Protein AF-A0A800DXR6-F1 (afdb_monomer_lite)

pLDDT: mean 82.46, std 12.41, range [30.34, 96.12]

Secondary structure (DSSP, 8-state):
---TT-HHHHHHHHHHS-EEEEEGGG--TT-THHHHHHHHHH----GGGS-HHHHHHHHHHHH-TTSSHHHHHHHHHHHH-PPPPPPHHHHHHHHHHHTSS-SSPPBTTB-GGGS-HHHHHHHHHHHHHHHHHHHHTTSS---EEEEE-TTTT--HHHHHHHHHHHHHHHHHHS--SSS-BTTB-SPPPPEEEEE---HHHHHHHHHHHGGG---EEEEE-TTS-EEEEE-----S-HHHHHH--HHHHGGGG-S-EEEESSHHHHHHHT-HHHHHH-GGGGGSEEEE--SHHHHHHHSHHHHT----EEEEE-GGGTEEEEEPSS-TTEEEEEE--TTTTT------STTSHHHHHHHHHHHHT--SHHHHHHHHHHHHHHHHTTEEEEB-TTT--BS-HHHHHHHHHHHHHHHHTTTEEE-SS-HHHHHSSSSSHHHHHHHHHHHH---GGGG-----TT-----HHHHHHHHHHHTT---TT---HHHHHSTT-S-HHHHHHHHHHHTTSPPPPTTSSHHHHHHHHHHHHHHHHHHHS--SSHHHHTT-

Foldseek 3Di:
DPPPPDPVVVVVCCLQAPEAEAELVPPPLVPCVSLLLLLLSQDDDPCVVDDPVNVQVVCCCVVPVPDNVSVVVVVVVVVVDPDDDDDPSRVSSVVVQVVDPHDDDDDVNDDSVPDDSLVSSLVSLLVSLLSQQQSNQPDSRAYEYEYEANCPPHDLVSLLVSLVSSLVSVVVQDDDDPDDDVNNHPHDGHHYHYDHPRLSNLLNCLLRCAVNDWDWQWDADPVRDIDIWTWPSHDPDVVLNVVRDSLLSNLSVAQEEEEEADLLVVLQLVQPLVCVLPVVSVSYHYHHCPDLVNCLCSPCVNGVHPRHYAYEAFCVCFWAWPADPVDRQKTWIAGHCRNVSLDDADHPPPVCPVVLVVLLVVLVPDPDPVSVVLNVLNVVSHVSHRDMFGADLQQRDTPPVVVVVVNVVSSQVNCVVSNYDYDLGDVLCVLQAPVCLVLVQVLCCVPQVDHPVLLVDDPDPPDPDDDSRSVSSLVSLLAQTAGSNNHHPCQLCDPPNPRPPNNVSNVSVCVRDHRHYSPNCVSSSSVVSSSVVVVVVVVVVPDPVVSVVSND

Radius of gyration: 35.67 Å; chains: 1; bounding box: 96×53×99 Å

Sequence (552 aa):
EWSTKNKDVIIIINYLYPFFDIETRHIDLYDWNKLWIIVSRLKSFNVNKLKQNDIVDFFNKELSSDGDGYKEYIEKIQNATKTNKYSYREKVLNYVKAGLKGQTFLIDEQSLEMQSDGTNSHRFIEIALELLISLTRRDYINPTIYIDEPEVGLHPKRNEELIYKLYEVYNSFKKTKETKEKGKYKTPYPNIIFATHSPNIVKEVITLFEENQQILHFSKNKNENTIVQKMNSTYKDKRFLNIFSDNESRLFFSNFILFVEGETELEIFGNKKLLDKFPILQKIDIYKSSSNVLGSYINPSYSNTTIPYLFLFDADKIYSFNRKSTNPRIRILSFENKNKNLYRLPDEKQENEEEIEKLVNKYKKGFSRKYKDKLVTIEKLQTVHNKEFNFNKLSFKIDEVEEYNESIKLMKNYLNDYNVKFLHTTIEEVLINISCKKLFFNWLKNEYGIKKTNFSKRKGKKRKFITNNLLVEYFRLLFDGKMETLVSYKHISSENNKNHLSRKILKCLHSKLNKQDKTSGWATSFLNFAIADIENSLTSTGENEQKKEFRE

Structure (mmCIF, N/CA/C/O backbone):
data_AF-A0A800DXR6-F1
#
_entry.id   AF-A0A800DXR6-F1
#
loop_
_atom_site.group_PDB
_atom_site.id
_atom_site.type_symbol
_atom_site.label_atom_id
_atom_site.label_alt_id
_atom_site.label_comp_id
_atom_site.label_asym_id
_atom_site.label_entity_id
_atom_site.label_seq_id
_atom_site.pdbx_PDB_ins_code
_atom_site.Cartn_x
_atom_site.Cartn_y
_atom_site.Cartn_z
_atom_site.occupancy
_atom_site.B_iso_or_equiv
_atom_site.auth_seq_id
_atom_site.auth_comp_id
_atom_site.auth_asym_id
_atom_site.auth_atom_id
_atom_site.pdbx_PDB_model_num
ATOM 1 N N . GLU A 1 1 ? -0.253 -15.241 39.257 1.00 47.69 1 GLU A N 1
ATOM 2 C CA . GLU A 1 1 ? -1.128 -16.305 38.720 1.00 47.69 1 GLU A CA 1
ATOM 3 C C . GLU A 1 1 ? -2.579 -15.895 38.909 1.00 47.69 1 GLU A C 1
ATOM 5 O O . GLU A 1 1 ? -2.919 -15.406 39.981 1.00 47.69 1 GLU A O 1
ATOM 10 N N . TRP A 1 2 ? -3.423 -16.033 37.886 1.00 52.56 2 TRP A N 1
ATOM 11 C CA . TRP A 1 2 ? -4.864 -15.830 38.047 1.00 52.56 2 TRP A CA 1
ATOM 12 C C . TRP A 1 2 ? -5.435 -17.077 38.732 1.00 52.56 2 TRP A C 1
ATOM 14 O O . TRP A 1 2 ? -5.295 -18.180 38.210 1.00 52.56 2 TRP A O 1
ATOM 24 N N . SER A 1 3 ? -6.039 -16.929 39.913 1.00 55.62 3 SER A N 1
ATOM 25 C CA . SER A 1 3 ? -6.672 -18.053 40.611 1.00 55.62 3 SER A CA 1
ATOM 26 C C . SER A 1 3 ? -7.953 -18.455 39.879 1.00 55.62 3 SER A C 1
ATOM 28 O O . SER A 1 3 ? -9.009 -17.861 40.072 1.00 55.62 3 SER A O 1
ATOM 30 N N . THR A 1 4 ? -7.870 -19.483 39.037 1.00 67.56 4 THR A N 1
ATOM 31 C CA . THR A 1 4 ? -9.020 -20.077 38.332 1.00 67.56 4 THR A CA 1
ATOM 32 C C . THR A 1 4 ? -9.916 -20.921 39.246 1.00 67.56 4 THR A C 1
ATOM 34 O O . THR A 1 4 ? -10.941 -21.435 38.805 1.00 67.56 4 THR A O 1
ATOM 37 N N . LYS A 1 5 ? -9.551 -21.077 40.527 1.00 76.88 5 LYS A N 1
ATOM 38 C CA . LYS A 1 5 ? -10.252 -21.947 41.484 1.00 76.88 5 LYS A CA 1
ATOM 39 C C . LYS A 1 5 ? -11.328 -21.226 42.302 1.00 76.88 5 LYS A C 1
ATOM 41 O O . LYS A 1 5 ? -12.245 -21.883 42.787 1.00 76.88 5 LYS A O 1
ATOM 46 N N . ASN A 1 6 ? -11.244 -19.902 42.465 1.00 84.62 6 ASN A N 1
ATOM 47 C CA . ASN A 1 6 ? -12.205 -19.148 43.274 1.00 84.62 6 ASN A CA 1
ATOM 48 C C . ASN A 1 6 ? -13.370 -18.626 42.412 1.00 84.62 6 ASN A C 1
ATOM 50 O O . ASN A 1 6 ? -13.238 -17.628 41.701 1.00 84.62 6 ASN A O 1
ATOM 54 N N . LYS A 1 7 ? -14.521 -19.306 42.496 1.00 83.31 7 LYS A N 1
ATOM 55 C CA . LYS A 1 7 ? -15.728 -18.980 41.719 1.00 83.31 7 LYS A CA 1
ATOM 56 C C . LYS A 1 7 ? -16.278 -17.581 42.019 1.00 83.31 7 LYS A C 1
ATOM 58 O O . LYS A 1 7 ? -16.705 -16.908 41.085 1.00 83.31 7 LYS A O 1
ATOM 63 N N . ASP A 1 8 ? -16.217 -17.119 43.265 1.00 84.25 8 ASP A N 1
ATOM 64 C CA . ASP A 1 8 ? -16.749 -15.804 43.649 1.00 84.25 8 ASP A CA 1
ATOM 65 C C . ASP A 1 8 ? -15.934 -14.669 43.022 1.00 84.25 8 ASP A C 1
ATOM 67 O O . ASP A 1 8 ? -16.490 -13.706 42.490 1.00 84.25 8 ASP A O 1
ATOM 71 N N . VAL A 1 9 ? -14.607 -14.822 42.988 1.00 83.44 9 VAL A N 1
ATOM 72 C CA . VAL A 1 9 ? -13.704 -13.870 42.323 1.00 83.44 9 VAL A CA 1
ATOM 73 C C . VAL A 1 9 ? -13.981 -13.816 40.819 1.00 83.44 9 VAL A C 1
ATOM 75 O O . VAL A 1 9 ? -14.051 -12.728 40.251 1.00 83.44 9 VAL A O 1
ATOM 78 N N . ILE A 1 10 ? -14.205 -14.963 40.171 1.00 82.25 10 ILE A N 1
ATOM 79 C CA . ILE A 1 10 ? -14.550 -15.027 38.741 1.00 82.25 10 ILE A CA 1
ATOM 80 C C . ILE A 1 10 ? -15.882 -14.315 38.460 1.00 82.25 10 ILE A C 1
ATOM 82 O O . ILE A 1 10 ? -15.986 -13.572 37.483 1.00 82.25 10 ILE A O 1
ATOM 86 N N . ILE A 1 11 ? -16.890 -14.495 39.321 1.00 83.44 11 ILE A N 1
ATOM 87 C CA . ILE A 1 11 ? -18.193 -13.824 39.192 1.00 83.44 11 ILE A CA 1
ATOM 88 C C . ILE A 1 11 ? -18.032 -12.303 39.291 1.00 83.44 11 ILE A C 1
ATOM 90 O O . ILE A 1 11 ? -18.595 -11.579 38.468 1.00 83.44 11 ILE A O 1
ATOM 94 N N . ILE A 1 12 ? -17.240 -11.821 40.253 1.00 83.69 12 ILE A N 1
ATOM 95 C CA . ILE A 1 12 ? -16.961 -10.388 40.419 1.00 83.69 12 ILE A CA 1
ATOM 96 C C . ILE A 1 12 ? -16.213 -9.838 39.200 1.00 83.69 12 ILE A C 1
ATOM 98 O O . ILE A 1 12 ? -16.598 -8.794 38.675 1.00 83.69 12 ILE A O 1
ATOM 102 N N . ILE A 1 13 ? -15.196 -10.545 38.697 1.00 84.81 13 ILE A N 1
ATOM 103 C CA . ILE A 1 13 ? -14.465 -10.137 37.487 1.00 84.81 13 ILE A CA 1
ATOM 104 C C . ILE A 1 13 ? -15.416 -10.047 36.288 1.00 84.81 13 ILE A C 1
ATOM 106 O O . ILE A 1 13 ? -15.423 -9.030 35.608 1.00 84.81 13 ILE A O 1
ATOM 110 N N . ASN A 1 14 ? -16.272 -11.046 36.061 1.00 84.62 14 ASN A N 1
ATOM 111 C CA . ASN A 1 14 ? -17.236 -11.054 34.951 1.00 84.62 14 ASN A CA 1
ATOM 112 C C . ASN A 1 14 ? -18.354 -9.997 35.093 1.00 84.62 14 ASN A C 1
ATOM 114 O O . ASN A 1 14 ? -19.042 -9.659 34.126 1.00 84.62 14 ASN A O 1
ATOM 118 N N . TYR A 1 15 ? -18.584 -9.503 36.309 1.00 83.06 15 TYR A N 1
ATOM 119 C CA . TYR A 1 15 ? -19.494 -8.393 36.572 1.00 83.06 15 TYR A CA 1
ATOM 120 C C . TYR A 1 15 ? -18.832 -7.035 36.302 1.00 83.06 15 TYR A C 1
ATOM 122 O O . TYR A 1 15 ? -19.449 -6.174 35.683 1.00 83.06 15 TYR A O 1
ATOM 130 N N . LEU A 1 16 ? -17.578 -6.855 36.728 1.00 85.62 16 LEU A N 1
ATOM 131 C CA . LEU A 1 16 ? -16.812 -5.620 36.523 1.00 85.62 16 LEU A CA 1
ATOM 132 C C . LEU A 1 16 ? -16.312 -5.462 35.081 1.00 85.62 16 LEU A C 1
ATOM 134 O O . LEU A 1 16 ? -16.270 -4.347 34.569 1.00 85.62 16 LEU A O 1
ATOM 138 N N . TYR A 1 17 ? -15.963 -6.571 34.431 1.00 88.31 17 TYR A N 1
ATOM 139 C CA . TYR A 1 17 ? -15.397 -6.638 33.084 1.00 88.31 17 TYR A CA 1
ATOM 140 C C . TYR A 1 17 ? -16.199 -7.614 32.215 1.00 88.31 17 TYR A C 1
ATOM 142 O O . TYR A 1 17 ? -15.690 -8.668 31.825 1.00 88.31 17 TYR A O 1
ATOM 150 N N . PRO A 1 18 ? -17.486 -7.333 31.952 1.00 88.88 18 PRO A N 1
ATOM 151 C CA . PRO A 1 18 ? -18.301 -8.231 31.155 1.00 88.88 18 PRO A CA 1
ATOM 152 C C . PRO A 1 18 ? -17.767 -8.289 29.721 1.00 88.88 18 PRO A C 1
ATOM 154 O O . PRO A 1 18 ? -17.425 -7.267 29.124 1.00 88.88 18 PRO A O 1
ATOM 157 N N . PHE A 1 19 ? -17.716 -9.503 29.184 1.00 89.75 19 PHE A N 1
ATOM 158 C CA . PHE A 1 19 ? -17.367 -9.775 27.796 1.00 89.75 19 PHE A CA 1
ATOM 159 C C . PHE A 1 19 ? -18.636 -10.028 26.976 1.00 89.75 19 PHE A C 1
ATOM 161 O O . PHE A 1 19 ? -19.547 -10.721 27.447 1.00 89.75 19 PHE A O 1
ATOM 168 N N . PHE A 1 20 ? -18.675 -9.450 25.779 1.00 89.62 20 PHE A N 1
ATOM 169 C CA . PHE A 1 20 ? -19.728 -9.619 24.785 1.00 89.62 20 PHE A CA 1
ATOM 170 C C . PHE A 1 20 ? -19.101 -10.002 23.448 1.00 89.62 20 PHE A C 1
ATOM 172 O O . PHE A 1 20 ? -18.116 -9.395 23.038 1.00 89.62 20 PHE A O 1
ATOM 179 N N . ASP A 1 21 ? -19.697 -10.963 22.763 1.00 89.50 21 ASP A N 1
ATOM 180 C CA . ASP A 1 21 ? -19.314 -11.409 21.432 1.00 89.50 21 ASP A CA 1
ATOM 181 C C . ASP A 1 21 ? -20.483 -11.250 20.454 1.00 89.50 21 ASP A C 1
ATOM 183 O O . ASP A 1 21 ? -21.640 -11.544 20.769 1.00 89.50 21 ASP A O 1
ATOM 187 N N . ILE A 1 22 ? -20.176 -10.735 19.266 1.00 86.25 22 ILE A N 1
ATOM 188 C CA . ILE A 1 22 ? -21.107 -10.608 18.149 1.00 86.25 22 ILE A CA 1
ATOM 189 C C . ILE A 1 22 ? -20.459 -11.272 16.940 1.00 86.25 22 ILE A C 1
ATOM 191 O O . ILE A 1 22 ? -19.491 -10.758 16.387 1.00 86.25 22 ILE A O 1
ATOM 195 N N . GLU A 1 23 ? -21.024 -12.396 16.519 1.00 83.38 23 GLU A N 1
ATOM 196 C CA . GLU A 1 23 ? -20.676 -13.050 15.262 1.00 83.38 23 GLU A CA 1
ATOM 197 C C . GLU A 1 23 ? -21.705 -12.644 14.206 1.00 83.38 23 GLU A C 1
ATOM 199 O O . GLU A 1 23 ? -22.854 -13.088 14.258 1.00 83.38 23 GLU A O 1
ATOM 204 N N . THR A 1 24 ? -21.320 -11.772 13.269 1.00 77.81 24 THR A N 1
ATOM 205 C CA . THR A 1 24 ? -22.256 -11.146 12.314 1.00 77.81 24 THR A CA 1
ATOM 206 C C . THR A 1 24 ? -23.008 -12.142 11.441 1.00 77.81 24 THR A C 1
ATOM 208 O O . THR A 1 24 ? -24.178 -11.920 11.135 1.00 77.81 24 THR A O 1
ATOM 211 N N . ARG A 1 25 ? -22.374 -13.271 11.105 1.00 71.69 25 ARG A N 1
ATOM 212 C CA . ARG A 1 25 ? -22.956 -14.362 10.306 1.00 71.69 25 ARG A CA 1
ATOM 213 C C . ARG A 1 25 ? -24.105 -15.099 11.001 1.00 71.69 25 ARG A C 1
ATOM 215 O O . ARG A 1 25 ? -24.943 -15.676 10.316 1.00 71.69 25 ARG A O 1
ATOM 222 N N . HIS A 1 26 ? -24.144 -15.081 12.333 1.00 69.62 26 HIS A N 1
ATOM 223 C CA . HIS A 1 26 ? -25.138 -15.786 13.149 1.00 69.62 26 HIS A CA 1
ATOM 224 C C . HIS A 1 26 ? -25.891 -14.834 14.088 1.00 69.62 26 HIS A C 1
ATOM 226 O O . HIS A 1 26 ? -26.407 -15.254 15.132 1.00 69.62 26 HIS A O 1
ATOM 232 N N . ILE A 1 27 ? -25.952 -13.536 13.761 1.00 66.50 27 ILE A N 1
ATOM 233 C CA . ILE A 1 27 ? -26.872 -12.640 14.461 1.00 66.50 27 ILE A CA 1
ATOM 234 C C . ILE A 1 27 ? -28.277 -13.117 14.118 1.00 66.50 27 ILE A C 1
ATOM 236 O O . ILE A 1 27 ? -28.707 -13.034 12.972 1.00 66.50 27 ILE A O 1
ATOM 240 N N . ASP A 1 28 ? -28.995 -13.605 15.122 1.00 62.88 28 ASP A N 1
ATOM 241 C CA . ASP A 1 28 ? -30.438 -13.725 15.017 1.00 62.88 28 ASP A CA 1
ATOM 242 C C . ASP A 1 28 ? -31.007 -12.302 14.977 1.00 62.88 28 ASP A C 1
ATOM 244 O O . ASP A 1 28 ? -31.092 -11.609 15.992 1.00 62.88 28 ASP A O 1
ATOM 248 N N . LEU A 1 29 ? -31.309 -11.841 13.764 1.00 57.16 29 LEU A N 1
ATOM 249 C CA . LEU A 1 29 ? -31.775 -10.485 13.465 1.00 57.16 29 LEU A CA 1
ATOM 250 C C . LEU A 1 29 ? -33.141 -10.177 14.088 1.00 57.16 29 LEU A C 1
ATOM 252 O O . LEU A 1 29 ? -33.544 -9.012 14.166 1.00 57.16 29 LEU A O 1
ATOM 256 N N . TYR A 1 30 ? -33.829 -11.219 14.555 1.00 54.34 30 TYR A N 1
ATOM 257 C CA . TYR A 1 30 ? -35.125 -11.144 15.203 1.00 54.34 30 TYR A CA 1
ATOM 258 C C . TYR A 1 30 ? -35.006 -11.276 16.733 1.00 54.34 30 TYR A C 1
ATOM 260 O O . TYR A 1 30 ? -35.899 -10.813 17.446 1.00 54.34 30 TYR A O 1
ATOM 268 N N . ASP A 1 31 ? -33.884 -11.783 17.265 1.00 62.75 31 ASP A N 1
ATOM 269 C CA . ASP A 1 31 ? -33.641 -11.908 18.708 1.00 62.75 31 ASP A CA 1
ATOM 270 C C . ASP A 1 31 ? -32.827 -10.743 19.306 1.00 62.75 31 ASP A C 1
ATOM 272 O O . ASP A 1 31 ? -31.656 -10.836 19.698 1.00 62.75 31 ASP A O 1
ATOM 276 N N . TRP A 1 32 ? -33.514 -9.615 19.486 1.00 68.31 32 TRP A N 1
ATOM 277 C CA . TRP A 1 32 ? -32.986 -8.431 20.170 1.00 68.31 32 TRP A CA 1
ATOM 278 C C . TRP A 1 32 ? -32.778 -8.635 21.686 1.00 68.31 32 TRP A C 1
ATOM 280 O O . TRP A 1 32 ? -32.326 -7.711 22.375 1.00 68.31 32 TRP A O 1
ATOM 290 N N . ASN A 1 33 ? -33.038 -9.833 22.240 1.00 70.19 33 ASN A N 1
ATOM 291 C CA . ASN A 1 33 ? -32.728 -10.131 23.642 1.00 70.19 33 ASN A CA 1
ATOM 292 C C . ASN A 1 33 ? -31.234 -9.975 23.947 1.00 70.19 33 ASN A C 1
ATOM 294 O O . ASN A 1 33 ? -30.883 -9.602 25.068 1.00 70.19 33 ASN A O 1
ATOM 298 N N . LYS A 1 34 ? -30.345 -10.156 22.961 1.00 75.00 34 LYS A N 1
ATOM 299 C CA . LYS A 1 34 ? -28.907 -9.892 23.137 1.00 75.00 34 LYS A CA 1
ATOM 300 C C . LYS A 1 34 ? -28.613 -8.430 23.505 1.00 75.00 34 LYS A C 1
ATOM 302 O O . LYS A 1 34 ? -27.802 -8.194 24.402 1.00 75.00 34 LYS A O 1
ATOM 307 N N . LEU A 1 35 ? -29.310 -7.448 22.921 1.00 78.50 35 LEU A N 1
ATOM 308 C CA . LEU A 1 35 ? -29.155 -6.041 23.333 1.00 78.50 35 LEU A CA 1
ATOM 309 C C . LEU A 1 35 ? -29.676 -5.805 24.747 1.00 78.50 35 LEU A C 1
ATOM 311 O O . LEU A 1 35 ? -29.047 -5.109 25.543 1.00 78.50 35 LEU A O 1
ATOM 315 N N . TRP A 1 36 ? -30.799 -6.428 25.096 1.00 77.62 36 TRP A N 1
ATOM 316 C CA . TRP A 1 36 ? -31.340 -6.369 26.452 1.00 77.62 36 TRP A CA 1
ATOM 317 C C . TRP A 1 36 ? -30.375 -6.960 27.491 1.00 77.62 36 TRP A C 1
ATOM 319 O O . TRP A 1 36 ? -30.237 -6.414 28.590 1.00 77.62 36 TRP A O 1
ATOM 329 N N . ILE A 1 37 ? -29.636 -8.014 27.133 1.00 78.06 37 ILE A N 1
ATOM 330 C CA . ILE A 1 37 ? -28.557 -8.560 27.963 1.00 78.06 37 ILE A CA 1
ATOM 331 C C . ILE A 1 37 ? -27.451 -7.517 28.161 1.00 78.06 37 ILE A C 1
ATOM 333 O O . ILE A 1 37 ? -27.037 -7.320 29.306 1.00 78.06 37 ILE A O 1
ATOM 337 N N . ILE A 1 38 ? -27.019 -6.814 27.105 1.00 78.75 38 ILE A N 1
ATOM 338 C CA . ILE A 1 38 ? -26.049 -5.709 27.209 1.00 78.75 38 ILE A CA 1
ATOM 339 C C . ILE A 1 38 ? -26.564 -4.661 28.205 1.00 78.75 38 ILE A C 1
ATOM 341 O O . ILE A 1 38 ? -25.913 -4.411 29.219 1.00 78.75 38 ILE A O 1
ATOM 345 N N . VAL A 1 39 ? -27.776 -4.136 28.009 1.00 79.06 39 VAL A N 1
ATOM 346 C CA . VAL A 1 39 ? -28.374 -3.116 28.893 1.00 79.06 39 VAL A CA 1
ATOM 347 C C . VAL A 1 39 ? -28.410 -3.574 30.358 1.00 79.06 39 VAL A C 1
ATOM 349 O O . VAL A 1 39 ? -28.016 -2.825 31.252 1.00 79.06 39 VAL A O 1
ATOM 352 N N . SER A 1 40 ? -28.818 -4.821 30.617 1.00 77.88 40 SER A N 1
ATOM 353 C CA . SER A 1 40 ? -28.930 -5.363 31.981 1.00 77.88 40 SER A CA 1
ATOM 354 C C . SER A 1 40 ? -27.586 -5.563 32.694 1.00 77.88 40 SER A C 1
ATOM 356 O O . SER A 1 40 ? -27.541 -5.594 33.924 1.00 77.88 40 SER A O 1
ATOM 358 N N . ARG A 1 41 ? -26.487 -5.729 31.944 1.00 79.00 41 ARG A N 1
ATOM 359 C CA . ARG A 1 41 ? -25.148 -6.001 32.494 1.00 79.00 41 ARG A CA 1
ATOM 360 C C . ARG A 1 41 ? -24.306 -4.744 32.692 1.00 79.00 41 ARG A C 1
ATOM 362 O O . ARG A 1 41 ? -23.348 -4.801 33.454 1.00 79.00 41 ARG A O 1
ATOM 369 N N . LEU A 1 42 ? -24.643 -3.635 32.034 1.00 77.75 42 LEU A N 1
ATOM 370 C CA . LEU A 1 42 ? -23.855 -2.396 32.075 1.00 77.75 42 LEU A CA 1
ATOM 371 C C . LEU A 1 42 ? -24.248 -1.432 33.199 1.00 77.75 42 LEU A C 1
ATOM 373 O O . LEU A 1 42 ? -23.527 -0.469 33.452 1.00 77.75 42 LEU A O 1
ATOM 377 N N . LYS A 1 43 ? -25.377 -1.676 33.871 1.00 72.44 43 LYS A N 1
ATOM 378 C CA . LYS A 1 43 ? -25.912 -0.804 34.919 1.00 72.44 43 LYS A CA 1
ATOM 379 C C . LYS A 1 43 ? -26.229 -1.591 36.180 1.00 72.44 43 LYS A C 1
ATOM 381 O O . LYS A 1 43 ? -26.953 -2.582 36.149 1.00 72.44 43 LYS A O 1
ATOM 386 N N . SER A 1 44 ? -25.727 -1.091 37.304 1.00 67.25 44 SER A N 1
ATOM 387 C CA . SER A 1 44 ? -26.013 -1.651 38.619 1.00 67.25 44 SER A CA 1
ATOM 388 C C . SER A 1 44 ? -27.142 -0.884 39.306 1.00 67.25 44 SER A C 1
ATOM 390 O O . SER A 1 44 ? -27.054 0.321 39.539 1.00 67.25 44 SER A O 1
ATOM 392 N N . PHE A 1 45 ? -28.231 -1.582 39.626 1.00 71.44 45 PHE A N 1
ATOM 393 C CA . PHE A 1 45 ? -29.336 -1.046 40.421 1.00 71.44 45 PHE A CA 1
ATOM 394 C C . PHE A 1 45 ? -29.433 -1.775 41.757 1.00 71.44 45 PHE A C 1
ATOM 396 O O . PHE A 1 45 ? -29.306 -2.998 41.826 1.00 71.44 45 PHE A O 1
ATOM 403 N N . ASN A 1 46 ? -29.706 -1.048 42.838 1.00 67.00 46 ASN A N 1
ATOM 404 C CA . ASN A 1 46 ? -29.987 -1.673 44.127 1.00 67.00 46 ASN A CA 1
ATOM 405 C C . ASN A 1 46 ? -31.457 -2.120 44.195 1.00 67.00 46 ASN A C 1
ATOM 407 O O . ASN A 1 46 ? -32.279 -1.502 44.867 1.00 67.00 46 ASN A O 1
ATOM 411 N N . VAL A 1 47 ? -31.785 -3.201 43.485 1.00 69.50 47 VAL A N 1
ATOM 412 C CA . VAL A 1 47 ? -33.142 -3.781 43.458 1.00 69.50 47 VAL A CA 1
ATOM 413 C C . VAL A 1 47 ? -33.555 -4.429 44.782 1.00 69.50 47 VAL A C 1
ATOM 415 O O . VAL A 1 47 ? -34.737 -4.676 44.984 1.00 69.50 47 VAL A O 1
ATOM 418 N N . ASN A 1 48 ? -32.628 -4.650 45.722 1.00 67.94 48 ASN A N 1
ATOM 419 C CA . ASN A 1 48 ? -32.957 -5.201 47.042 1.00 67.94 48 ASN A CA 1
ATOM 420 C C . ASN A 1 48 ? -33.707 -4.201 47.937 1.00 67.94 48 ASN A C 1
ATOM 422 O O . ASN A 1 48 ? -34.325 -4.612 48.915 1.00 67.94 48 ASN A O 1
ATOM 426 N N . LYS A 1 49 ? -33.665 -2.900 47.613 1.00 73.00 49 LYS A N 1
ATOM 427 C CA . LYS A 1 49 ? -34.437 -1.868 48.322 1.00 73.00 49 LYS A CA 1
ATOM 428 C C . LYS A 1 49 ? -35.922 -1.848 47.952 1.00 73.00 49 LYS A C 1
ATOM 430 O O . LYS A 1 49 ? -36.697 -1.277 48.705 1.00 73.00 49 LYS A O 1
ATOM 435 N N . LEU A 1 50 ? -36.304 -2.439 46.820 1.00 71.94 50 LEU A N 1
ATOM 436 C CA . LEU A 1 50 ? -37.688 -2.481 46.349 1.00 71.94 50 LEU A CA 1
ATOM 437 C C . LEU A 1 50 ? -38.299 -3.829 46.733 1.00 71.94 50 LEU A C 1
ATOM 439 O O . LEU A 1 50 ? -37.979 -4.854 46.121 1.00 71.94 50 LEU A O 1
ATOM 443 N N . LYS A 1 51 ? -39.159 -3.853 47.758 1.00 78.94 51 LYS A N 1
ATOM 444 C CA . LYS A 1 51 ? -39.911 -5.071 48.080 1.00 78.94 51 LYS A CA 1
ATOM 445 C C . LYS A 1 51 ? -41.069 -5.220 47.099 1.00 78.94 51 LYS A C 1
ATOM 447 O O . LYS A 1 51 ? -41.573 -4.251 46.543 1.00 78.94 51 LYS A O 1
ATOM 452 N N . GLN A 1 52 ? -41.495 -6.461 46.886 1.00 77.62 52 GLN A N 1
ATOM 453 C CA . GLN A 1 52 ? -42.577 -6.763 45.951 1.00 77.62 52 GLN A CA 1
ATOM 454 C C . GLN A 1 52 ? -43.891 -6.076 46.345 1.00 77.62 52 GLN A C 1
ATOM 456 O O . GLN A 1 52 ? -44.572 -5.552 45.472 1.00 77.62 52 GLN A O 1
ATOM 461 N N . ASN A 1 53 ? -44.192 -6.014 47.644 1.00 80.12 53 ASN A N 1
ATOM 462 C CA . ASN A 1 53 ? -45.383 -5.332 48.151 1.00 80.12 53 ASN A CA 1
ATOM 463 C C . ASN A 1 53 ? -45.333 -3.829 47.858 1.00 80.12 53 ASN A C 1
ATOM 465 O O . ASN A 1 53 ? -46.305 -3.299 47.342 1.00 80.12 53 ASN A O 1
ATOM 469 N N . ASP A 1 54 ? -44.176 -3.183 48.044 1.00 82.75 54 ASP A N 1
ATOM 470 C CA . ASP A 1 54 ? -44.004 -1.755 47.745 1.00 82.75 54 ASP A CA 1
ATOM 471 C C . ASP A 1 54 ? -44.291 -1.443 46.263 1.00 82.75 54 ASP A C 1
ATOM 473 O O . ASP A 1 54 ? -44.835 -0.393 45.932 1.00 82.75 54 ASP A O 1
ATOM 477 N N . ILE A 1 55 ? -43.945 -2.367 45.359 1.00 82.38 55 ILE A N 1
ATOM 478 C CA . ILE A 1 55 ? -44.215 -2.237 43.919 1.00 82.38 55 ILE A CA 1
ATOM 479 C C . ILE A 1 55 ? -45.706 -2.405 43.629 1.00 82.38 55 ILE A C 1
ATOM 481 O O . ILE A 1 55 ? -46.265 -1.640 42.846 1.00 82.38 55 ILE A O 1
ATOM 485 N N . VAL A 1 56 ? -46.345 -3.408 44.237 1.00 83.06 56 VAL A N 1
ATOM 486 C CA . VAL A 1 56 ? -47.783 -3.654 44.060 1.00 83.06 56 VAL A CA 1
ATOM 487 C C . VAL A 1 56 ? -48.592 -2.478 44.592 1.00 83.06 56 VAL A C 1
ATOM 489 O O . VAL A 1 56 ? -49.474 -1.995 43.890 1.00 83.06 56 VAL A O 1
ATOM 492 N N . ASP A 1 57 ? -48.246 -1.972 45.774 1.00 84.50 57 ASP A N 1
ATOM 493 C CA . ASP A 1 57 ? -48.923 -0.837 46.394 1.00 84.50 57 ASP A CA 1
ATOM 494 C C . ASP A 1 57 ? -48.706 0.458 45.584 1.00 84.50 57 ASP A C 1
ATOM 496 O O . ASP A 1 57 ? -49.647 1.232 45.411 1.00 84.50 57 ASP A O 1
ATOM 500 N N . PHE A 1 58 ? -47.510 0.676 45.015 1.00 85.94 58 PHE A N 1
ATOM 501 C CA . PHE A 1 58 ? -47.248 1.807 44.115 1.00 85.94 58 PHE A CA 1
ATOM 502 C C . PHE A 1 58 ? -48.137 1.768 42.866 1.00 85.94 58 PHE A C 1
ATOM 504 O O . PHE A 1 58 ? -48.831 2.740 42.574 1.00 85.94 58 PHE A O 1
ATOM 511 N N . PHE A 1 59 ? -48.156 0.645 42.141 1.00 83.94 59 PHE A N 1
ATOM 512 C CA . PHE A 1 59 ? -48.978 0.529 40.935 1.00 83.94 59 PHE A CA 1
ATOM 513 C C . PHE A 1 59 ? -50.473 0.542 41.248 1.00 83.94 59 PHE A C 1
ATOM 515 O O . PHE A 1 59 ? -51.228 1.132 40.485 1.00 83.94 59 PHE A O 1
ATOM 522 N N . ASN A 1 60 ? -50.903 -0.041 42.370 1.00 85.62 60 ASN A N 1
ATOM 523 C CA . ASN A 1 60 ? -52.298 0.035 42.792 1.00 85.62 60 ASN A CA 1
ATOM 524 C C . ASN A 1 60 ? -52.716 1.485 43.053 1.00 85.62 60 ASN A C 1
ATOM 526 O O . ASN A 1 60 ? -53.757 1.910 42.571 1.00 85.62 60 ASN A O 1
ATOM 530 N N . LYS A 1 61 ? -51.867 2.275 43.719 1.00 86.88 61 LYS A N 1
ATOM 531 C CA . LYS A 1 61 ? -52.136 3.697 43.957 1.00 86.88 61 LYS A CA 1
ATOM 532 C C . LYS A 1 61 ? -52.248 4.512 42.663 1.00 86.88 61 LYS A C 1
ATOM 534 O O . LYS A 1 61 ? -53.121 5.366 42.567 1.00 86.88 61 LYS A O 1
ATOM 539 N N . GLU A 1 62 ? -51.375 4.264 41.687 1.00 86.38 62 GLU A N 1
ATOM 540 C CA . GLU A 1 62 ? -51.347 5.031 40.431 1.00 86.38 62 GLU A CA 1
ATOM 541 C C . GLU A 1 62 ? -52.395 4.565 39.402 1.00 86.38 62 GLU A C 1
ATOM 543 O O . GLU A 1 62 ? -52.873 5.368 38.606 1.00 86.38 62 GLU A O 1
ATOM 548 N N . LEU A 1 63 ? -52.762 3.277 39.394 1.00 83.25 63 LEU A N 1
ATOM 549 C CA . LEU A 1 63 ? -53.689 2.688 38.412 1.00 83.25 63 LEU A CA 1
ATOM 550 C C . LEU A 1 63 ? -55.108 2.473 38.958 1.00 83.25 63 LEU A C 1
ATOM 552 O O . LEU A 1 63 ? -56.038 2.232 38.191 1.00 83.25 63 LEU A O 1
ATOM 556 N N . SER A 1 64 ? -55.284 2.484 40.275 1.00 79.62 64 SER A N 1
ATOM 557 C CA . SER A 1 64 ? -56.545 2.201 40.967 1.00 79.62 64 SER A CA 1
ATOM 558 C C . SER A 1 64 ? -56.664 3.103 42.198 1.00 79.62 64 SER A C 1
ATOM 560 O O . SER A 1 64 ? -56.769 2.637 43.325 1.00 79.62 64 SER A O 1
ATOM 562 N N . SER A 1 65 ? -56.637 4.420 41.979 1.00 69.06 65 SER A N 1
ATOM 563 C CA . SER A 1 65 ? -56.609 5.443 43.038 1.00 69.06 65 SER A CA 1
ATOM 564 C C . SER A 1 65 ? -57.734 5.329 44.075 1.00 69.06 65 SER A C 1
ATOM 566 O O . SER A 1 65 ? -57.539 5.736 45.218 1.00 69.06 65 SER A O 1
ATOM 568 N N . ASP A 1 66 ? -58.870 4.736 43.696 1.00 72.44 66 ASP A N 1
ATOM 569 C CA . ASP A 1 66 ? -60.070 4.612 44.530 1.00 72.44 66 ASP A CA 1
ATOM 570 C C . ASP A 1 66 ? -60.363 3.162 44.994 1.00 72.44 66 ASP A C 1
ATOM 572 O O . ASP A 1 66 ? -61.456 2.891 45.492 1.00 72.44 66 ASP A O 1
ATOM 576 N N . GLY A 1 67 ? -59.424 2.205 44.851 1.00 75.81 67 GLY A N 1
ATOM 577 C CA . GLY A 1 67 ? -59.630 0.819 45.314 1.00 75.81 67 GLY A CA 1
ATOM 578 C C . GLY A 1 67 ? -58.438 -0.144 45.161 1.00 75.81 67 GLY A C 1
ATOM 579 O O . GLY A 1 67 ? -57.379 0.212 44.661 1.00 75.81 67 GLY A O 1
ATOM 580 N N . ASP A 1 68 ? -58.612 -1.407 45.564 1.00 84.38 68 ASP A N 1
ATOM 581 C CA . ASP A 1 68 ? -57.555 -2.444 45.553 1.00 84.38 68 ASP A CA 1
ATOM 582 C C . ASP A 1 68 ? -57.522 -3.298 44.267 1.00 84.38 68 ASP A C 1
ATOM 584 O O . ASP A 1 68 ? -56.996 -4.411 44.244 1.00 84.38 68 ASP A O 1
ATOM 588 N N . GLY A 1 69 ? -58.071 -2.784 43.162 1.00 83.94 69 GLY A N 1
ATOM 589 C CA . GLY A 1 69 ? -58.301 -3.557 41.935 1.00 83.94 69 GLY A CA 1
ATOM 590 C C . GLY A 1 69 ? -57.044 -4.203 41.336 1.00 83.94 69 GLY A C 1
ATOM 591 O O . GLY A 1 69 ? -57.071 -5.378 40.961 1.00 83.94 69 GLY A O 1
ATOM 592 N N . TYR A 1 70 ? -55.922 -3.477 41.272 1.00 85.69 70 TYR A N 1
ATOM 593 C CA . TYR A 1 70 ? -54.654 -4.037 40.787 1.00 85.69 70 TYR A CA 1
ATOM 594 C C . TYR A 1 70 ? -54.073 -5.057 41.775 1.00 85.69 70 TYR A C 1
ATOM 596 O O . TYR A 1 70 ? -53.578 -6.113 41.373 1.00 85.69 70 TYR A O 1
ATOM 604 N N . LYS A 1 71 ? -54.162 -4.770 43.076 1.00 86.25 71 LYS A N 1
ATOM 605 C CA . LYS A 1 71 ? -53.661 -5.641 44.144 1.00 86.25 71 LYS A CA 1
ATOM 606 C C . LYS A 1 71 ? -54.389 -6.987 44.177 1.00 86.25 71 LYS A C 1
ATOM 608 O O . LYS A 1 71 ? -53.735 -8.029 44.128 1.00 86.25 71 LYS A O 1
ATOM 613 N N . GLU A 1 72 ? -55.720 -6.974 44.135 1.00 87.00 72 GLU A N 1
ATOM 614 C CA . GLU A 1 72 ? -56.548 -8.184 44.076 1.00 87.00 72 GLU A CA 1
ATOM 615 C C . GLU A 1 72 ? -56.279 -9.020 42.817 1.00 87.00 72 GLU A C 1
ATOM 617 O O . GLU A 1 72 ? -56.288 -10.253 42.858 1.00 87.00 72 GLU A O 1
ATOM 622 N N . TYR A 1 73 ? -56.032 -8.365 41.678 1.00 85.81 73 TYR A N 1
ATOM 623 C CA . TYR A 1 73 ? -55.702 -9.049 40.428 1.00 85.81 73 TYR A CA 1
ATOM 624 C C . TYR A 1 73 ? -54.376 -9.818 40.529 1.00 85.81 73 TYR A C 1
ATOM 626 O O . TYR A 1 73 ? -54.301 -10.987 40.139 1.00 85.81 73 TYR A O 1
ATOM 634 N N . ILE A 1 74 ? -53.341 -9.202 41.111 1.00 85.75 74 ILE A N 1
ATOM 635 C CA . ILE A 1 74 ? -52.050 -9.860 41.347 1.00 85.75 74 ILE A CA 1
ATOM 636 C C . ILE A 1 74 ? -52.189 -11.018 42.344 1.00 85.75 74 ILE A C 1
ATOM 638 O O . ILE A 1 74 ? -51.631 -12.091 42.100 1.00 85.75 74 ILE A O 1
ATOM 642 N N . GLU A 1 75 ? -52.951 -10.844 43.427 1.00 85.50 75 GLU A N 1
ATOM 643 C CA . GLU A 1 75 ? -53.207 -11.910 44.406 1.00 85.50 75 GLU A CA 1
ATOM 644 C C . GLU A 1 75 ? -53.919 -13.114 43.775 1.00 85.50 75 GLU A C 1
ATOM 646 O O . GLU A 1 75 ? -53.508 -14.255 43.993 1.00 85.50 75 GLU A O 1
ATOM 651 N N . LYS A 1 76 ? -54.925 -12.889 42.917 1.00 87.69 76 LYS A N 1
ATOM 652 C CA . LYS A 1 76 ? -55.602 -13.966 42.171 1.00 87.69 76 LYS A CA 1
ATOM 653 C C . LYS A 1 76 ? -54.624 -14.772 41.310 1.00 87.69 76 LYS A C 1
ATOM 655 O O . LYS A 1 76 ? -54.682 -16.001 41.320 1.00 87.69 76 LYS A O 1
ATOM 660 N N . ILE A 1 77 ? -53.695 -14.113 40.613 1.00 83.88 77 ILE A N 1
ATOM 661 C CA . ILE A 1 77 ? -52.681 -14.791 39.785 1.00 83.88 77 ILE A CA 1
ATOM 662 C C . ILE A 1 77 ? -51.690 -15.583 40.650 1.00 83.88 77 ILE A C 1
ATOM 664 O O . ILE A 1 77 ? -51.360 -16.722 40.313 1.00 83.88 77 ILE A O 1
ATOM 668 N N . GLN A 1 78 ? -51.230 -15.015 41.768 1.00 83.50 78 GLN A N 1
ATOM 669 C CA . GLN A 1 78 ? -50.300 -15.688 42.685 1.00 83.50 78 GLN A CA 1
ATOM 670 C C . GLN A 1 78 ? -50.934 -16.890 43.391 1.00 83.50 78 GLN A C 1
ATOM 672 O O . 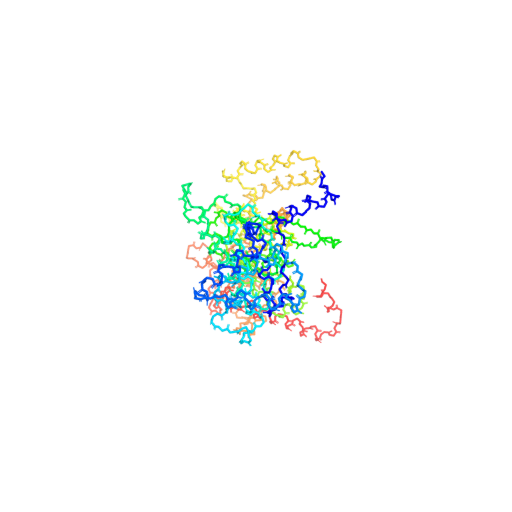GLN A 1 78 ? -50.260 -17.888 43.632 1.00 83.50 78 GLN A O 1
ATOM 677 N N . ASN A 1 79 ? -52.232 -16.823 43.686 1.00 85.06 79 ASN A N 1
ATOM 678 C CA . ASN A 1 79 ? -52.970 -17.946 44.254 1.00 85.06 79 ASN A CA 1
ATOM 679 C C . ASN A 1 79 ? -53.220 -19.052 43.213 1.00 85.06 79 ASN A C 1
ATOM 681 O O . ASN A 1 79 ? -53.222 -20.231 43.562 1.00 85.06 79 ASN A O 1
ATOM 685 N N . ALA A 1 80 ? -53.390 -18.692 41.936 1.00 84.12 80 ALA A N 1
ATOM 686 C CA . ALA A 1 80 ? -53.603 -19.643 40.844 1.00 84.12 80 ALA A CA 1
ATOM 687 C C . ALA A 1 80 ? -52.309 -20.294 40.317 1.00 84.12 80 ALA A C 1
ATOM 689 O O . ALA A 1 80 ? -52.362 -21.370 39.722 1.00 84.12 80 ALA A O 1
ATOM 690 N N . THR A 1 81 ? -51.144 -19.662 40.499 1.00 79.75 81 THR A N 1
ATOM 691 C CA . THR A 1 81 ? -49.878 -20.109 39.894 1.00 79.75 81 THR A CA 1
ATOM 692 C C . THR A 1 81 ? -48.691 -19.980 40.846 1.00 79.75 81 THR A C 1
ATOM 694 O O . THR A 1 81 ? -48.555 -19.004 41.575 1.00 79.75 81 THR A O 1
ATOM 697 N N . LYS A 1 82 ? -47.760 -20.942 40.803 1.00 75.69 82 LYS A N 1
ATOM 698 C CA . LYS A 1 82 ? -46.458 -20.808 41.473 1.00 75.69 82 LYS A CA 1
ATOM 699 C C . LYS A 1 82 ? -45.448 -20.209 40.503 1.00 75.69 82 LYS A C 1
ATOM 701 O O . LYS A 1 82 ? -45.135 -20.820 39.485 1.00 75.69 82 LYS A O 1
ATOM 706 N N . THR A 1 83 ? -44.919 -19.036 40.834 1.00 74.31 83 THR A N 1
ATOM 707 C CA . THR A 1 83 ? -43.885 -18.365 40.040 1.00 74.31 83 THR A CA 1
ATOM 708 C C . THR A 1 83 ? -42.508 -18.524 40.680 1.00 74.31 83 THR A C 1
ATOM 710 O O . THR A 1 83 ? -42.356 -18.528 41.904 1.00 74.31 83 THR A O 1
ATOM 713 N N . ASN A 1 84 ? -41.478 -18.665 39.844 1.00 76.19 84 ASN A N 1
ATOM 714 C CA . ASN A 1 84 ? -40.094 -18.641 40.305 1.00 76.19 84 ASN A CA 1
ATOM 715 C C . ASN A 1 84 ? -39.666 -17.205 40.625 1.00 76.19 84 ASN A C 1
ATOM 717 O O . ASN A 1 84 ? -40.128 -16.244 40.009 1.00 76.19 84 ASN A O 1
ATOM 721 N N . LYS A 1 85 ? -38.746 -17.050 41.582 1.00 77.88 85 LYS A N 1
ATOM 722 C CA . LYS A 1 85 ? -38.169 -15.737 41.887 1.00 77.88 85 LYS A CA 1
ATOM 723 C C . LYS A 1 85 ? -37.344 -15.258 40.696 1.00 77.88 85 LYS A C 1
ATOM 725 O O . LYS A 1 85 ? -36.413 -15.947 40.291 1.00 77.88 85 LYS A O 1
ATOM 730 N N . TYR A 1 86 ? -37.629 -14.046 40.224 1.00 75.69 86 TYR A N 1
ATOM 731 C CA . TYR A 1 86 ? -36.759 -13.369 39.268 1.00 75.69 86 TYR A CA 1
ATOM 732 C C . TYR A 1 86 ? -35.334 -13.265 39.814 1.00 75.69 86 TYR A C 1
ATOM 734 O O . TYR A 1 86 ? -35.116 -12.822 40.951 1.00 75.69 86 TYR A O 1
ATOM 742 N N . SER A 1 87 ? -34.368 -13.606 38.970 1.00 78.12 87 SER A N 1
ATOM 743 C CA . SER A 1 87 ? -32.968 -13.266 39.179 1.00 78.12 87 SER A CA 1
ATOM 744 C C . SER A 1 87 ? -32.785 -11.746 39.226 1.00 78.12 87 SER A C 1
ATOM 746 O O . SER A 1 87 ? -33.611 -10.968 38.740 1.00 78.12 87 SER A O 1
ATOM 748 N N . TYR A 1 88 ? -31.663 -11.297 39.791 1.00 77.00 88 TYR A N 1
ATOM 749 C CA . TYR A 1 88 ? -31.306 -9.877 39.817 1.00 77.00 88 TYR A CA 1
ATOM 750 C C . TYR A 1 88 ? -31.389 -9.227 38.422 1.00 77.00 88 TYR A C 1
ATOM 752 O O . TYR A 1 88 ? -31.952 -8.143 38.280 1.00 77.00 88 TYR A O 1
ATOM 760 N N . ARG A 1 89 ? -30.872 -9.908 37.389 1.00 75.50 89 ARG A N 1
ATOM 761 C CA . ARG A 1 89 ? -30.820 -9.381 36.016 1.00 75.50 89 ARG A CA 1
ATOM 762 C C . ARG A 1 89 ? -32.201 -9.268 35.383 1.00 75.50 89 ARG A C 1
ATOM 764 O O . ARG A 1 89 ? -32.484 -8.254 34.757 1.00 75.50 89 ARG A O 1
ATOM 771 N N . GLU A 1 90 ? -33.066 -10.258 35.589 1.00 76.62 90 GLU A N 1
ATOM 772 C CA . GLU A 1 90 ? -34.444 -10.213 35.086 1.00 76.62 90 GLU A CA 1
ATOM 773 C C . GLU A 1 90 ? -35.242 -9.090 35.750 1.00 76.62 90 GLU A C 1
ATOM 775 O O . GLU A 1 90 ? -35.957 -8.365 35.064 1.00 76.62 90 GLU A O 1
ATOM 780 N N . LYS A 1 91 ? -35.065 -8.871 37.064 1.00 78.88 91 LYS A N 1
ATOM 781 C CA . LYS A 1 91 ? -35.694 -7.734 37.757 1.00 78.88 91 LYS A CA 1
ATOM 782 C C . LYS A 1 91 ? -35.265 -6.401 37.154 1.00 78.88 91 LYS A C 1
ATOM 784 O O . LYS A 1 91 ? -36.117 -5.586 36.820 1.00 78.88 91 LYS A O 1
ATOM 789 N N . VAL A 1 92 ? -33.955 -6.193 36.997 1.00 79.12 92 VAL A N 1
ATOM 790 C CA . VAL A 1 92 ? -33.409 -4.974 36.379 1.00 79.12 92 VAL A CA 1
ATOM 791 C C . VAL A 1 92 ? -33.981 -4.776 34.980 1.00 79.12 92 VAL A C 1
ATOM 793 O O . VAL A 1 92 ? -34.461 -3.689 34.668 1.00 79.12 92 VAL A O 1
ATOM 796 N N . LEU A 1 93 ? -33.974 -5.826 34.159 1.00 80.19 93 LEU A N 1
ATOM 797 C CA . LEU A 1 93 ? -34.466 -5.749 32.792 1.00 80.19 93 LEU A CA 1
ATOM 798 C C . LEU A 1 93 ? -35.953 -5.380 32.738 1.00 80.19 93 LEU A C 1
ATOM 800 O O . LEU A 1 93 ? -36.330 -4.506 31.963 1.00 80.19 93 LEU A O 1
ATOM 804 N N . ASN A 1 94 ? -36.782 -6.000 33.579 1.00 80.94 94 ASN A N 1
ATOM 805 C CA . ASN A 1 94 ? -38.216 -5.725 33.630 1.00 80.94 94 ASN A CA 1
ATOM 806 C C . ASN A 1 94 ? -38.509 -4.278 34.046 1.00 80.94 94 ASN A C 1
ATOM 808 O O . ASN A 1 94 ? -39.361 -3.637 33.437 1.00 80.94 94 ASN A O 1
ATOM 812 N N . TYR A 1 95 ? -37.773 -3.726 35.019 1.00 80.56 95 TYR A N 1
ATOM 813 C CA . TYR A 1 95 ? -37.932 -2.317 35.398 1.00 80.56 95 TYR A CA 1
ATOM 814 C C . TYR A 1 95 ? -37.491 -1.359 34.293 1.00 80.56 95 TYR A C 1
ATOM 816 O O . TYR A 1 95 ? -38.162 -0.360 34.049 1.00 80.56 95 TYR A O 1
ATOM 824 N N . VAL A 1 96 ? -36.388 -1.663 33.605 1.00 81.31 96 VAL A N 1
ATOM 825 C CA . VAL A 1 96 ? -35.935 -0.850 32.470 1.00 81.31 96 VAL A CA 1
ATOM 826 C C . VAL A 1 96 ? -36.971 -0.882 31.347 1.00 81.31 96 VAL A C 1
ATOM 828 O O . VAL A 1 96 ? -37.337 0.175 30.845 1.00 81.31 96 VAL A O 1
ATOM 831 N N . LYS A 1 97 ? -37.498 -2.063 31.000 1.00 81.31 97 LYS A N 1
ATOM 832 C CA . LYS A 1 97 ? -38.551 -2.213 29.984 1.00 81.31 97 LYS A CA 1
ATOM 833 C C . LYS A 1 97 ? -39.817 -1.435 30.351 1.00 81.31 97 LYS A C 1
ATOM 835 O O . LYS A 1 97 ? -40.358 -0.748 29.494 1.00 81.31 97 LYS A O 1
ATOM 840 N N . ALA A 1 98 ? -40.247 -1.482 31.613 1.00 80.56 98 ALA A N 1
ATOM 841 C CA . ALA A 1 98 ? -41.415 -0.741 32.095 1.00 80.56 98 ALA A CA 1
ATOM 842 C C . ALA A 1 98 ? -41.239 0.791 32.040 1.00 80.56 98 ALA A C 1
ATOM 844 O O . ALA A 1 98 ? -42.221 1.516 31.927 1.00 80.56 98 ALA A O 1
ATOM 845 N N . GLY A 1 99 ? -40.000 1.290 32.119 1.00 74.81 99 GLY A N 1
ATOM 846 C CA . GLY A 1 99 ? -39.686 2.719 32.017 1.00 74.81 99 GLY A CA 1
ATOM 847 C C . GLY A 1 99 ? -39.520 3.244 30.586 1.00 74.81 99 GLY A C 1
ATOM 848 O O . GLY A 1 99 ? -39.283 4.438 30.404 1.00 74.81 99 GLY A O 1
ATOM 849 N N . LEU A 1 100 ? -39.603 2.379 29.572 1.00 81.25 100 LEU A N 1
ATOM 850 C CA . LEU A 1 100 ? -39.441 2.733 28.162 1.00 81.25 100 LEU A CA 1
ATOM 851 C C . LEU A 1 100 ? -40.790 2.712 27.435 1.00 81.25 100 LEU A C 1
ATOM 853 O O . LEU A 1 100 ? -41.721 2.021 27.832 1.00 81.25 100 LEU A O 1
ATOM 857 N N . LYS A 1 101 ? -40.891 3.461 26.328 1.00 72.94 101 LYS A N 1
ATOM 858 C CA . LYS A 1 101 ? -42.125 3.558 25.521 1.00 72.94 101 LYS A CA 1
ATOM 859 C C . LYS A 1 101 ? -42.518 2.245 24.823 1.00 72.94 101 LYS A C 1
ATOM 861 O O . LYS A 1 101 ? -43.628 2.145 24.314 1.00 72.94 101 LYS A O 1
ATOM 866 N N . GLY A 1 102 ? -41.618 1.264 24.768 1.00 68.81 102 GLY A N 1
ATOM 867 C CA . GLY A 1 102 ? -41.831 -0.029 24.126 1.00 68.81 102 GLY A CA 1
ATOM 868 C C . GLY A 1 102 ? -40.649 -0.978 24.341 1.00 68.81 102 GLY A C 1
ATOM 869 O O . GLY A 1 102 ? -39.562 -0.553 24.732 1.00 68.81 102 GLY A O 1
ATOM 870 N N . GLN A 1 103 ? -40.874 -2.273 24.097 1.00 67.75 103 GLN A N 1
ATOM 871 C CA . GLN A 1 103 ? -39.874 -3.339 24.282 1.00 67.75 103 GLN A CA 1
ATOM 872 C C . GLN A 1 103 ? -39.091 -3.699 23.008 1.00 67.75 103 GLN A C 1
ATOM 874 O O . GLN A 1 103 ? -38.073 -4.389 23.084 1.00 67.75 103 GLN A O 1
ATOM 879 N N . THR A 1 104 ? -39.583 -3.274 21.846 1.00 65.44 104 THR A N 1
ATOM 880 C CA . THR A 1 104 ? -38.974 -3.516 20.536 1.00 65.44 104 THR A CA 1
ATOM 881 C C . THR A 1 104 ? -38.148 -2.306 20.129 1.00 65.44 104 THR A C 1
ATOM 883 O O . THR A 1 104 ? -38.648 -1.180 20.133 1.00 65.44 104 THR A O 1
ATOM 886 N N . PHE A 1 105 ? -36.891 -2.534 19.761 1.00 67.19 105 PHE A N 1
ATOM 887 C CA . PHE A 1 105 ? -36.079 -1.508 19.120 1.00 67.19 105 PHE A CA 1
ATOM 888 C C . PHE A 1 105 ? -36.616 -1.298 17.699 1.00 67.19 105 PHE A C 1
ATOM 890 O O . PHE A 1 105 ? -36.731 -2.254 16.937 1.00 67.19 105 PHE A O 1
ATOM 897 N N . LEU A 1 106 ? -37.009 -0.066 17.376 1.00 62.59 106 LEU A N 1
ATOM 898 C CA . LEU A 1 106 ? -37.518 0.298 16.052 1.00 62.59 106 LEU A CA 1
ATOM 899 C C . LEU A 1 106 ? -36.366 0.762 15.158 1.00 62.59 106 LEU A C 1
ATOM 901 O O . LEU A 1 106 ? -35.445 1.437 15.629 1.00 62.59 106 LEU A O 1
ATOM 905 N N . ILE A 1 107 ? -36.452 0.443 13.868 1.00 58.12 107 ILE A N 1
ATOM 906 C CA . ILE A 1 107 ? -35.539 0.947 12.839 1.00 58.12 107 ILE A CA 1
ATOM 907 C C . ILE A 1 107 ? -36.347 1.883 11.944 1.00 58.12 107 ILE A C 1
ATOM 909 O O . ILE A 1 107 ? -37.310 1.440 11.332 1.00 58.12 107 ILE A O 1
ATOM 913 N N . ASP A 1 108 ? -35.996 3.172 11.906 1.00 52.59 108 ASP A N 1
ATOM 914 C CA . ASP A 1 108 ? -36.682 4.192 11.092 1.00 52.59 108 ASP A CA 1
ATOM 915 C C . ASP A 1 108 ? -38.222 4.166 11.230 1.00 52.59 108 ASP A C 1
ATOM 917 O O . ASP A 1 108 ? -38.955 4.292 10.255 1.00 52.59 108 ASP A O 1
ATOM 921 N N . GLU A 1 109 ? -38.710 3.957 12.462 1.00 53.94 109 GLU A N 1
ATOM 922 C CA . GLU A 1 109 ? -40.138 3.821 12.818 1.00 53.94 109 GLU A CA 1
ATOM 923 C C . GLU A 1 109 ? -40.868 2.603 12.206 1.00 53.94 109 GLU A C 1
ATOM 925 O O . GLU A 1 109 ? -42.075 2.451 12.396 1.00 53.94 109 GLU A O 1
ATOM 930 N N . GLN A 1 110 ? -40.152 1.691 11.543 1.00 52.81 110 GLN A N 1
ATOM 931 C CA . GLN A 1 110 ? -40.690 0.467 10.944 1.00 52.81 110 GLN A CA 1
ATOM 932 C C . GLN A 1 110 ? -40.318 -0.796 11.740 1.00 52.81 110 GLN A C 1
ATOM 934 O O . GLN A 1 110 ? -39.332 -0.838 12.486 1.00 52.81 110 GLN A O 1
ATOM 939 N N . SER A 1 111 ? -41.141 -1.841 11.591 1.00 54.25 111 SER A N 1
ATOM 940 C CA . SER A 1 111 ? -40.873 -3.178 12.125 1.00 54.25 111 SER A CA 1
ATOM 941 C C . SER A 1 111 ? -39.793 -3.899 11.306 1.00 54.25 111 SER A C 1
ATOM 943 O O . SER A 1 111 ? -39.661 -3.711 10.097 1.00 54.25 111 SER A O 1
ATOM 945 N N . LEU A 1 112 ? -39.034 -4.762 11.984 1.00 52.38 112 LEU A N 1
ATOM 946 C CA . LEU A 1 112 ? -37.866 -5.499 11.470 1.00 52.38 112 LEU A CA 1
ATOM 947 C C . LEU A 1 112 ? -38.130 -6.339 10.207 1.00 52.38 112 LEU A C 1
ATOM 949 O O . LEU A 1 112 ? -37.205 -6.623 9.452 1.00 52.38 112 LEU A O 1
ATOM 953 N N . GLU A 1 113 ? -39.387 -6.713 9.975 1.00 53.44 113 GLU A N 1
ATOM 954 C CA . GLU A 1 113 ? -39.832 -7.593 8.888 1.00 53.44 113 GLU A CA 1
ATOM 955 C C . GLU A 1 113 ? -39.703 -6.965 7.486 1.00 53.44 113 GLU A C 1
ATOM 957 O O . GLU A 1 113 ? -39.784 -7.681 6.491 1.00 53.44 113 GLU A O 1
ATOM 962 N N . MET A 1 114 ? -39.495 -5.643 7.378 1.00 47.16 114 MET A N 1
ATOM 963 C CA . MET A 1 114 ? -39.425 -4.934 6.089 1.00 47.16 114 MET A CA 1
ATOM 964 C C . MET A 1 114 ? -38.000 -4.680 5.559 1.00 47.16 114 MET A C 1
ATOM 966 O O . MET A 1 114 ? -37.859 -4.120 4.470 1.00 47.16 114 MET A O 1
ATOM 970 N N . GLN A 1 115 ? -36.937 -5.070 6.277 1.00 57.34 115 GLN A N 1
ATOM 971 C CA . GLN A 1 115 ? -35.548 -4.740 5.910 1.00 57.34 115 GLN A CA 1
ATOM 972 C C . GLN A 1 115 ? -34.680 -5.971 5.600 1.00 57.34 115 GLN A C 1
ATOM 974 O O . GLN A 1 115 ? -34.920 -7.064 6.099 1.00 57.34 115 GLN A O 1
ATOM 979 N N . SER A 1 116 ? -33.652 -5.787 4.758 1.00 63.28 116 SER A N 1
ATOM 980 C CA . SER A 1 116 ? -32.702 -6.856 4.403 1.00 63.28 116 SER A CA 1
ATOM 981 C C . SER A 1 116 ? -31.823 -7.281 5.583 1.00 63.28 116 SER A C 1
ATOM 983 O O . SER A 1 116 ? -31.475 -6.454 6.432 1.00 63.28 116 SER A O 1
ATOM 985 N N . ASP A 1 117 ? -31.375 -8.540 5.572 1.00 64.38 117 ASP A N 1
ATOM 986 C CA . ASP A 1 117 ? -30.574 -9.130 6.651 1.00 64.38 117 ASP A CA 1
ATOM 987 C C . ASP A 1 117 ? -29.313 -8.316 6.999 1.00 64.38 117 ASP A C 1
ATOM 989 O O . ASP A 1 117 ? -29.007 -8.088 8.170 1.00 64.38 117 ASP A O 1
ATOM 993 N N . GLY A 1 118 ? -28.624 -7.785 5.982 1.00 63.00 118 GLY A N 1
ATOM 994 C CA . GLY A 1 118 ? -27.457 -6.918 6.171 1.00 63.00 118 GLY A CA 1
ATOM 995 C C . GLY A 1 118 ? -27.789 -5.559 6.804 1.00 63.00 118 GLY A C 1
ATOM 996 O O . GLY A 1 118 ? -27.006 -5.012 7.570 1.00 63.00 118 GLY A O 1
ATOM 997 N N . THR A 1 119 ? -28.968 -4.991 6.543 1.00 69.56 119 THR A N 1
ATOM 998 C CA . THR A 1 119 ? -29.343 -3.699 7.157 1.00 69.56 119 THR A CA 1
ATOM 999 C C . THR A 1 119 ? -29.659 -3.872 8.643 1.00 69.56 119 THR A C 1
ATOM 1001 O O . THR A 1 119 ? -29.234 -3.061 9.472 1.00 69.56 119 THR A O 1
ATOM 1004 N N . ASN A 1 120 ? -30.320 -4.978 8.990 1.00 73.19 120 ASN A N 1
ATOM 1005 C CA . ASN A 1 120 ? -30.641 -5.324 10.370 1.00 73.19 120 ASN A CA 1
ATOM 1006 C C . ASN A 1 120 ? -29.378 -5.628 11.200 1.00 73.19 120 ASN A C 1
ATOM 1008 O O . ASN A 1 120 ? -29.257 -5.123 12.319 1.00 73.19 120 ASN A O 1
ATOM 1012 N N . SER A 1 121 ? -28.407 -6.380 10.657 1.00 74.12 121 SER A N 1
ATOM 1013 C CA . SER A 1 121 ? -27.153 -6.704 11.363 1.00 74.12 121 SER A CA 1
ATOM 1014 C C . SER A 1 121 ? -26.330 -5.448 11.655 1.00 74.12 121 SER A C 1
ATOM 1016 O O . SER A 1 121 ? -25.866 -5.245 12.778 1.00 74.12 121 SER A O 1
ATOM 1018 N N . HIS A 1 122 ? -26.219 -4.551 10.674 1.00 79.69 122 HIS A N 1
ATOM 1019 C CA . HIS A 1 122 ? -25.541 -3.268 10.825 1.00 79.69 122 HIS A CA 1
ATOM 1020 C C . HIS A 1 122 ? -26.166 -2.417 11.929 1.00 79.69 122 HIS A C 1
ATOM 1022 O O . HIS A 1 122 ? -25.464 -1.920 12.812 1.00 79.69 122 HIS A O 1
ATOM 1028 N N . ARG A 1 123 ? -27.496 -2.273 11.906 1.00 78.81 123 ARG A N 1
ATOM 1029 C CA . ARG A 1 123 ? -28.210 -1.458 12.889 1.00 78.81 123 ARG A CA 1
ATOM 1030 C C . ARG A 1 123 ? -28.100 -2.039 14.295 1.00 78.81 123 ARG A C 1
ATOM 1032 O O . ARG A 1 123 ? -27.945 -1.285 15.254 1.00 78.81 123 ARG A O 1
ATOM 1039 N N . PHE A 1 124 ? -28.129 -3.364 14.416 1.00 82.31 124 PHE A N 1
ATOM 1040 C CA . PHE A 1 124 ? -27.890 -4.052 15.680 1.00 82.31 124 PHE A CA 1
ATOM 1041 C C . PHE A 1 124 ? -26.512 -3.706 16.259 1.00 82.31 124 PHE A C 1
ATOM 1043 O O . PHE A 1 124 ? -26.424 -3.316 17.424 1.00 82.31 124 PHE A O 1
ATOM 1050 N N . ILE A 1 125 ? -25.444 -3.800 15.455 1.00 86.12 125 ILE A N 1
ATOM 1051 C CA . ILE A 1 125 ? -24.075 -3.489 15.898 1.00 86.12 125 ILE A CA 1
ATOM 1052 C C . ILE A 1 125 ? -23.956 -2.013 16.296 1.00 86.12 125 ILE A C 1
ATOM 1054 O O . ILE A 1 125 ? -23.378 -1.702 17.337 1.00 86.12 125 ILE A O 1
ATOM 1058 N N . GLU A 1 126 ? -24.532 -1.108 15.503 1.00 87.31 126 GLU A N 1
ATOM 1059 C CA . GLU A 1 126 ? -24.540 0.330 15.783 1.00 87.31 126 GLU A CA 1
ATOM 1060 C C . GLU A 1 126 ? -25.177 0.631 17.150 1.00 87.31 126 GLU A C 1
ATOM 1062 O O . GLU A 1 126 ? -24.544 1.253 18.007 1.00 87.31 126 GLU A O 1
ATOM 1067 N N . ILE A 1 127 ? -26.390 0.120 17.389 1.00 85.94 127 ILE A N 1
ATOM 1068 C CA . ILE A 1 127 ? -27.109 0.319 18.653 1.00 85.94 127 ILE A CA 1
ATOM 1069 C C . ILE A 1 127 ? -26.353 -0.348 19.809 1.00 85.94 127 ILE A C 1
ATOM 1071 O O . ILE A 1 127 ? -26.244 0.236 20.889 1.00 85.94 127 ILE A O 1
ATOM 1075 N N . ALA A 1 128 ? -25.800 -1.548 19.608 1.00 87.19 128 ALA A N 1
ATOM 1076 C CA . ALA A 1 128 ? -25.014 -2.238 20.628 1.00 87.19 128 ALA A CA 1
ATOM 1077 C C . ALA A 1 128 ? -23.831 -1.380 21.098 1.00 87.19 128 ALA A C 1
ATOM 1079 O O . ALA A 1 128 ? -23.644 -1.200 22.303 1.00 87.19 128 ALA A O 1
ATOM 1080 N N . LEU A 1 129 ? -23.063 -0.821 20.160 1.00 89.88 129 LEU A N 1
ATOM 1081 C CA . LEU A 1 129 ? -21.912 0.035 20.447 1.00 89.88 129 LEU A CA 1
ATOM 1082 C C . LEU A 1 129 ? -22.325 1.359 21.105 1.00 89.88 129 LEU A C 1
ATOM 1084 O O . LEU A 1 129 ? -21.691 1.787 22.075 1.00 89.88 129 LEU A O 1
ATOM 1088 N N . GLU A 1 130 ? -23.407 1.981 20.633 1.00 89.12 130 GLU A N 1
ATOM 1089 C CA . GLU A 1 130 ? -23.935 3.220 21.208 1.00 89.12 130 GLU A CA 1
ATOM 1090 C C . GLU A 1 130 ? -24.378 3.026 22.666 1.00 89.12 130 GLU A C 1
ATOM 1092 O O . GLU A 1 130 ? -23.980 3.787 23.559 1.00 89.12 130 GLU A O 1
ATOM 1097 N N . LEU A 1 131 ? -25.149 1.969 22.940 1.00 87.12 131 LEU A N 1
ATOM 1098 C CA . LEU A 1 131 ? -25.576 1.607 24.292 1.00 87.12 131 LEU A CA 1
ATOM 1099 C C . LEU A 1 131 ? -24.374 1.280 25.186 1.00 87.12 131 LEU A C 1
ATOM 1101 O O . LEU A 1 131 ? -24.311 1.733 26.331 1.00 87.12 131 LEU A O 1
ATOM 1105 N N . LEU A 1 132 ? -23.392 0.539 24.664 1.00 88.94 132 LEU A N 1
ATOM 1106 C CA . LEU A 1 132 ? -22.182 0.163 25.393 1.00 88.94 132 LEU A CA 1
ATOM 1107 C C . LEU A 1 132 ? -21.393 1.393 25.859 1.00 88.94 132 LEU A C 1
ATOM 1109 O O . LEU A 1 132 ? -21.006 1.480 27.028 1.00 88.94 132 LEU A O 1
ATOM 1113 N N . ILE A 1 133 ? -21.174 2.368 24.973 1.00 88.19 133 ILE A N 1
ATOM 1114 C CA . ILE A 1 133 ? -20.442 3.592 25.313 1.00 88.19 133 ILE A CA 1
ATOM 1115 C C . ILE A 1 133 ? -21.270 4.468 26.253 1.00 88.19 133 ILE A C 1
ATOM 1117 O O . ILE A 1 133 ? -20.756 4.888 27.292 1.00 88.19 133 ILE A O 1
ATOM 1121 N N . SER A 1 134 ? -22.538 4.726 25.929 1.00 86.31 134 SER A N 1
ATOM 1122 C CA . SER A 1 134 ? -23.384 5.672 26.668 1.00 86.31 134 SER A CA 1
ATOM 1123 C C . SER A 1 134 ? -23.683 5.223 28.105 1.00 86.31 134 SER A C 1
ATOM 1125 O O . SER A 1 134 ? -23.559 6.021 29.041 1.00 86.31 134 SER A O 1
ATOM 1127 N N . LEU A 1 135 ? -24.011 3.944 28.317 1.00 84.06 135 LEU A N 1
ATOM 1128 C CA . LEU A 1 135 ? -24.431 3.429 29.626 1.00 84.06 135 LEU A CA 1
ATOM 1129 C C . LEU A 1 135 ? -23.268 3.273 30.614 1.00 84.06 135 LEU A C 1
ATOM 1131 O O . LEU A 1 135 ? -23.460 3.409 31.823 1.00 84.06 135 LEU A O 1
ATOM 1135 N N . THR A 1 136 ? -22.049 3.066 30.116 1.00 83.31 136 THR A N 1
ATOM 1136 C CA . THR A 1 136 ? -20.859 2.833 30.952 1.00 83.31 136 THR A CA 1
ATOM 1137 C C . THR A 1 136 ? -20.209 4.110 31.474 1.00 83.31 136 THR A C 1
ATOM 1139 O O . THR A 1 136 ? -19.393 4.050 32.390 1.00 83.31 136 THR A O 1
ATOM 1142 N N . ARG A 1 137 ? -20.569 5.298 30.960 1.00 82.38 137 ARG A N 1
ATOM 1143 C CA . ARG A 1 137 ? -19.867 6.551 31.317 1.00 82.38 137 ARG A CA 1
ATOM 1144 C C . ARG A 1 137 ? -19.940 6.909 32.803 1.00 82.38 137 ARG A C 1
ATOM 1146 O O . ARG A 1 137 ? -19.110 7.686 33.269 1.00 82.38 137 ARG A O 1
ATOM 1153 N N . ARG A 1 138 ? -20.923 6.399 33.547 1.00 71.88 138 ARG A N 1
ATOM 1154 C CA . ARG A 1 138 ? -21.134 6.717 34.973 1.00 71.88 138 ARG A CA 1
ATOM 1155 C C . ARG A 1 138 ? -20.926 5.538 35.919 1.00 71.88 138 ARG A C 1
ATOM 1157 O O . ARG A 1 138 ? -21.105 5.717 37.120 1.00 71.88 138 ARG A O 1
ATOM 1164 N N . ASP A 1 139 ? -20.579 4.372 35.395 1.00 73.50 139 ASP A N 1
ATOM 1165 C CA . ASP A 1 139 ? -20.367 3.166 36.186 1.00 73.50 139 ASP A CA 1
ATOM 1166 C C . ASP A 1 139 ? -18.881 2.784 36.192 1.00 73.50 139 ASP A C 1
ATOM 1168 O O . ASP A 1 139 ? -18.084 3.255 35.382 1.00 73.50 139 ASP A O 1
ATOM 1172 N N . TYR A 1 140 ? -18.500 1.949 37.155 1.00 76.06 140 TYR A N 1
ATOM 1173 C CA . TYR A 1 140 ? -17.151 1.383 37.276 1.00 76.06 140 TYR A CA 1
ATOM 1174 C C . TYR A 1 140 ? -16.974 0.104 36.437 1.00 76.06 140 TYR A C 1
ATOM 1176 O O . TYR A 1 140 ? -15.913 -0.515 36.469 1.00 76.06 140 TYR A O 1
ATOM 1184 N N . ILE A 1 141 ? -18.017 -0.297 35.704 1.00 83.19 141 ILE A N 1
ATOM 1185 C CA . ILE A 1 141 ? -18.025 -1.457 34.814 1.00 83.19 141 ILE A CA 1
ATOM 1186 C C . ILE A 1 141 ? -17.289 -1.088 33.522 1.00 83.19 141 ILE A C 1
ATOM 1188 O O . ILE A 1 141 ? -17.645 -0.112 32.860 1.00 83.19 141 ILE A O 1
ATOM 1192 N N . ASN A 1 142 ? -16.285 -1.881 33.155 1.00 86.25 142 ASN A N 1
ATOM 1193 C CA . ASN A 1 142 ? -15.487 -1.694 31.949 1.00 86.25 142 ASN A CA 1
ATOM 1194 C C . ASN A 1 142 ? -15.668 -2.894 31.003 1.00 86.25 142 ASN A C 1
ATOM 1196 O O . ASN A 1 142 ? -14.930 -3.878 31.112 1.00 86.25 142 ASN A O 1
ATOM 1200 N N . PRO A 1 143 ? -16.676 -2.864 30.115 1.00 90.31 143 PRO A N 1
ATOM 1201 C CA . PRO A 1 143 ? -16.986 -4.004 29.274 1.00 90.31 143 PRO A CA 1
ATOM 1202 C C . PRO A 1 143 ? -15.997 -4.133 28.114 1.00 90.31 143 PRO A C 1
ATOM 1204 O O . PRO A 1 143 ? -15.406 -3.156 27.649 1.00 90.31 143 PRO A O 1
ATOM 1207 N N . THR A 1 144 ? -15.877 -5.355 27.608 1.00 92.44 144 THR A N 1
ATOM 1208 C CA . THR A 1 144 ? -15.203 -5.646 26.343 1.00 92.44 144 THR A CA 1
ATOM 1209 C C . THR A 1 144 ? -16.213 -6.223 25.364 1.00 92.44 144 THR A C 1
ATOM 1211 O O . THR A 1 144 ? -16.969 -7.121 25.729 1.00 92.44 144 THR A O 1
ATOM 1214 N N . ILE A 1 145 ? -16.224 -5.710 24.137 1.00 92.62 145 ILE A N 1
ATOM 1215 C CA . ILE A 1 145 ? -17.014 -6.254 23.035 1.00 92.62 145 ILE A CA 1
ATOM 1216 C C . ILE A 1 145 ? -16.084 -6.734 21.920 1.00 92.62 145 ILE A C 1
ATOM 1218 O O . ILE A 1 145 ? -15.165 -6.018 21.520 1.00 92.62 145 ILE A O 1
ATOM 1222 N N . TYR A 1 146 ? -16.313 -7.954 21.450 1.00 94.44 146 TYR A N 1
ATOM 1223 C CA . TYR A 1 146 ? -15.661 -8.556 20.295 1.00 94.44 146 TYR A CA 1
ATOM 1224 C C . TYR A 1 146 ? -16.685 -8.685 19.172 1.00 94.44 146 TYR A C 1
ATOM 1226 O O . TYR A 1 146 ? -17.770 -9.224 19.385 1.00 94.44 146 TYR A O 1
ATOM 1234 N N . ILE A 1 147 ? -16.355 -8.164 17.997 1.00 92.81 147 ILE A N 1
ATOM 1235 C CA . ILE A 1 147 ? -17.218 -8.204 16.820 1.00 92.81 147 ILE A CA 1
ATOM 1236 C C . ILE A 1 147 ? -16.424 -8.863 15.700 1.00 92.81 147 ILE A C 1
ATOM 1238 O O . ILE A 1 147 ? -15.384 -8.343 15.284 1.00 92.81 147 ILE A O 1
ATOM 1242 N N . ASP A 1 148 ? -16.914 -10.012 15.249 1.00 92.38 148 ASP A N 1
ATOM 1243 C CA . ASP A 1 148 ? -16.296 -10.799 14.189 1.00 92.38 148 ASP A CA 1
ATOM 1244 C C . ASP A 1 148 ? -16.926 -10.467 12.842 1.00 92.38 148 ASP A C 1
ATOM 1246 O O . ASP A 1 148 ? -18.147 -10.522 12.702 1.00 92.38 148 ASP A O 1
ATOM 1250 N N . GLU A 1 149 ? -16.089 -10.097 11.879 1.00 90.62 149 GLU A N 1
ATOM 1251 C CA . GLU A 1 149 ? -16.445 -9.691 10.519 1.00 90.62 149 GLU A CA 1
ATOM 1252 C C . GLU A 1 149 ? -17.638 -8.710 10.449 1.00 90.62 149 GLU A C 1
ATOM 1254 O O . GLU A 1 149 ? -18.683 -9.021 9.862 1.00 90.62 149 GLU A O 1
ATOM 1259 N N . PRO A 1 150 ? -17.520 -7.501 11.036 1.00 89.69 150 PRO A N 1
ATOM 1260 C CA . PRO A 1 150 ? -18.571 -6.478 10.998 1.00 89.69 150 PRO A CA 1
ATOM 1261 C C . PRO A 1 150 ? -19.037 -6.103 9.579 1.00 89.69 150 PRO A C 1
ATOM 1263 O O . PRO A 1 150 ? -20.118 -5.545 9.434 1.00 89.69 150 PRO A O 1
ATOM 1266 N N . GLU A 1 151 ? -18.243 -6.391 8.545 1.00 89.50 151 GLU A N 1
ATOM 1267 C CA . GLU A 1 151 ? -18.532 -6.096 7.140 1.00 89.50 151 GLU A CA 1
ATOM 1268 C C . GLU A 1 151 ? -19.474 -7.079 6.418 1.00 89.50 151 GLU A C 1
ATOM 1270 O O . GLU A 1 151 ? -19.880 -6.807 5.284 1.00 89.50 151 GLU A O 1
ATOM 1275 N N . VAL A 1 152 ? -19.795 -8.235 7.009 1.00 85.50 152 VAL A N 1
ATOM 1276 C CA . VAL A 1 152 ? -20.558 -9.288 6.313 1.00 85.50 152 VAL A CA 1
ATOM 1277 C C . VAL A 1 152 ? -21.957 -8.802 5.940 1.00 85.50 152 VAL A C 1
ATOM 1279 O O . VAL A 1 152 ? -22.726 -8.344 6.781 1.00 85.50 152 VAL A O 1
ATOM 1282 N N . GLY A 1 153 ? -22.305 -8.946 4.658 1.00 73.31 153 GLY A N 1
ATOM 1283 C CA . GLY A 1 153 ? -23.610 -8.541 4.129 1.00 73.31 153 GLY A CA 1
ATOM 1284 C C . GLY A 1 153 ? -23.777 -7.028 3.953 1.00 73.31 153 GLY A C 1
ATOM 1285 O O . GLY A 1 153 ? -24.881 -6.582 3.637 1.00 73.31 153 GLY A O 1
ATOM 1286 N N . LEU A 1 154 ? -22.709 -6.237 4.129 1.00 77.19 154 LEU A N 1
ATOM 1287 C CA . LEU A 1 154 ? -22.749 -4.778 4.046 1.00 77.19 154 LEU A CA 1
ATOM 1288 C C . LEU A 1 154 ? -22.092 -4.236 2.779 1.00 77.19 154 LEU A C 1
ATOM 1290 O O . LEU A 1 154 ? -21.044 -4.691 2.326 1.00 77.19 154 LEU A O 1
ATOM 1294 N N . HIS A 1 155 ? -22.693 -3.179 2.233 1.00 84.38 155 HIS A N 1
ATOM 1295 C CA . HIS A 1 155 ? -22.033 -2.351 1.231 1.00 84.38 155 HIS A CA 1
ATOM 1296 C C . HIS A 1 155 ? -20.837 -1.617 1.877 1.00 84.38 155 HIS A C 1
ATOM 1298 O O . HIS A 1 155 ? -21.008 -1.091 2.979 1.00 84.38 155 HIS A O 1
ATOM 1304 N N . PRO A 1 156 ? -19.673 -1.465 1.208 1.00 86.12 156 PRO A N 1
ATOM 1305 C CA . PRO A 1 156 ? -18.482 -0.828 1.790 1.00 86.12 156 PRO A CA 1
ATOM 1306 C C . PRO A 1 156 ? -18.744 0.528 2.455 1.00 86.12 156 PRO A C 1
ATOM 1308 O O . PRO A 1 156 ? -18.215 0.817 3.524 1.00 86.12 156 PRO A O 1
ATOM 1311 N N . LYS A 1 157 ? -19.645 1.336 1.881 1.00 88.94 157 LYS A N 1
ATOM 1312 C CA . LYS A 1 157 ? -20.036 2.626 2.468 1.00 88.94 157 LYS A CA 1
ATOM 1313 C C . LYS A 1 157 ? -20.695 2.505 3.849 1.00 88.94 157 LYS A C 1
ATOM 1315 O O . LYS A 1 157 ? -20.447 3.341 4.710 1.00 88.94 157 LYS A O 1
ATOM 1320 N N . ARG A 1 158 ? -21.477 1.448 4.088 1.00 87.25 158 ARG A N 1
ATOM 1321 C CA . ARG A 1 158 ? -22.084 1.172 5.399 1.00 87.25 158 ARG A CA 1
ATOM 1322 C C . ARG A 1 158 ? -21.030 0.792 6.438 1.00 87.25 158 ARG A C 1
ATOM 1324 O O . ARG A 1 158 ? -21.181 1.153 7.599 1.00 87.25 158 ARG A O 1
ATOM 1331 N N . ASN A 1 159 ? -19.938 0.142 6.031 1.00 89.94 159 ASN A N 1
ATOM 1332 C CA . ASN A 1 159 ? -18.811 -0.126 6.930 1.00 89.94 159 ASN A CA 1
ATOM 1333 C C . ASN A 1 159 ? -18.158 1.177 7.395 1.00 89.94 159 ASN A C 1
ATOM 1335 O O . ASN A 1 159 ? -17.822 1.317 8.567 1.00 89.94 159 ASN A O 1
ATOM 1339 N N . GLU A 1 160 ? -18.019 2.149 6.491 1.00 92.69 160 GLU A N 1
ATOM 1340 C CA . GLU A 1 160 ? -17.488 3.464 6.851 1.00 92.69 160 GLU A CA 1
ATOM 1341 C C . GLU A 1 160 ? -18.427 4.211 7.798 1.00 92.69 160 GLU A C 1
ATOM 1343 O O . GLU A 1 160 ? -17.992 4.732 8.822 1.00 92.69 160 GLU A O 1
ATOM 1348 N N . GLU A 1 161 ? -19.728 4.212 7.492 1.00 92.50 161 GLU A N 1
ATOM 1349 C CA . GLU A 1 161 ? -20.755 4.817 8.343 1.00 92.50 161 GLU A CA 1
ATOM 1350 C C . GLU A 1 161 ? -20.767 4.211 9.751 1.00 92.50 161 GLU A C 1
ATOM 1352 O O . GLU A 1 161 ? -20.887 4.954 10.722 1.00 92.50 161 GLU A O 1
ATOM 1357 N N . LEU A 1 162 ? -20.588 2.890 9.887 1.00 91.94 162 LEU A N 1
ATOM 1358 C CA . LEU A 1 162 ? -20.520 2.221 11.191 1.00 91.94 162 LEU A CA 1
ATOM 1359 C C . LEU A 1 162 ? -19.413 2.819 12.067 1.00 91.94 162 LEU A C 1
ATOM 1361 O O . LEU A 1 162 ? -19.647 3.192 13.218 1.00 91.94 162 LEU A O 1
ATOM 1365 N N . ILE A 1 163 ? -18.201 2.911 11.513 1.00 95.25 163 ILE A N 1
ATOM 1366 C CA . ILE A 1 163 ? -17.028 3.407 12.237 1.00 95.25 163 ILE A CA 1
ATOM 1367 C C . ILE A 1 163 ? -17.138 4.912 12.489 1.00 95.25 163 ILE A C 1
ATOM 1369 O O . ILE A 1 163 ? -16.785 5.376 13.574 1.00 95.25 163 ILE A O 1
ATOM 1373 N N . TYR A 1 164 ? -17.686 5.666 11.535 1.00 95.19 164 TYR A N 1
ATOM 1374 C CA . TYR A 1 164 ? -17.929 7.094 11.698 1.00 95.19 164 TYR A CA 1
ATOM 1375 C C . TYR A 1 164 ? -18.909 7.385 12.839 1.00 95.19 164 TYR A C 1
ATOM 1377 O O . TYR A 1 164 ? -18.60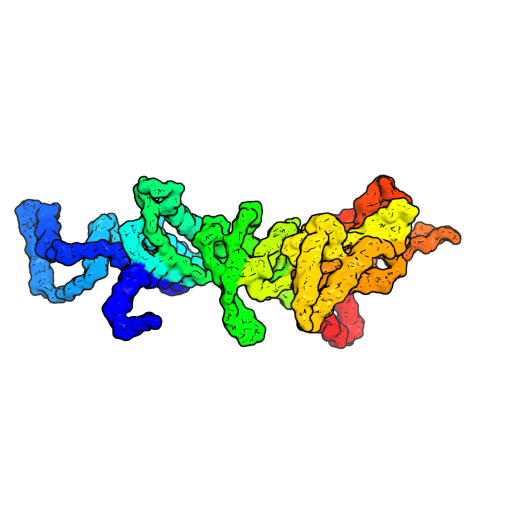4 8.179 13.727 1.00 95.19 164 TYR A O 1
ATOM 1385 N N . LYS A 1 165 ? -20.051 6.696 12.889 1.00 92.81 165 LYS A N 1
ATOM 1386 C CA . LYS A 1 165 ? -21.025 6.873 13.974 1.00 92.81 165 LYS A CA 1
ATOM 1387 C C . LYS A 1 165 ? -20.463 6.441 15.325 1.00 92.81 165 LYS A C 1
ATOM 1389 O O . LYS A 1 165 ? -20.651 7.132 16.325 1.00 92.81 165 LYS A O 1
ATOM 1394 N N . LEU A 1 166 ? -19.706 5.341 15.361 1.00 94.19 166 LEU A N 1
ATOM 1395 C CA . LEU A 1 166 ? -18.966 4.936 16.558 1.00 94.19 166 LEU A CA 1
ATOM 1396 C C . LEU A 1 166 ? -18.032 6.059 17.040 1.00 94.19 166 LEU A C 1
ATOM 1398 O O . LEU A 1 166 ? -17.973 6.355 18.236 1.00 94.19 166 LEU A O 1
ATOM 1402 N N . TYR A 1 167 ? -17.321 6.698 16.112 1.00 95.00 167 TYR A N 1
ATOM 1403 C CA . TYR A 1 167 ? -16.447 7.829 16.399 1.00 95.00 167 TYR A CA 1
ATOM 1404 C C . TYR A 1 167 ? -17.216 9.053 16.918 1.00 95.00 167 TYR A C 1
ATOM 1406 O O . TYR A 1 167 ? -16.786 9.665 17.899 1.00 95.00 167 TYR A O 1
ATOM 1414 N N . GLU A 1 168 ? -18.369 9.389 16.331 1.00 94.44 168 GLU A N 1
ATOM 1415 C CA . GLU A 1 168 ? -19.234 10.474 16.812 1.00 94.44 168 GLU A CA 1
ATOM 1416 C C . GLU A 1 168 ? -19.700 10.231 18.250 1.00 94.44 168 GLU A C 1
ATOM 1418 O O . GLU A 1 168 ? -19.553 11.106 19.112 1.00 94.44 168 GLU A O 1
ATOM 1423 N N . VAL A 1 169 ? -20.185 9.019 18.541 1.00 90.75 169 VAL A N 1
ATOM 1424 C CA . VAL A 1 169 ? -20.602 8.627 19.891 1.00 90.75 169 VAL A CA 1
ATOM 1425 C C . VAL A 1 169 ? -19.421 8.727 20.854 1.00 90.75 169 VAL A C 1
ATOM 1427 O O . VAL A 1 169 ? -19.536 9.373 21.898 1.00 90.75 169 VAL A O 1
ATOM 1430 N N . TYR A 1 170 ? -18.263 8.165 20.502 1.00 90.62 170 TYR A N 1
ATOM 1431 C CA . TYR A 1 170 ? -17.044 8.260 21.307 1.00 90.62 170 TYR A CA 1
ATOM 1432 C C . TYR A 1 170 ? -16.668 9.719 21.614 1.00 90.62 170 TYR A C 1
ATOM 1434 O O . TYR A 1 170 ? -16.449 10.077 22.776 1.00 90.62 170 TYR A O 1
ATOM 1442 N N . ASN A 1 171 ? -16.661 10.588 20.603 1.00 89.44 171 ASN A N 1
ATOM 1443 C CA . ASN A 1 171 ? -16.318 11.999 20.755 1.00 89.44 171 ASN A CA 1
ATOM 1444 C C . ASN A 1 171 ? -17.333 12.788 21.584 1.00 89.44 171 ASN A C 1
ATOM 1446 O O . ASN A 1 171 ? -16.933 13.675 22.343 1.00 89.44 171 ASN A O 1
ATOM 1450 N N . SER A 1 172 ? -18.624 12.461 21.490 1.00 88.69 172 SER A N 1
ATOM 1451 C CA . SER A 1 172 ? -19.672 13.126 22.274 1.00 88.69 172 SER A CA 1
ATOM 1452 C C . SER A 1 172 ? -19.431 12.996 23.787 1.00 88.69 172 SER A C 1
ATOM 1454 O O . SER A 1 172 ? -19.672 13.938 24.550 1.00 88.69 172 SER A O 1
ATOM 1456 N N . PHE A 1 173 ? -18.852 11.869 24.216 1.00 85.75 173 PHE A N 1
ATOM 1457 C CA . PHE A 1 173 ? -18.498 11.597 25.608 1.00 85.75 173 PHE A CA 1
ATOM 1458 C C . PHE A 1 173 ? -17.032 11.912 25.944 1.00 85.75 173 PHE A C 1
ATOM 1460 O O . PHE A 1 173 ? -16.674 11.961 27.129 1.00 85.75 173 PHE A O 1
ATOM 1467 N N . LYS A 1 174 ? -16.189 12.184 24.937 1.00 84.88 174 LYS A N 1
ATOM 1468 C CA . LYS A 1 174 ? -14.774 12.527 25.117 1.00 84.88 174 LYS A CA 1
ATOM 1469 C C . LYS A 1 174 ? -14.633 13.847 25.859 1.00 84.88 174 LYS A C 1
ATOM 1471 O O . LYS A 1 174 ? -15.142 14.895 25.456 1.00 84.88 174 LYS A O 1
ATOM 1476 N N . LYS A 1 175 ? -13.915 13.785 26.979 1.00 81.12 175 LYS A N 1
ATOM 1477 C CA . LYS A 1 175 ? -13.597 14.952 27.796 1.00 81.12 175 LYS A CA 1
ATOM 1478 C C . LYS A 1 175 ? -12.686 15.888 26.997 1.00 81.12 175 LYS A C 1
ATOM 1480 O O . LYS A 1 175 ? -11.674 15.448 26.461 1.00 81.12 175 LYS A O 1
ATOM 1485 N N . THR A 1 176 ? -13.060 17.162 26.915 1.00 80.38 176 THR A N 1
ATOM 1486 C CA . THR A 1 176 ? -12.340 18.182 26.128 1.00 80.38 176 THR A CA 1
ATOM 1487 C C . THR A 1 176 ? -11.605 19.191 26.998 1.00 80.38 176 THR A C 1
ATOM 1489 O O . THR A 1 176 ? -10.640 19.803 26.549 1.00 80.38 176 THR A O 1
ATOM 1492 N N . LYS A 1 177 ? -12.035 19.362 28.251 1.00 81.38 177 LYS A N 1
ATOM 1493 C CA . LYS A 1 177 ? -11.415 20.260 29.232 1.00 81.38 177 LYS A CA 1
ATOM 1494 C C . LYS A 1 177 ? -11.215 19.523 30.543 1.00 81.38 177 LYS A C 1
ATOM 1496 O O . LYS A 1 177 ? -11.955 18.596 30.841 1.00 81.38 177 LYS A O 1
ATOM 1501 N N . GLU A 1 178 ? -10.257 19.940 31.366 1.00 76.94 178 GLU A N 1
ATOM 1502 C CA . GLU A 1 178 ? -10.040 19.313 32.679 1.00 76.94 178 GLU A CA 1
ATOM 1503 C C . GLU A 1 178 ? -11.205 19.530 33.657 1.00 76.94 178 GLU A C 1
ATOM 1505 O O . GLU A 1 178 ? -11.447 18.692 34.534 1.00 76.94 178 GLU A O 1
ATOM 1510 N N . THR A 1 179 ? -11.971 20.605 33.464 1.00 79.81 179 THR A N 1
ATOM 1511 C CA . THR A 1 179 ? -13.140 20.955 34.273 1.00 79.81 179 THR A CA 1
ATOM 1512 C C . THR A 1 179 ? -14.298 19.964 34.102 1.00 79.81 179 THR A C 1
ATOM 1514 O O . THR A 1 179 ? -14.289 19.065 33.257 1.00 79.81 179 THR A O 1
ATOM 1517 N N . LYS A 1 180 ? -15.301 20.067 34.982 1.00 76.69 180 LYS A N 1
ATOM 1518 C CA . LYS A 1 180 ? -16.469 19.183 34.966 1.00 76.69 180 LYS A CA 1
ATOM 1519 C C . LYS A 1 180 ? -17.362 19.524 33.772 1.00 76.69 180 LYS A C 1
ATOM 1521 O O . LYS A 1 180 ? -17.973 20.586 33.737 1.00 76.69 180 LYS A O 1
ATOM 1526 N N . GLU A 1 181 ? -17.481 18.591 32.837 1.00 78.31 181 GLU A N 1
ATOM 1527 C CA . GLU A 1 181 ? -18.399 18.669 31.703 1.00 78.31 181 GLU A CA 1
ATOM 1528 C C . GLU A 1 181 ? -19.572 17.700 31.935 1.00 78.31 181 GLU A C 1
ATOM 1530 O O . GLU A 1 181 ? -19.387 16.545 32.332 1.00 78.31 181 GLU A O 1
ATOM 1535 N N . LYS A 1 182 ? -20.811 18.159 31.729 1.00 75.62 182 LYS A N 1
ATOM 1536 C CA . LYS A 1 182 ? -21.999 17.311 31.914 1.00 75.62 182 LYS A CA 1
ATOM 1537 C C . LYS A 1 182 ? -21.982 16.194 30.865 1.00 75.62 182 LYS A C 1
ATOM 1539 O O . LYS A 1 182 ? -21.929 16.475 29.678 1.00 75.62 182 LYS A O 1
ATOM 1544 N N . GLY A 1 183 ? -22.027 14.935 31.305 1.00 73.31 183 GLY A N 1
ATOM 1545 C CA . GLY A 1 183 ? -22.010 13.766 30.412 1.00 73.31 183 GLY A CA 1
ATOM 1546 C C . GLY A 1 183 ? -20.613 13.226 30.085 1.00 73.31 183 GLY A C 1
ATOM 1547 O O . GLY A 1 183 ? -20.492 12.042 29.794 1.00 73.31 183 GLY A O 1
ATOM 1548 N N . LYS A 1 184 ? -19.558 14.036 30.228 1.00 81.81 184 LYS A N 1
ATOM 1549 C CA . LYS A 1 184 ? -18.177 13.664 29.888 1.00 81.81 184 LYS A CA 1
ATOM 1550 C C . LYS A 1 184 ? -17.360 13.415 31.153 1.00 81.81 184 LYS A C 1
ATOM 1552 O O . LYS A 1 184 ? -16.892 14.338 31.824 1.00 81.81 184 LYS A O 1
ATOM 1557 N N . TYR A 1 185 ? -17.217 12.145 31.502 1.00 78.50 185 TYR A N 1
ATOM 1558 C CA . TYR A 1 185 ? -16.571 11.703 32.737 1.00 78.50 185 TYR A CA 1
ATOM 1559 C C . TYR A 1 185 ? -15.174 11.137 32.456 1.00 78.50 185 TYR A C 1
ATOM 1561 O O . TYR A 1 185 ? -14.864 10.750 31.335 1.00 78.50 185 TYR A O 1
ATOM 1569 N N . LYS A 1 186 ? -14.316 11.070 33.485 1.00 75.25 186 LYS A N 1
ATOM 1570 C CA . LYS A 1 186 ? -12.971 10.459 33.397 1.00 75.25 186 LYS A CA 1
ATOM 1571 C C . LYS A 1 186 ? -13.021 8.923 33.532 1.00 75.25 186 LYS A C 1
ATOM 1573 O O . LYS A 1 186 ? -12.072 8.309 34.006 1.00 75.25 186 LYS A O 1
ATOM 1578 N N . THR A 1 187 ? -14.154 8.317 33.195 1.00 76.69 187 THR A N 1
ATOM 1579 C CA . THR A 1 187 ? -14.362 6.868 33.248 1.00 76.69 187 THR A CA 1
ATOM 1580 C C . THR A 1 187 ? -13.733 6.202 32.022 1.00 76.69 187 THR A C 1
ATOM 1582 O O . THR A 1 187 ? -13.754 6.786 30.932 1.00 76.69 187 THR A O 1
ATOM 1585 N N . PRO A 1 188 ? -13.150 4.999 32.171 1.00 78.62 188 PRO A N 1
ATOM 1586 C CA . PRO A 1 188 ? -12.555 4.280 31.048 1.00 78.62 188 PRO A CA 1
ATOM 1587 C C . PRO A 1 188 ? -13.609 4.001 29.975 1.00 78.62 188 PRO A C 1
ATOM 1589 O O . PRO A 1 188 ? -14.778 3.777 30.287 1.00 78.62 188 PRO A O 1
ATOM 1592 N N . TYR A 1 189 ? -13.219 4.076 28.706 1.00 84.81 189 TYR A N 1
ATOM 1593 C CA . TYR A 1 189 ? -14.068 3.648 27.593 1.00 84.81 189 TYR A CA 1
ATOM 1594 C C . TYR A 1 189 ? -14.146 2.126 27.544 1.00 84.81 189 TYR A C 1
ATOM 1596 O O . TYR A 1 189 ? -13.198 1.476 27.987 1.00 84.81 189 TYR A O 1
ATOM 1604 N N . PRO A 1 190 ? -15.251 1.569 27.025 1.00 89.50 190 PRO A N 1
ATOM 1605 C CA . PRO A 1 190 ? -15.303 0.145 26.756 1.00 89.50 190 PRO A CA 1
ATOM 1606 C C . PRO A 1 190 ? -14.201 -0.256 25.770 1.00 89.50 190 PRO A C 1
ATOM 1608 O O . PRO A 1 190 ? -13.849 0.516 24.874 1.00 89.50 190 PRO A O 1
ATOM 1611 N N . ASN A 1 191 ? -13.692 -1.476 25.909 1.00 92.31 191 ASN A N 1
ATOM 1612 C CA . ASN A 1 191 ? -12.764 -2.040 24.937 1.00 92.31 191 ASN A CA 1
ATOM 1613 C C . ASN A 1 191 ? -13.560 -2.619 23.765 1.00 92.31 191 ASN A C 1
ATOM 1615 O O . ASN A 1 191 ? -14.412 -3.485 23.964 1.00 92.31 191 ASN A O 1
ATOM 1619 N N . ILE A 1 192 ? -13.274 -2.157 22.552 1.00 95.06 192 ILE A N 1
ATOM 1620 C CA . ILE A 1 192 ? -13.924 -2.625 21.326 1.00 95.06 192 ILE A CA 1
ATOM 1621 C C . ILE A 1 192 ? -12.867 -3.329 20.482 1.00 95.06 192 ILE A C 1
ATOM 1623 O O . ILE A 1 192 ? -11.822 -2.749 20.186 1.00 95.06 192 ILE A O 1
ATOM 1627 N N . ILE A 1 193 ? -13.129 -4.583 20.125 1.00 96.12 193 ILE A N 1
ATOM 1628 C CA . ILE A 1 193 ? -12.241 -5.415 19.316 1.00 96.12 193 ILE A CA 1
ATOM 1629 C C . ILE A 1 193 ? -13.000 -5.827 18.059 1.00 96.12 193 ILE A C 1
ATOM 1631 O O . ILE A 1 193 ? -14.049 -6.460 18.149 1.00 96.12 193 ILE A O 1
ATOM 1635 N N . PHE A 1 194 ? -12.444 -5.487 16.899 1.00 95.31 194 PHE A N 1
ATOM 1636 C CA . PHE A 1 194 ? -12.931 -5.936 15.599 1.00 95.31 194 PHE A CA 1
ATOM 1637 C C . PHE A 1 194 ? -11.967 -6.972 15.019 1.00 95.31 194 PHE A C 1
ATOM 1639 O O . PHE A 1 194 ? -10.760 -6.722 14.970 1.00 95.31 194 PHE A O 1
ATOM 1646 N N . ALA A 1 195 ? -12.493 -8.096 14.541 1.00 95.44 195 ALA A N 1
ATOM 1647 C CA . ALA A 1 195 ? -11.810 -8.943 13.568 1.00 95.44 195 ALA A CA 1
ATOM 1648 C C . ALA A 1 195 ? -12.406 -8.641 12.190 1.00 95.44 195 ALA A C 1
ATOM 1650 O O . ALA A 1 195 ? -13.617 -8.705 12.022 1.00 95.44 195 ALA A O 1
ATOM 1651 N N . THR A 1 196 ? -11.585 -8.218 11.228 1.00 94.12 196 THR A N 1
ATOM 1652 C CA . THR A 1 196 ? -12.085 -7.739 9.932 1.00 94.12 196 THR A CA 1
ATOM 1653 C C . THR A 1 196 ? -11.109 -8.035 8.801 1.00 94.12 196 THR A C 1
ATOM 1655 O O . THR A 1 196 ? -9.887 -7.976 8.968 1.00 94.12 196 THR A O 1
ATOM 1658 N N . HIS A 1 197 ? -11.677 -8.302 7.633 1.00 92.00 197 HIS A N 1
ATOM 1659 C CA . HIS A 1 197 ? -11.015 -8.364 6.340 1.00 92.00 197 HIS A CA 1
ATOM 1660 C C . HIS A 1 197 ? -11.307 -7.122 5.478 1.00 92.00 197 HIS A C 1
ATOM 1662 O O . HIS A 1 197 ? -10.877 -7.065 4.327 1.00 92.00 197 HIS A O 1
ATOM 1668 N N . SER A 1 198 ? -12.020 -6.118 6.007 1.00 93.75 198 SER A N 1
ATOM 1669 C CA . SER A 1 198 ? -12.454 -4.934 5.260 1.00 93.75 198 SER A CA 1
ATOM 1670 C C . SER A 1 198 ? -11.413 -3.803 5.281 1.00 93.75 198 SER A C 1
ATOM 1672 O O . SER A 1 198 ? -11.198 -3.185 6.331 1.00 93.75 198 SER A O 1
ATOM 1674 N N . PRO A 1 199 ? -10.877 -3.386 4.115 1.00 94.12 199 PRO A N 1
ATOM 1675 C CA . PRO A 1 199 ? -10.020 -2.204 4.007 1.00 94.12 199 PRO A CA 1
ATOM 1676 C C . PRO A 1 199 ? -10.697 -0.917 4.484 1.00 94.12 199 PRO A C 1
ATOM 1678 O O . PRO A 1 199 ? -10.076 -0.127 5.187 1.00 94.12 199 PRO A O 1
ATOM 1681 N N . ASN A 1 200 ? -11.990 -0.740 4.184 1.00 94.38 200 ASN A N 1
ATOM 1682 C CA . ASN A 1 200 ? -12.756 0.449 4.575 1.00 94.38 200 ASN A CA 1
ATOM 1683 C C . ASN A 1 200 ? -12.811 0.649 6.100 1.00 94.38 200 ASN A C 1
ATOM 1685 O O . ASN A 1 200 ? -12.650 1.770 6.572 1.00 94.38 200 ASN A O 1
ATOM 1689 N N . ILE A 1 201 ? -12.966 -0.429 6.878 1.00 94.69 201 ILE A N 1
ATOM 1690 C CA . ILE A 1 201 ? -12.962 -0.360 8.348 1.00 94.69 201 ILE A CA 1
ATOM 1691 C C . ILE A 1 201 ? -11.582 0.045 8.851 1.00 94.69 201 ILE A C 1
ATOM 1693 O O . ILE A 1 201 ? -11.467 0.974 9.647 1.00 94.69 201 ILE A O 1
ATOM 1697 N N . VAL A 1 202 ? -10.527 -0.609 8.354 1.00 94.50 202 VAL A N 1
ATOM 1698 C CA . VAL A 1 202 ? -9.143 -0.273 8.716 1.00 94.50 202 VAL A CA 1
ATOM 1699 C C . VAL A 1 202 ? -8.832 1.185 8.381 1.00 94.50 202 VAL A C 1
ATOM 1701 O O . VAL A 1 202 ? -8.233 1.884 9.199 1.00 94.50 202 VAL A O 1
ATOM 1704 N N . LYS A 1 203 ? -9.282 1.657 7.214 1.00 94.44 203 LYS A N 1
ATOM 1705 C CA . LYS A 1 203 ? -9.135 3.047 6.790 1.00 94.44 203 LYS A CA 1
ATOM 1706 C C . LYS A 1 203 ? -9.756 4.009 7.795 1.00 94.44 203 LYS A C 1
ATOM 1708 O O . LYS A 1 203 ? -9.049 4.858 8.329 1.00 94.44 203 LYS A O 1
ATOM 1713 N N . GLU A 1 204 ? -11.050 3.865 8.067 1.00 94.81 204 GLU A N 1
ATOM 1714 C CA . GLU A 1 204 ? -11.767 4.775 8.965 1.00 94.81 204 GLU A CA 1
ATOM 1715 C C . GLU A 1 204 ? -11.221 4.719 10.395 1.00 94.81 204 GLU A C 1
ATOM 1717 O O . GLU A 1 204 ? -11.078 5.754 11.043 1.00 94.81 204 GLU A O 1
ATOM 1722 N N . VAL A 1 205 ? -10.833 3.535 10.885 1.00 95.19 205 VAL A N 1
ATOM 1723 C CA . VAL A 1 205 ? -10.229 3.394 12.217 1.00 95.19 205 VAL A CA 1
ATOM 1724 C C . VAL A 1 205 ? -8.914 4.175 12.314 1.00 95.19 205 VAL A C 1
ATOM 1726 O O . VAL A 1 205 ? -8.729 4.930 13.270 1.00 95.19 205 VAL A O 1
ATOM 1729 N N . ILE A 1 206 ? -8.017 4.035 11.330 1.00 93.38 206 ILE A N 1
ATOM 1730 C CA . ILE A 1 206 ? -6.736 4.762 11.296 1.00 93.38 206 ILE A CA 1
ATOM 1731 C C . ILE A 1 206 ? -6.972 6.273 11.227 1.00 93.38 206 ILE A C 1
ATOM 1733 O O . ILE A 1 206 ? -6.357 7.025 11.986 1.00 93.38 206 ILE A O 1
ATOM 1737 N N . THR A 1 207 ? -7.859 6.712 10.334 1.00 92.25 207 THR A N 1
ATOM 1738 C CA . THR A 1 207 ? -8.083 8.135 10.057 1.00 92.25 207 THR A CA 1
ATOM 1739 C C . THR A 1 207 ? -8.808 8.848 11.198 1.00 92.25 207 THR A C 1
ATOM 1741 O O . THR A 1 207 ? -8.444 9.975 11.528 1.00 92.25 207 THR A O 1
ATOM 1744 N N . LEU A 1 208 ? -9.809 8.218 11.822 1.00 93.31 208 LEU A N 1
ATOM 1745 C CA . LEU A 1 208 ? -10.651 8.868 12.833 1.00 93.31 208 LEU A CA 1
ATOM 1746 C C . LEU A 1 208 ? -10.088 8.747 14.255 1.00 93.31 208 LEU A C 1
ATOM 1748 O O . LEU A 1 208 ? -10.145 9.708 15.024 1.00 93.31 208 LEU A O 1
ATOM 1752 N N . PHE A 1 209 ? -9.549 7.583 14.636 1.00 92.25 209 PHE A N 1
ATOM 1753 C CA . PHE A 1 209 ? -9.166 7.327 16.031 1.00 92.25 209 PHE A CA 1
ATOM 1754 C C . PHE A 1 209 ? -7.713 7.696 16.354 1.00 92.25 209 PHE A C 1
ATOM 1756 O O . PHE A 1 209 ? -7.394 7.868 17.535 1.00 92.25 209 PHE A O 1
ATOM 1763 N N . GLU A 1 210 ? -6.859 7.882 15.342 1.00 89.12 210 GLU A N 1
ATOM 1764 C CA . GLU A 1 210 ? -5.450 8.281 15.470 1.00 89.12 210 GLU A CA 1
ATOM 1765 C C . GLU A 1 210 ? -4.694 7.437 16.523 1.00 89.12 210 GLU A C 1
ATOM 1767 O O . GLU A 1 210 ? -4.478 6.242 16.328 1.00 89.12 210 GLU A O 1
ATOM 1772 N N . GLU A 1 211 ? -4.293 8.032 17.652 1.00 89.38 211 GLU A N 1
ATOM 1773 C CA . GLU A 1 211 ? -3.581 7.362 18.753 1.00 89.38 211 GLU A CA 1
ATOM 1774 C C . GLU A 1 211 ? -4.493 6.496 19.648 1.00 89.38 211 GLU A C 1
ATOM 1776 O O . GLU A 1 211 ? -4.002 5.734 20.478 1.00 89.38 211 GLU A O 1
ATOM 1781 N N . ASN A 1 212 ? -5.818 6.584 19.489 1.00 90.62 212 ASN A N 1
ATOM 1782 C CA . ASN A 1 212 ? -6.811 5.856 20.292 1.00 90.62 212 ASN A CA 1
ATOM 1783 C C . ASN A 1 212 ? -7.219 4.512 19.662 1.00 90.62 212 ASN A C 1
ATOM 1785 O O . ASN A 1 212 ? -8.313 4.018 19.929 1.00 90.62 212 ASN A O 1
ATOM 1789 N N . GLN A 1 213 ? -6.362 3.923 18.826 1.00 94.44 213 GLN A N 1
ATOM 1790 C CA . GLN A 1 213 ? -6.567 2.600 18.233 1.00 94.44 213 GLN A CA 1
ATOM 1791 C C . GLN A 1 213 ? -5.292 1.757 18.265 1.00 94.44 213 GLN A C 1
ATOM 1793 O O . GLN A 1 213 ? -4.184 2.254 18.474 1.00 94.44 213 GLN A O 1
ATOM 1798 N N . GLN A 1 214 ? -5.462 0.455 18.047 1.00 95.19 214 GLN A N 1
ATOM 1799 C CA . GLN A 1 214 ? -4.366 -0.472 17.814 1.00 95.19 214 GLN A CA 1
ATOM 1800 C C . GLN A 1 214 ? -4.784 -1.500 16.765 1.00 95.19 214 GLN A C 1
ATOM 1802 O O . GLN A 1 214 ? -5.814 -2.152 16.923 1.00 95.19 214 GLN A O 1
ATOM 1807 N N . ILE A 1 215 ? -3.939 -1.706 15.754 1.00 95.50 215 ILE A N 1
ATOM 1808 C CA . ILE A 1 215 ? -4.145 -2.729 14.726 1.00 95.50 215 ILE A CA 1
ATOM 1809 C C . ILE A 1 215 ? -3.138 -3.861 14.916 1.00 95.50 215 ILE A C 1
ATOM 1811 O O . ILE A 1 215 ? -1.929 -3.639 15.039 1.00 95.50 215 ILE A O 1
ATOM 1815 N N . LEU A 1 216 ? -3.656 -5.087 14.938 1.00 95.44 216 LEU A N 1
ATOM 1816 C CA . LEU A 1 216 ? -2.874 -6.315 14.946 1.00 95.44 216 LEU A CA 1
ATOM 1817 C C . LEU A 1 216 ? -3.040 -6.998 13.587 1.00 95.44 216 LEU A C 1
ATOM 1819 O O . LEU A 1 216 ? -4.151 -7.326 13.186 1.00 95.44 216 LEU A O 1
ATOM 1823 N N . HIS A 1 217 ? -1.931 -7.194 12.881 1.00 94.62 217 HIS A N 1
ATOM 1824 C CA . HIS A 1 217 ? -1.884 -7.890 11.601 1.00 94.62 217 HIS A CA 1
ATOM 1825 C C . HIS A 1 217 ? -1.592 -9.369 11.835 1.00 94.62 217 HIS A C 1
ATOM 1827 O O . HIS A 1 217 ? -0.587 -9.713 12.463 1.00 94.62 217 HIS A O 1
ATOM 1833 N N . PHE A 1 218 ? -2.477 -10.227 11.338 1.00 93.31 218 PHE A N 1
ATOM 1834 C CA . PHE A 1 218 ? -2.345 -11.677 11.407 1.00 93.31 218 PHE A CA 1
ATOM 1835 C C . PHE A 1 218 ? -1.938 -12.208 10.037 1.00 93.31 218 PHE A C 1
ATOM 1837 O O . PHE A 1 218 ? -2.550 -11.875 9.023 1.00 93.31 218 PHE A O 1
ATOM 1844 N N . SER A 1 219 ? -0.917 -13.057 10.001 1.00 90.69 219 SER A N 1
ATOM 1845 C CA . SER A 1 219 ? -0.439 -13.664 8.762 1.00 90.69 219 SER A CA 1
ATOM 1846 C C . SER A 1 219 ? 0.120 -15.061 8.987 1.00 90.69 219 SER A C 1
ATOM 1848 O O . SER A 1 219 ? 0.299 -15.504 10.121 1.00 90.69 219 SER A O 1
ATOM 1850 N N . LYS A 1 220 ? 0.409 -15.769 7.892 1.00 89.50 220 LYS A N 1
ATOM 1851 C CA . LYS A 1 220 ? 1.105 -17.057 7.922 1.00 89.50 220 LYS A CA 1
ATOM 1852 C C . LYS A 1 220 ? 2.545 -16.886 7.466 1.00 89.50 220 LYS A C 1
ATOM 1854 O O . LYS A 1 220 ? 2.819 -16.208 6.478 1.00 89.50 220 LYS A O 1
ATOM 1859 N N . ASN A 1 221 ? 3.469 -17.526 8.171 1.00 84.56 221 ASN A N 1
ATOM 1860 C CA . ASN A 1 221 ? 4.857 -17.608 7.732 1.00 84.56 221 ASN A CA 1
ATOM 1861 C C . ASN A 1 221 ? 5.065 -18.741 6.712 1.00 84.56 221 ASN A C 1
ATOM 1863 O O . ASN A 1 221 ? 4.140 -19.479 6.381 1.00 84.56 221 ASN A O 1
ATOM 1867 N N . LYS A 1 222 ? 6.303 -18.906 6.228 1.00 82.50 222 LYS A N 1
ATOM 1868 C CA . LYS A 1 222 ? 6.659 -19.965 5.261 1.00 82.50 222 LYS A CA 1
ATOM 1869 C C . LYS A 1 222 ? 6.411 -21.393 5.766 1.00 82.50 222 LYS A C 1
ATOM 1871 O O . LYS A 1 222 ? 6.296 -22.294 4.949 1.00 82.50 222 LYS A O 1
ATOM 1876 N N . ASN A 1 223 ? 6.338 -21.582 7.082 1.00 88.12 223 ASN A N 1
ATOM 1877 C CA . ASN A 1 223 ? 6.083 -22.867 7.733 1.00 88.12 223 ASN A CA 1
ATOM 1878 C C . ASN A 1 223 ? 4.614 -22.988 8.181 1.00 88.12 223 ASN A C 1
ATOM 1880 O O . ASN A 1 223 ? 4.317 -23.785 9.060 1.00 88.12 223 ASN A O 1
ATOM 1884 N N . GLU A 1 224 ? 3.725 -22.147 7.643 1.00 87.31 224 GLU A N 1
ATOM 1885 C CA . GLU A 1 224 ? 2.294 -22.079 7.968 1.00 87.31 224 GLU A CA 1
ATOM 1886 C C . GLU A 1 224 ? 1.944 -21.711 9.419 1.00 87.31 224 GLU A C 1
ATOM 1888 O O . GLU A 1 224 ? 0.773 -21.729 9.797 1.00 87.31 224 GLU A O 1
ATOM 1893 N N . ASN A 1 225 ? 2.919 -21.282 10.223 1.00 91.44 225 ASN A N 1
ATOM 1894 C CA . ASN A 1 225 ? 2.649 -20.793 11.571 1.00 91.44 225 ASN A CA 1
ATOM 1895 C C . ASN A 1 225 ? 2.046 -19.387 11.515 1.00 91.44 225 ASN A C 1
ATOM 1897 O O . ASN A 1 225 ? 2.520 -18.527 10.762 1.00 91.44 225 ASN A O 1
ATOM 1901 N N . THR A 1 226 ? 1.060 -19.135 12.375 1.00 92.38 226 THR A N 1
ATOM 1902 C CA . THR A 1 226 ? 0.479 -17.804 12.563 1.00 92.38 226 THR A CA 1
ATOM 1903 C C . THR A 1 226 ? 1.505 -16.859 13.181 1.00 92.38 226 THR A C 1
ATOM 1905 O O . THR A 1 226 ? 2.069 -17.133 14.242 1.00 92.38 226 THR A O 1
ATOM 1908 N N . ILE A 1 227 ? 1.727 -15.723 12.528 1.00 92.06 227 ILE A N 1
ATOM 1909 C CA . ILE A 1 227 ? 2.471 -14.586 13.058 1.00 92.06 227 ILE A CA 1
ATOM 1910 C C . ILE A 1 227 ? 1.473 -13.471 13.350 1.00 92.06 227 ILE A C 1
ATOM 1912 O O . ILE A 1 227 ? 0.583 -13.194 12.549 1.00 92.06 227 ILE A O 1
ATOM 1916 N N . VAL A 1 228 ? 1.660 -12.814 14.492 1.00 93.31 228 VAL A N 1
ATOM 1917 C CA . VAL A 1 228 ? 0.914 -11.615 14.870 1.00 93.31 228 VAL A CA 1
ATOM 1918 C C . VAL A 1 228 ? 1.898 -10.463 15.000 1.00 93.31 228 VAL A C 1
ATOM 1920 O O . VAL A 1 228 ? 2.885 -10.564 15.731 1.00 93.31 228 VAL A O 1
ATOM 1923 N N . GLN A 1 229 ? 1.638 -9.366 14.295 1.00 92.81 229 GLN A N 1
ATOM 1924 C CA . GLN A 1 229 ? 2.431 -8.143 14.380 1.00 92.81 229 GLN A CA 1
ATOM 1925 C C . GLN A 1 229 ? 1.550 -6.966 14.772 1.00 92.81 229 GLN A C 1
ATOM 1927 O O . GLN A 1 229 ? 0.458 -6.784 14.243 1.00 92.81 229 GLN A O 1
ATOM 1932 N N . LYS A 1 230 ? 2.037 -6.131 15.690 1.00 95.00 230 LYS A N 1
ATOM 1933 C CA . LYS A 1 230 ? 1.416 -4.833 15.949 1.00 95.00 230 LYS A CA 1
ATOM 1934 C C . LYS A 1 230 ? 1.814 -3.876 14.830 1.00 95.00 230 LYS A C 1
ATOM 1936 O O . LYS A 1 230 ? 2.995 -3.553 14.699 1.00 95.00 230 LYS A O 1
ATOM 1941 N N . MET A 1 231 ? 0.834 -3.439 14.049 1.00 93.38 231 MET A N 1
ATOM 1942 C CA . MET A 1 231 ? 1.052 -2.525 12.937 1.00 93.38 231 MET A CA 1
ATOM 1943 C C . MET A 1 231 ? 1.386 -1.120 13.458 1.00 93.38 231 MET A C 1
ATOM 1945 O O . MET A 1 231 ? 0.820 -0.657 14.452 1.00 93.38 231 MET A O 1
ATOM 1949 N N . ASN A 1 232 ? 2.275 -0.418 12.760 1.00 90.75 232 ASN A N 1
ATOM 1950 C CA . ASN A 1 232 ? 2.494 1.013 12.947 1.00 90.75 232 ASN A CA 1
ATOM 1951 C C . ASN A 1 232 ? 1.351 1.786 12.271 1.00 90.75 232 ASN A C 1
ATOM 1953 O O . ASN A 1 232 ? 1.486 2.247 11.142 1.00 90.75 232 ASN A O 1
ATOM 1957 N N . SER A 1 233 ? 0.212 1.879 12.960 1.00 88.50 233 SER A N 1
ATOM 1958 C CA . SER A 1 233 ? -1.030 2.481 12.453 1.00 88.50 233 SER A CA 1
ATOM 1959 C C . SER A 1 233 ? -1.233 3.951 12.842 1.00 88.50 233 SER A C 1
ATOM 1961 O O . SER A 1 233 ? -2.252 4.541 12.501 1.00 88.50 233 SER A O 1
ATOM 1963 N N . THR A 1 234 ? -0.287 4.560 13.560 1.00 88.38 234 THR A N 1
ATOM 1964 C CA . THR A 1 234 ? -0.341 5.972 13.971 1.00 88.38 234 THR A CA 1
ATOM 1965 C C . THR A 1 234 ? 0.594 6.817 13.115 1.00 88.38 234 THR A C 1
ATOM 1967 O O . THR A 1 234 ? 1.803 6.572 13.092 1.00 88.38 234 THR A O 1
ATOM 1970 N N . TYR A 1 235 ? 0.062 7.854 12.470 1.00 85.69 235 TYR A N 1
ATOM 1971 C CA . TYR A 1 235 ? 0.815 8.698 11.545 1.00 85.69 235 TYR A CA 1
ATOM 1972 C C . TYR A 1 235 ? 0.799 10.157 12.005 1.00 85.69 235 TYR A C 1
ATOM 1974 O O . TYR A 1 235 ? -0.258 10.741 12.211 1.00 85.69 235 TYR A O 1
ATOM 1982 N N . LYS A 1 236 ? 1.982 10.770 12.141 1.00 79.19 236 LYS A N 1
ATOM 1983 C CA . LYS A 1 236 ? 2.107 12.183 12.553 1.00 79.19 236 LYS A CA 1
ATOM 1984 C C . LYS A 1 236 ? 1.826 13.171 11.418 1.00 79.19 236 LYS A C 1
ATOM 1986 O O . LYS A 1 236 ? 1.473 14.320 11.671 1.00 79.19 236 LYS A O 1
ATOM 1991 N N . ASP A 1 237 ? 2.034 12.757 10.168 1.00 82.50 237 ASP A N 1
ATOM 1992 C CA . ASP A 1 237 ? 1.845 13.628 9.008 1.00 82.50 237 ASP A CA 1
ATOM 1993 C C . ASP A 1 237 ? 0.366 13.670 8.609 1.00 82.50 237 ASP A C 1
ATOM 1995 O O . ASP A 1 237 ? -0.148 12.754 7.969 1.00 82.50 237 ASP A O 1
ATOM 1999 N N . LYS A 1 238 ? -0.319 14.768 8.939 1.00 80.62 238 LYS A N 1
ATOM 2000 C CA . LYS A 1 238 ? -1.729 14.968 8.569 1.00 80.62 238 LYS A CA 1
ATOM 2001 C C . LYS A 1 238 ? -1.967 14.937 7.058 1.00 80.62 238 LYS A C 1
ATOM 2003 O O . LYS A 1 238 ? -3.055 14.580 6.623 1.00 80.62 238 LYS A O 1
ATOM 2008 N N . ARG A 1 239 ? -0.964 15.278 6.237 1.00 80.44 239 ARG A N 1
ATOM 2009 C CA . ARG A 1 239 ? -1.097 15.200 4.772 1.00 80.44 239 ARG A CA 1
ATOM 2010 C C . ARG A 1 239 ? -1.230 13.756 4.315 1.00 80.44 239 ARG A C 1
ATOM 2012 O O . ARG A 1 239 ? -1.957 13.502 3.366 1.00 80.44 239 ARG A O 1
ATOM 2019 N N . PHE A 1 240 ? -0.544 12.833 4.990 1.00 83.00 240 PHE A N 1
ATOM 2020 C CA . PHE A 1 240 ? -0.689 11.409 4.724 1.00 83.00 240 PHE A CA 1
ATOM 2021 C C . PHE A 1 240 ? -2.108 10.946 5.059 1.00 83.00 240 PHE A C 1
ATOM 2023 O O . PHE A 1 240 ? -2.767 10.395 4.187 1.00 83.00 240 PHE A O 1
ATOM 2030 N N . LEU A 1 241 ? -2.602 11.251 6.265 1.00 83.69 241 LEU A N 1
ATOM 2031 C CA . LEU A 1 241 ? -3.953 10.862 6.697 1.00 83.69 241 LEU A CA 1
ATOM 2032 C C . LEU A 1 241 ? -5.053 11.406 5.774 1.00 83.69 241 LEU A C 1
ATOM 2034 O O . LEU A 1 241 ? -6.008 10.700 5.488 1.00 83.69 241 LEU A O 1
ATOM 2038 N N . ASN A 1 242 ? -4.890 12.621 5.246 1.00 81.06 242 ASN A N 1
ATOM 2039 C CA . ASN A 1 242 ? -5.858 13.212 4.317 1.00 81.06 242 ASN A CA 1
ATOM 2040 C C . ASN A 1 242 ? -5.850 12.581 2.912 1.00 81.06 242 ASN A C 1
ATOM 2042 O O . ASN A 1 242 ? -6.810 12.760 2.168 1.00 81.06 242 ASN A O 1
ATOM 2046 N N . ILE A 1 243 ? -4.759 11.918 2.516 1.00 82.12 243 ILE A N 1
ATOM 2047 C CA . ILE A 1 243 ? -4.640 11.244 1.211 1.00 82.12 243 ILE A CA 1
ATOM 2048 C C . ILE A 1 243 ? -4.933 9.743 1.340 1.00 82.12 243 ILE A C 1
ATOM 2050 O O . ILE A 1 243 ? -5.315 9.106 0.363 1.00 82.12 243 ILE A O 1
ATOM 2054 N N . PHE A 1 244 ? -4.754 9.180 2.534 1.00 86.00 244 PHE A N 1
ATOM 2055 C CA . PHE A 1 244 ? -4.951 7.769 2.819 1.00 86.00 244 PHE A CA 1
ATOM 2056 C C . PHE A 1 244 ? -6.397 7.337 2.528 1.00 86.00 244 PHE A C 1
ATOM 2058 O O . PHE A 1 244 ? -7.349 7.830 3.133 1.00 86.00 244 PHE A O 1
ATOM 2065 N N . SER A 1 245 ? -6.555 6.422 1.572 1.00 86.38 245 SER A N 1
ATOM 2066 C CA . SER A 1 245 ? -7.837 6.016 0.999 1.00 86.38 245 SER A CA 1
ATOM 2067 C C . SER A 1 245 ? -7.995 4.488 0.957 1.00 86.38 245 SER A C 1
ATOM 2069 O O . SER A 1 245 ? -7.203 3.720 1.518 1.00 86.38 245 SER A O 1
ATOM 2071 N N . ASP A 1 246 ? -9.045 4.022 0.279 1.00 86.06 246 ASP A N 1
ATOM 2072 C CA . ASP A 1 246 ? -9.320 2.595 0.073 1.00 86.06 246 ASP A CA 1
ATOM 2073 C C . ASP A 1 246 ? -8.178 1.892 -0.677 1.00 86.06 246 ASP A C 1
ATOM 2075 O O . ASP A 1 246 ? -7.864 0.735 -0.404 1.00 86.06 246 ASP A O 1
ATOM 2079 N N . ASN A 1 247 ? -7.503 2.600 -1.589 1.00 87.88 247 ASN A N 1
ATOM 2080 C CA . ASN A 1 247 ? -6.398 2.034 -2.362 1.00 87.88 247 ASN A CA 1
ATOM 2081 C C . ASN A 1 247 ? -5.185 1.704 -1.494 1.00 87.88 247 ASN A C 1
ATOM 2083 O O . ASN A 1 247 ? -4.512 0.709 -1.744 1.00 87.88 247 ASN A O 1
ATOM 2087 N N . GLU A 1 248 ? -4.895 2.526 -0.491 1.00 89.44 248 GLU A N 1
ATOM 2088 C CA . GLU A 1 248 ? -3.779 2.319 0.423 1.00 89.44 248 GLU A CA 1
ATOM 2089 C C . GLU A 1 248 ? -4.134 1.285 1.493 1.00 89.44 248 GLU A C 1
ATOM 2091 O O . GLU A 1 248 ? -3.331 0.400 1.780 1.00 89.44 248 GLU A O 1
ATOM 2096 N N . SER A 1 249 ? -5.347 1.352 2.050 1.00 91.06 249 SER A N 1
ATOM 2097 C CA . SER A 1 249 ? -5.799 0.395 3.068 1.00 91.06 249 SER A CA 1
ATOM 2098 C C . SER A 1 249 ? -5.916 -1.034 2.534 1.00 91.06 249 SER A C 1
ATOM 2100 O O . SER A 1 249 ? -5.609 -1.974 3.271 1.00 91.06 249 SER A O 1
ATOM 2102 N N . ARG A 1 250 ? -6.266 -1.232 1.249 1.00 92.25 250 ARG A N 1
ATOM 2103 C CA . ARG A 1 250 ? -6.307 -2.580 0.647 1.00 92.25 250 ARG A CA 1
ATOM 2104 C C . ARG A 1 250 ? -4.950 -3.279 0.697 1.00 92.25 250 ARG A C 1
ATOM 2106 O O . ARG A 1 250 ? -4.903 -4.502 0.779 1.00 92.25 250 ARG A O 1
ATOM 2113 N N . LEU A 1 251 ? -3.852 -2.515 0.683 1.00 92.31 251 LEU A N 1
ATOM 2114 C CA . LEU A 1 251 ? -2.498 -3.066 0.664 1.00 92.31 251 LEU A CA 1
ATOM 2115 C C . LEU A 1 251 ? -2.158 -3.8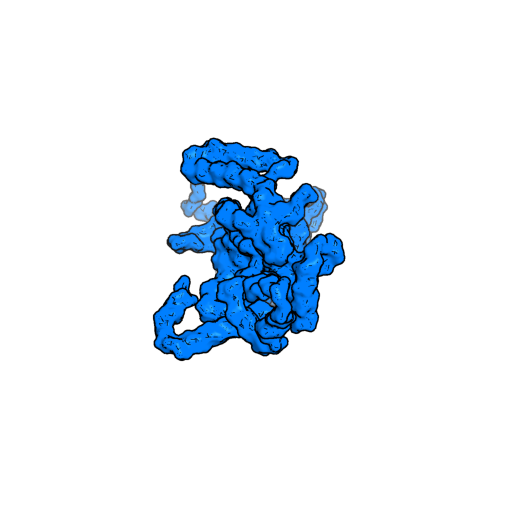43 1.938 1.00 92.31 251 LEU A C 1
ATOM 2117 O O . LEU A 1 251 ? -1.284 -4.703 1.908 1.00 92.31 251 LEU A O 1
ATOM 2121 N N . PHE A 1 252 ? -2.870 -3.611 3.045 1.00 91.94 252 PHE A N 1
ATOM 2122 C CA . PHE A 1 252 ? -2.702 -4.392 4.276 1.00 91.94 252 PHE A CA 1
ATOM 2123 C C . PHE A 1 252 ? -3.264 -5.819 4.188 1.00 91.94 252 PHE A C 1
ATOM 2125 O O . PHE A 1 252 ? -3.019 -6.633 5.082 1.00 91.94 252 PHE A O 1
ATOM 2132 N N . PHE A 1 253 ? -3.956 -6.139 3.094 1.00 91.81 253 PHE A N 1
ATOM 2133 C CA . PHE A 1 253 ? -4.526 -7.454 2.803 1.00 91.81 253 PHE A CA 1
ATOM 2134 C C . PHE A 1 253 ? -3.876 -8.126 1.582 1.00 91.81 253 PHE A C 1
ATOM 2136 O O . PHE A 1 253 ? -4.265 -9.228 1.201 1.00 91.81 253 PHE A O 1
ATOM 2143 N N . SER A 1 254 ? -2.876 -7.485 0.972 1.00 91.81 254 SER A N 1
ATOM 2144 C CA . SER A 1 254 ? -2.185 -7.989 -0.213 1.00 91.81 254 SER A CA 1
ATOM 2145 C C . SER A 1 254 ? -1.319 -9.215 0.078 1.00 91.81 254 SER A C 1
ATOM 2147 O O . SER A 1 254 ? -0.662 -9.310 1.115 1.00 91.81 254 SER A O 1
ATOM 2149 N N . ASN A 1 255 ? -1.225 -10.118 -0.904 1.00 90.44 255 ASN A N 1
ATOM 2150 C CA . ASN A 1 255 ? -0.270 -11.233 -0.871 1.00 90.44 255 ASN A CA 1
ATOM 2151 C C . ASN A 1 255 ? 1.158 -10.777 -1.186 1.00 90.44 255 ASN A C 1
ATOM 2153 O O . ASN A 1 255 ? 2.119 -11.316 -0.640 1.00 90.44 255 ASN A O 1
ATOM 2157 N N . PHE A 1 256 ? 1.295 -9.814 -2.096 1.00 93.38 256 PHE A N 1
ATOM 2158 C CA . PHE A 1 256 ? 2.553 -9.185 -2.468 1.00 93.38 256 PHE A CA 1
ATOM 2159 C C . PHE A 1 256 ? 2.268 -7.804 -3.056 1.00 93.38 256 PHE A C 1
ATOM 2161 O O . PHE A 1 256 ? 1.318 -7.663 -3.824 1.00 93.38 256 PHE A O 1
ATOM 2168 N N . ILE A 1 257 ? 3.108 -6.812 -2.753 1.00 94.94 257 ILE A N 1
ATOM 2169 C CA . ILE A 1 257 ? 2.947 -5.447 -3.275 1.00 94.94 257 ILE A CA 1
ATOM 2170 C C . ILE A 1 257 ? 4.117 -5.079 -4.190 1.00 94.94 257 ILE A C 1
ATOM 2172 O O . ILE A 1 257 ? 5.275 -5.089 -3.768 1.00 94.94 257 ILE A O 1
ATOM 2176 N N . LEU A 1 258 ? 3.819 -4.694 -5.430 1.00 94.88 258 LEU A N 1
ATOM 2177 C CA . LEU A 1 258 ? 4.787 -4.091 -6.342 1.00 94.88 258 LEU A CA 1
ATOM 2178 C C . LEU A 1 258 ? 4.553 -2.580 -6.417 1.00 94.88 258 LEU A C 1
ATOM 2180 O O . LEU A 1 258 ? 3.612 -2.108 -7.053 1.00 94.88 258 LEU A O 1
ATOM 2184 N N . PHE A 1 259 ? 5.437 -1.815 -5.788 1.00 93.62 259 PHE A N 1
ATOM 2185 C CA . PHE A 1 259 ? 5.441 -0.362 -5.866 1.00 93.62 259 PHE A CA 1
ATOM 2186 C C . PHE A 1 259 ? 6.124 0.092 -7.156 1.00 93.62 259 PHE A C 1
ATOM 2188 O O . PHE A 1 259 ? 7.298 -0.207 -7.378 1.00 93.62 259 PHE A O 1
ATOM 2195 N N . VAL A 1 260 ? 5.406 0.846 -7.983 1.00 92.38 260 VAL A N 1
ATOM 2196 C CA . VAL A 1 260 ? 5.889 1.360 -9.273 1.00 92.38 260 VAL A CA 1
ATOM 2197 C C . VAL A 1 260 ? 5.836 2.884 -9.320 1.00 92.38 260 VAL A C 1
ATOM 2199 O O . VAL A 1 260 ? 5.148 3.525 -8.521 1.00 92.38 260 VAL A O 1
ATOM 2202 N N . GLU A 1 261 ? 6.577 3.479 -10.252 1.00 86.50 261 GLU A N 1
ATOM 2203 C CA . GLU A 1 261 ? 6.681 4.933 -10.381 1.00 86.50 261 GLU A CA 1
ATOM 2204 C C . GLU A 1 261 ? 5.503 5.564 -11.141 1.00 86.50 261 GLU A C 1
ATOM 2206 O O . GLU A 1 261 ? 4.983 6.605 -10.722 1.00 86.50 261 GLU A O 1
ATOM 2211 N N . GLY A 1 262 ? 5.086 4.967 -12.261 1.00 88.12 262 GLY A N 1
ATOM 2212 C CA . GLY A 1 262 ? 4.244 5.629 -13.250 1.00 88.12 262 GLY A CA 1
ATOM 2213 C C . GLY A 1 262 ? 3.072 4.805 -13.776 1.00 88.12 262 GLY A C 1
ATOM 2214 O O . GLY A 1 262 ? 2.760 3.714 -13.309 1.00 88.12 262 GLY A O 1
ATOM 2215 N N . GLU A 1 263 ? 2.389 5.404 -14.754 1.00 89.50 263 GLU A N 1
ATOM 2216 C CA . GLU A 1 263 ? 1.256 4.796 -15.463 1.00 89.50 263 GLU A CA 1
ATOM 2217 C C . GLU A 1 263 ? 1.710 3.700 -16.432 1.00 89.50 263 GLU A C 1
ATOM 2219 O O . GLU A 1 263 ? 1.025 2.694 -16.574 1.00 89.50 263 GLU A O 1
ATOM 2224 N N . THR A 1 264 ? 2.883 3.853 -17.062 1.00 92.06 264 THR A N 1
ATOM 2225 C CA . THR A 1 264 ? 3.402 2.869 -18.021 1.00 92.06 264 THR A CA 1
ATOM 2226 C C . THR A 1 264 ? 3.585 1.497 -17.358 1.00 92.06 264 THR A C 1
ATOM 2228 O O . THR A 1 264 ? 3.251 0.473 -17.946 1.00 92.06 264 THR A O 1
ATOM 2231 N N . GLU A 1 265 ? 4.085 1.446 -16.119 1.00 93.44 265 GLU A N 1
ATOM 2232 C CA . GLU A 1 265 ? 4.233 0.198 -15.368 1.00 93.44 265 GLU A CA 1
ATOM 2233 C C . GLU A 1 265 ? 2.878 -0.416 -14.998 1.00 93.44 265 GLU A C 1
ATOM 2235 O O . GLU A 1 265 ? 2.712 -1.627 -15.139 1.00 93.44 265 GLU A O 1
ATOM 2240 N N . LEU A 1 266 ? 1.905 0.402 -14.569 1.00 93.38 266 LEU A N 1
ATOM 2241 C CA . LEU A 1 266 ? 0.535 -0.064 -14.319 1.00 93.38 266 LEU A CA 1
ATOM 2242 C C . LEU A 1 266 ? -0.073 -0.681 -15.582 1.00 93.38 266 LEU A C 1
ATOM 2244 O O . LEU A 1 266 ? -0.682 -1.746 -15.518 1.00 93.38 266 LEU A O 1
ATOM 2248 N N . GLU A 1 267 ? 0.135 -0.043 -16.731 1.00 94.00 267 GLU A N 1
ATOM 2249 C CA . GLU A 1 267 ? -0.351 -0.511 -18.024 1.00 94.00 267 GLU A CA 1
ATOM 2250 C C . GLU A 1 267 ? 0.289 -1.850 -18.430 1.00 94.00 267 GLU A C 1
ATOM 2252 O O . GLU A 1 267 ? -0.404 -2.770 -18.868 1.00 94.00 267 GLU A O 1
ATOM 2257 N N . ILE A 1 268 ? 1.606 -1.990 -18.248 1.00 94.31 268 ILE A N 1
ATOM 2258 C CA . ILE A 1 268 ? 2.343 -3.218 -18.575 1.00 94.31 268 ILE A CA 1
ATOM 2259 C C . ILE A 1 268 ? 1.907 -4.372 -17.676 1.00 94.31 268 ILE A C 1
ATOM 2261 O O . ILE A 1 268 ? 1.531 -5.432 -18.175 1.00 94.31 268 ILE A O 1
ATOM 2265 N N . PHE A 1 269 ? 1.957 -4.183 -16.356 1.00 93.94 269 PHE A N 1
ATOM 2266 C CA . PHE A 1 269 ? 1.666 -5.257 -15.407 1.00 93.94 269 PHE A CA 1
ATOM 2267 C C . PHE A 1 269 ? 0.161 -5.542 -15.278 1.00 93.94 269 PHE A C 1
ATOM 2269 O O . PHE A 1 269 ? -0.211 -6.641 -14.881 1.00 93.94 269 PHE A O 1
ATOM 2276 N N . GLY A 1 270 ? -0.703 -4.602 -15.675 1.00 92.25 270 GLY A N 1
ATOM 2277 C CA . GLY A 1 270 ? -2.147 -4.799 -15.815 1.00 92.25 270 GLY A CA 1
ATOM 2278 C C . GLY A 1 270 ? -2.585 -5.362 -17.173 1.00 92.25 270 GLY A C 1
ATOM 2279 O O . GLY A 1 270 ? -3.776 -5.605 -17.379 1.00 92.25 270 GLY A O 1
ATOM 2280 N N . ASN A 1 271 ? -1.666 -5.574 -18.123 1.00 94.75 271 ASN A N 1
ATOM 2281 C CA . ASN A 1 271 ? -2.011 -6.068 -19.454 1.00 94.75 271 ASN A CA 1
ATOM 2282 C C . ASN A 1 271 ? -2.601 -7.488 -19.388 1.00 94.75 271 ASN A C 1
ATOM 2284 O O . ASN A 1 271 ? -1.922 -8.442 -19.011 1.00 94.75 271 ASN A O 1
ATOM 2288 N N . LYS A 1 272 ? -3.852 -7.652 -19.838 1.00 93.38 272 LYS A N 1
ATOM 2289 C CA . LYS A 1 272 ? -4.572 -8.933 -19.760 1.00 93.38 272 LYS A CA 1
ATOM 2290 C C . LYS A 1 272 ? -3.848 -10.088 -20.459 1.00 93.38 272 LYS A C 1
ATOM 2292 O O . LYS A 1 272 ? -3.732 -11.158 -19.876 1.00 93.38 272 LYS A O 1
ATOM 2297 N N . LYS A 1 273 ? -3.304 -9.875 -21.666 1.00 93.81 273 LYS A N 1
ATOM 2298 C CA . LYS A 1 273 ? -2.575 -10.938 -22.381 1.00 93.81 273 LYS A CA 1
ATOM 2299 C C . LYS A 1 273 ? -1.323 -11.370 -21.623 1.00 93.81 273 LYS A C 1
ATOM 2301 O O . LYS A 1 273 ? -0.988 -12.549 -21.634 1.00 93.81 273 LYS A O 1
ATOM 2306 N N . LEU A 1 274 ? -0.638 -10.433 -20.969 1.00 93.00 274 LEU A N 1
ATOM 2307 C CA . LEU A 1 274 ? 0.508 -10.743 -20.123 1.00 93.00 274 LEU A CA 1
ATOM 2308 C C . LEU A 1 274 ? 0.078 -11.531 -18.876 1.00 93.00 274 LEU A C 1
ATOM 2310 O O . LEU A 1 274 ? 0.691 -12.552 -18.570 1.00 93.00 274 LEU A O 1
ATOM 2314 N N . LEU A 1 275 ? -1.004 -11.116 -18.209 1.00 93.38 275 LEU A N 1
ATOM 2315 C CA . LEU A 1 275 ? -1.578 -11.818 -17.052 1.00 93.38 275 LEU A CA 1
ATOM 2316 C C . LEU A 1 275 ? -2.039 -13.243 -17.393 1.00 93.38 275 LEU A C 1
ATOM 2318 O O . LEU A 1 275 ? -1.878 -14.146 -16.574 1.00 93.38 275 LEU A O 1
ATOM 2322 N N . ASP A 1 276 ? -2.570 -13.459 -18.598 1.00 92.44 276 ASP A N 1
ATOM 2323 C CA . ASP A 1 276 ? -2.978 -14.783 -19.083 1.00 92.44 276 ASP A CA 1
ATOM 2324 C C . ASP A 1 276 ? -1.768 -15.716 -19.290 1.00 92.44 276 ASP A C 1
ATOM 2326 O O . ASP A 1 276 ? -1.888 -16.937 -19.165 1.00 92.44 276 ASP A O 1
ATOM 2330 N N . LYS A 1 277 ? -0.586 -15.162 -19.601 1.00 90.69 277 LYS A N 1
ATOM 2331 C CA . LYS A 1 277 ? 0.668 -15.928 -19.735 1.00 90.69 277 LYS A CA 1
ATOM 2332 C C . LYS A 1 277 ? 1.386 -16.141 -18.415 1.00 90.69 277 LYS A C 1
ATOM 2334 O O . LYS A 1 277 ? 1.975 -17.203 -18.229 1.00 90.69 277 LYS A O 1
ATOM 2339 N N . PHE A 1 278 ? 1.297 -15.175 -17.506 1.00 91.44 278 PHE A N 1
ATOM 2340 C CA . PHE A 1 278 ? 1.957 -15.209 -16.206 1.00 91.44 278 PHE A CA 1
ATOM 2341 C C . PHE A 1 278 ? 0.929 -15.032 -15.077 1.00 91.44 278 PHE A C 1
ATOM 2343 O O . PHE A 1 278 ? 0.853 -13.956 -14.479 1.00 91.44 278 PHE A O 1
ATOM 2350 N N . PRO A 1 279 ? 0.164 -16.086 -14.718 1.00 89.69 279 PRO A N 1
ATOM 2351 C CA . PRO A 1 279 ? -0.895 -15.996 -13.707 1.00 89.69 279 PRO A CA 1
ATOM 2352 C C . PRO A 1 279 ? -0.411 -15.537 -12.329 1.00 89.69 279 PRO A C 1
ATOM 2354 O O . PRO A 1 279 ? -1.189 -15.002 -11.545 1.00 89.69 279 PRO A O 1
ATOM 2357 N N . ILE A 1 280 ? 0.880 -15.711 -12.020 1.00 90.31 280 ILE A N 1
ATOM 2358 C CA . ILE A 1 280 ? 1.474 -15.216 -10.773 1.00 90.31 280 ILE A CA 1
ATOM 2359 C C . ILE A 1 280 ? 1.334 -13.696 -10.619 1.00 90.31 280 ILE A C 1
ATOM 2361 O O . ILE A 1 280 ? 1.174 -13.219 -9.498 1.00 90.31 280 ILE A O 1
ATOM 2365 N N . LEU A 1 281 ? 1.316 -12.947 -11.728 1.00 90.50 281 LEU A N 1
ATOM 2366 C CA . LEU A 1 281 ? 1.122 -11.498 -11.721 1.00 90.50 281 LEU A CA 1
ATOM 2367 C C . LEU A 1 281 ? -0.268 -11.101 -11.199 1.00 90.50 281 LEU A C 1
ATOM 2369 O O . LEU A 1 281 ? -0.402 -10.034 -10.617 1.00 90.50 281 LEU A O 1
ATOM 2373 N N . GLN A 1 282 ? -1.280 -11.971 -11.313 1.00 89.69 282 GLN A N 1
ATOM 2374 C CA . GLN A 1 282 ? -2.626 -11.710 -10.776 1.00 89.69 282 GLN A CA 1
ATOM 2375 C C . GLN A 1 282 ? -2.663 -11.700 -9.241 1.00 89.69 282 GLN A C 1
ATOM 2377 O O . GLN A 1 282 ? -3.609 -11.193 -8.649 1.00 89.69 282 GLN A O 1
ATOM 2382 N N . LYS A 1 283 ? -1.646 -12.274 -8.584 1.00 90.88 283 LYS A N 1
ATOM 2383 C CA . LYS A 1 283 ? -1.512 -12.281 -7.118 1.00 90.88 283 LYS A CA 1
ATOM 2384 C C . LYS A 1 283 ? -0.701 -11.093 -6.590 1.00 90.88 283 LYS A C 1
ATOM 2386 O O . LYS A 1 283 ? -0.489 -11.009 -5.381 1.00 90.88 283 LYS A O 1
ATOM 2391 N N . ILE A 1 284 ? -0.201 -10.236 -7.481 1.00 93.81 284 ILE A N 1
ATOM 2392 C CA . ILE A 1 284 ? 0.635 -9.085 -7.150 1.00 93.81 284 ILE A CA 1
ATOM 2393 C C . ILE A 1 284 ? -0.218 -7.825 -7.246 1.00 93.81 284 ILE A C 1
ATOM 2395 O O . ILE A 1 284 ? -0.691 -7.467 -8.323 1.00 93.81 284 ILE A O 1
ATOM 2399 N N . ASP A 1 285 ? -0.355 -7.115 -6.131 1.00 93.94 285 ASP A N 1
ATOM 2400 C CA . ASP A 1 285 ? -0.983 -5.801 -6.121 1.00 93.94 285 ASP A CA 1
ATOM 2401 C C . ASP A 1 285 ? 0.020 -4.752 -6.595 1.00 93.94 285 ASP A C 1
ATOM 2403 O O . ASP A 1 285 ? 1.016 -4.460 -5.927 1.00 93.94 285 ASP A O 1
ATOM 2407 N N . ILE A 1 286 ? -0.237 -4.178 -7.769 1.00 93.69 286 ILE A N 1
ATOM 2408 C CA . ILE A 1 286 ? 0.595 -3.109 -8.319 1.00 93.69 286 ILE A CA 1
ATOM 2409 C C . ILE A 1 286 ? 0.074 -1.779 -7.778 1.00 93.69 286 ILE A C 1
ATOM 2411 O O . ILE A 1 286 ? -1.103 -1.444 -7.932 1.00 93.69 286 ILE A O 1
ATOM 2415 N N . TYR A 1 287 ? 0.956 -1.011 -7.145 1.00 91.88 287 TYR A N 1
ATOM 2416 C CA . TYR A 1 287 ? 0.614 0.269 -6.542 1.00 91.88 287 TYR A CA 1
ATOM 2417 C C . TYR A 1 287 ? 1.537 1.374 -7.045 1.00 91.88 287 TYR A C 1
ATOM 2419 O O . TYR A 1 287 ? 2.762 1.306 -6.921 1.00 91.88 287 TYR A O 1
ATOM 2427 N N . LYS A 1 288 ? 0.944 2.435 -7.591 1.00 90.12 288 LYS A N 1
ATOM 2428 C CA . LYS A 1 288 ? 1.684 3.598 -8.075 1.00 90.12 288 LYS A CA 1
ATOM 2429 C C . LYS A 1 288 ? 2.040 4.517 -6.912 1.00 90.12 288 LYS A C 1
ATOM 2431 O O . LYS A 1 288 ? 1.195 5.239 -6.385 1.00 90.12 288 LYS A O 1
ATOM 2436 N N . SER A 1 289 ? 3.320 4.563 -6.563 1.00 79.75 289 SER A N 1
ATOM 2437 C CA . SER A 1 289 ? 3.840 5.464 -5.535 1.00 79.75 289 SER A CA 1
ATOM 2438 C C . SER A 1 289 ? 4.080 6.864 -6.112 1.00 79.75 289 SER A C 1
ATOM 2440 O O . SER A 1 289 ? 5.218 7.300 -6.283 1.00 79.75 289 SER A O 1
ATOM 2442 N N . SER A 1 290 ? 2.994 7.583 -6.404 1.00 63.66 290 SER A N 1
ATOM 2443 C CA . SER A 1 290 ? 3.012 8.927 -7.006 1.00 63.66 290 SER A CA 1
ATOM 2444 C C . SER A 1 290 ? 3.757 9.976 -6.169 1.00 63.66 290 SER A C 1
ATOM 2446 O O . SER A 1 290 ? 4.311 10.926 -6.724 1.00 63.66 290 SER A O 1
ATOM 2448 N N . SER A 1 291 ? 3.822 9.796 -4.846 1.00 65.94 291 SER A N 1
ATOM 2449 C CA . SER A 1 291 ? 4.655 10.607 -3.960 1.00 65.94 291 SER A CA 1
ATOM 2450 C C . SER A 1 291 ? 5.607 9.742 -3.140 1.00 65.94 291 SER A C 1
ATOM 2452 O O . SER A 1 291 ? 5.236 8.691 -2.615 1.00 65.94 291 SER A O 1
ATOM 2454 N N . ASN A 1 292 ? 6.839 10.229 -2.977 1.00 66.94 292 ASN A N 1
ATOM 2455 C CA . ASN A 1 292 ? 7.856 9.584 -2.142 1.00 66.94 292 ASN A CA 1
ATOM 2456 C C . ASN A 1 292 ? 7.388 9.457 -0.676 1.00 66.94 292 ASN A C 1
ATOM 2458 O O . ASN A 1 292 ? 7.855 8.584 0.048 1.00 66.94 292 ASN A O 1
ATOM 2462 N N . VAL A 1 293 ? 6.455 10.319 -0.249 1.00 66.19 293 VAL A N 1
ATOM 2463 C CA . VAL A 1 293 ? 5.870 10.329 1.097 1.00 66.19 293 VAL A CA 1
ATOM 2464 C C . VAL A 1 293 ? 4.897 9.160 1.280 1.00 66.19 293 VAL A C 1
ATOM 2466 O O . VAL A 1 293 ? 5.071 8.385 2.217 1.00 66.19 293 VAL A O 1
ATOM 2469 N N . LEU A 1 294 ? 3.932 8.977 0.367 1.00 70.88 294 LEU A N 1
ATOM 2470 C CA . LEU A 1 294 ? 2.933 7.899 0.450 1.00 70.88 294 LEU A CA 1
ATOM 2471 C C . LEU A 1 294 ? 3.594 6.517 0.444 1.00 70.88 294 LEU A C 1
ATOM 2473 O O . LEU A 1 294 ? 3.384 5.730 1.365 1.00 70.88 294 LEU A O 1
ATOM 2477 N N . GLY A 1 295 ? 4.468 6.250 -0.534 1.00 71.38 295 GLY A N 1
ATOM 2478 C CA . GLY A 1 295 ? 5.187 4.973 -0.606 1.00 71.38 295 GLY A CA 1
ATOM 2479 C C . GLY A 1 295 ? 6.054 4.701 0.628 1.00 71.38 295 GLY A C 1
ATOM 2480 O O . GLY A 1 295 ? 6.208 3.553 1.047 1.00 71.38 295 GLY A O 1
ATOM 2481 N N . SER A 1 296 ? 6.580 5.750 1.271 1.00 74.06 296 SER A N 1
ATOM 2482 C CA . SER A 1 296 ? 7.396 5.592 2.480 1.00 74.06 296 SER A CA 1
ATOM 2483 C C . SER A 1 296 ? 6.611 5.225 3.742 1.00 74.06 296 SER A C 1
ATOM 2485 O O . SER A 1 296 ? 7.187 4.594 4.623 1.00 74.06 296 SER A O 1
ATOM 2487 N N . TYR A 1 297 ? 5.321 5.559 3.823 1.00 80.62 297 TYR A N 1
ATOM 2488 C CA . TYR A 1 297 ? 4.492 5.265 4.998 1.00 80.62 297 TYR A CA 1
ATOM 2489 C C . TYR A 1 297 ? 3.674 3.975 4.874 1.00 80.62 297 TYR A C 1
ATOM 2491 O O . TYR A 1 297 ? 3.317 3.380 5.890 1.00 80.62 297 TYR A O 1
ATOM 2499 N N . ILE A 1 298 ? 3.387 3.533 3.647 1.00 84.50 298 ILE A N 1
ATOM 2500 C CA . ILE A 1 298 ? 2.549 2.347 3.397 1.00 84.50 298 ILE A CA 1
ATOM 2501 C C . ILE A 1 298 ? 3.384 1.086 3.169 1.00 84.50 298 ILE A C 1
ATOM 2503 O O . ILE A 1 298 ? 2.857 -0.023 3.216 1.00 84.50 298 ILE A O 1
ATOM 2507 N N . ASN A 1 299 ? 4.693 1.212 2.916 1.00 86.62 299 ASN A N 1
ATOM 2508 C CA . ASN A 1 299 ? 5.494 0.009 2.722 1.00 86.62 299 ASN A CA 1
ATOM 2509 C C . ASN A 1 299 ? 5.465 -0.874 3.987 1.00 86.62 299 ASN A C 1
ATOM 2511 O O . ASN A 1 299 ? 5.591 -0.357 5.104 1.00 86.62 299 ASN A O 1
ATOM 2515 N N . PRO A 1 300 ? 5.369 -2.203 3.819 1.00 88.50 300 PRO A N 1
ATOM 2516 C CA . PRO A 1 300 ? 5.289 -3.154 4.926 1.00 88.50 300 PRO A CA 1
ATOM 2517 C C . PRO A 1 300 ? 6.391 -3.027 5.982 1.00 88.50 300 PRO A C 1
ATOM 2519 O O . PRO A 1 300 ? 6.140 -3.266 7.161 1.00 88.50 300 PRO A O 1
ATOM 2522 N N . SER A 1 301 ? 7.605 -2.601 5.609 1.00 86.94 301 SER A N 1
ATOM 2523 C CA . SER A 1 301 ? 8.681 -2.390 6.587 1.00 86.94 301 SER A CA 1
ATOM 2524 C C . SER A 1 301 ? 8.427 -1.202 7.512 1.00 86.94 301 SER A C 1
ATOM 2526 O O . SER A 1 301 ? 8.748 -1.293 8.694 1.00 86.94 301 SER A O 1
ATOM 2528 N N . TYR A 1 302 ? 7.838 -0.113 7.013 1.00 86.62 302 TYR A N 1
ATOM 2529 C CA . TYR A 1 302 ? 7.410 0.999 7.857 1.00 86.62 302 TYR A CA 1
ATOM 2530 C C . TYR A 1 302 ? 6.166 0.630 8.663 1.00 86.62 302 TYR A C 1
ATOM 2532 O O . TYR A 1 302 ? 6.137 0.850 9.871 1.00 86.62 302 TYR A O 1
ATOM 2540 N N . SER A 1 303 ? 5.152 0.045 8.020 1.00 86.25 303 SER A N 1
ATOM 2541 C CA . SER A 1 303 ? 3.892 -0.328 8.675 1.00 86.25 303 SER A CA 1
ATOM 2542 C C . SER A 1 303 ? 4.042 -1.495 9.658 1.00 86.25 303 SER A C 1
ATOM 2544 O O . SER A 1 303 ? 3.116 -1.759 10.417 1.00 86.25 303 SER A O 1
ATOM 2546 N N . ASN A 1 304 ? 5.199 -2.163 9.691 1.00 90.31 304 ASN A N 1
ATOM 2547 C CA . ASN A 1 304 ? 5.459 -3.361 10.489 1.00 90.31 304 ASN A CA 1
ATOM 2548 C C . ASN A 1 304 ? 4.456 -4.488 10.188 1.00 90.31 304 ASN A C 1
ATOM 2550 O O . ASN A 1 304 ? 3.815 -5.023 11.093 1.00 90.31 304 ASN A O 1
ATOM 2554 N N . THR A 1 305 ? 4.306 -4.807 8.900 1.00 89.00 305 THR A N 1
ATOM 2555 C CA . THR A 1 305 ? 3.522 -5.950 8.422 1.00 89.00 305 THR A CA 1
ATOM 2556 C C . THR A 1 305 ? 4.426 -6.975 7.737 1.00 89.00 305 THR A C 1
ATOM 2558 O O . THR A 1 305 ? 5.512 -6.672 7.240 1.00 89.00 305 THR A O 1
ATOM 2561 N N . THR A 1 306 ? 3.973 -8.227 7.701 1.00 89.69 306 THR A N 1
ATOM 2562 C CA . THR A 1 306 ? 4.720 -9.353 7.102 1.00 89.69 306 THR A CA 1
ATOM 2563 C C . THR A 1 306 ? 4.607 -9.438 5.579 1.00 89.69 306 THR A C 1
ATOM 2565 O O . THR A 1 306 ? 5.159 -10.356 4.971 1.00 89.69 306 THR A O 1
ATOM 2568 N N . ILE A 1 307 ? 3.881 -8.506 4.962 1.00 91.44 307 ILE A N 1
ATOM 2569 C CA . ILE A 1 307 ? 3.537 -8.554 3.545 1.00 91.44 307 ILE A CA 1
ATOM 2570 C C . ILE A 1 307 ? 4.816 -8.376 2.717 1.00 91.44 307 ILE A C 1
ATOM 2572 O O . ILE A 1 307 ? 5.531 -7.385 2.898 1.00 91.44 307 ILE A O 1
ATOM 2576 N N . PRO A 1 308 ? 5.150 -9.314 1.817 1.00 92.38 308 PRO A N 1
ATOM 2577 C CA . PRO A 1 308 ? 6.304 -9.159 0.948 1.00 92.38 308 PRO A CA 1
ATOM 2578 C C . PRO A 1 308 ? 6.047 -8.048 -0.076 1.00 92.38 308 PRO A C 1
ATOM 2580 O O . PRO A 1 308 ? 4.940 -7.888 -0.590 1.00 92.38 308 PRO A O 1
ATOM 2583 N N . TYR A 1 309 ? 7.080 -7.267 -0.379 1.00 94.19 309 TYR A N 1
ATOM 2584 C CA . TYR A 1 309 ? 6.954 -6.146 -1.301 1.00 94.19 309 TYR A CA 1
ATOM 2585 C C . TYR A 1 309 ? 8.245 -5.868 -2.062 1.00 94.19 309 TYR A C 1
ATOM 2587 O O . TYR A 1 309 ? 9.330 -6.301 -1.665 1.00 94.19 309 TYR A O 1
ATOM 2595 N N . LEU A 1 310 ? 8.116 -5.110 -3.148 1.00 94.62 310 LEU A N 1
ATOM 2596 C CA . LEU A 1 310 ? 9.228 -4.642 -3.962 1.00 94.62 310 LEU A CA 1
ATOM 2597 C C . LEU A 1 310 ? 8.938 -3.252 -4.526 1.00 94.62 310 LEU A C 1
ATOM 2599 O O . LEU A 1 310 ? 7.848 -3.001 -5.026 1.00 94.62 310 LEU A O 1
ATOM 2603 N N . PHE A 1 311 ? 9.933 -2.372 -4.498 1.00 93.38 311 PHE A N 1
ATOM 2604 C CA . PHE A 1 311 ? 9.935 -1.121 -5.250 1.00 93.38 311 PHE A CA 1
ATOM 2605 C C . PHE A 1 311 ? 10.651 -1.307 -6.585 1.00 93.38 311 PHE A C 1
ATOM 2607 O O . PHE A 1 311 ? 11.771 -1.818 -6.615 1.00 93.38 311 PHE A O 1
ATOM 2614 N N . LEU A 1 312 ? 10.030 -0.857 -7.672 1.00 93.62 312 LEU A N 1
ATOM 2615 C CA . LEU A 1 312 ? 10.621 -0.773 -9.001 1.00 93.62 312 LEU A CA 1
ATOM 2616 C C . LEU A 1 312 ? 10.695 0.694 -9.433 1.00 93.62 312 LEU A C 1
ATOM 2618 O O . LEU A 1 312 ? 9.666 1.346 -9.602 1.00 93.62 312 LEU A O 1
ATOM 2622 N N . PHE A 1 313 ? 11.914 1.198 -9.622 1.00 91.69 313 PHE A N 1
ATOM 2623 C CA . PHE A 1 313 ? 12.160 2.576 -10.049 1.00 91.69 313 PHE A CA 1
ATOM 2624 C C . PHE A 1 313 ? 12.862 2.672 -11.403 1.00 91.69 313 PHE A C 1
ATOM 2626 O O . PHE A 1 313 ? 13.661 1.805 -11.777 1.00 91.69 313 PHE A O 1
ATOM 2633 N N . ASP A 1 314 ? 12.637 3.790 -12.091 1.00 91.81 314 ASP A N 1
ATOM 2634 C CA . ASP A 1 314 ? 13.523 4.233 -13.160 1.00 91.81 314 ASP A CA 1
ATOM 2635 C C . ASP A 1 314 ? 14.895 4.630 -12.579 1.00 91.81 314 ASP A C 1
ATOM 2637 O O . ASP A 1 314 ? 15.044 5.017 -11.413 1.00 91.81 314 ASP A O 1
ATOM 2641 N N . ALA A 1 315 ? 15.939 4.551 -13.402 1.00 92.12 315 ALA A N 1
ATOM 2642 C CA . ALA A 1 315 ? 17.312 4.812 -12.975 1.00 92.12 315 ALA A CA 1
ATOM 2643 C C . ALA A 1 315 ? 17.538 6.247 -12.469 1.00 92.12 315 ALA A C 1
ATOM 2645 O O . ALA A 1 315 ? 18.393 6.474 -11.615 1.00 92.12 315 ALA A O 1
ATOM 2646 N N . ASP A 1 316 ? 16.761 7.225 -12.945 1.00 88.81 316 ASP A N 1
ATOM 2647 C CA . ASP A 1 316 ? 16.918 8.635 -12.567 1.00 88.81 316 ASP A CA 1
ATOM 2648 C C . ASP A 1 316 ? 16.397 8.979 -11.164 1.00 88.81 316 ASP A C 1
ATOM 2650 O O . ASP A 1 316 ? 16.558 10.112 -10.691 1.00 88.81 316 ASP A O 1
ATOM 2654 N N . LYS A 1 317 ? 15.768 8.014 -10.488 1.00 87.75 317 LYS A N 1
ATOM 2655 C CA . LYS A 1 317 ? 15.515 8.065 -9.044 1.00 87.75 317 LYS A CA 1
ATOM 2656 C C . LYS A 1 317 ? 16.727 7.639 -8.222 1.00 87.75 317 LYS A C 1
ATOM 2658 O O . LYS A 1 317 ? 16.732 7.902 -7.024 1.00 87.75 317 LYS A O 1
ATOM 2663 N N . ILE A 1 318 ? 17.704 6.976 -8.841 1.00 90.69 318 ILE A N 1
ATOM 2664 C CA . ILE A 1 318 ? 18.876 6.394 -8.179 1.00 90.69 318 ILE A CA 1
ATOM 2665 C C . ILE A 1 318 ? 20.139 7.207 -8.468 1.00 90.69 318 ILE A C 1
ATOM 2667 O O . ILE A 1 318 ? 20.908 7.488 -7.552 1.00 90.69 318 ILE A O 1
ATOM 2671 N N . TYR A 1 319 ? 20.359 7.599 -9.724 1.00 91.94 319 TYR A N 1
ATOM 2672 C CA . TYR A 1 319 ? 21.520 8.386 -10.138 1.00 91.94 319 TYR A CA 1
ATOM 2673 C C . TYR A 1 319 ? 21.197 9.311 -11.314 1.00 91.94 319 TYR A C 1
ATOM 2675 O O . TYR A 1 319 ? 20.199 9.156 -12.013 1.00 91.94 319 TYR A O 1
ATOM 2683 N N . SER A 1 320 ? 22.069 10.279 -11.555 1.00 91.69 320 SER A N 1
ATOM 2684 C CA . SER A 1 320 ? 22.013 11.193 -12.687 1.00 91.69 320 SER A CA 1
ATOM 2685 C C . SER A 1 320 ? 23.388 11.355 -13.328 1.00 91.69 320 SER A C 1
ATOM 2687 O O . SER A 1 320 ? 24.417 10.992 -12.758 1.00 91.69 320 SER A O 1
ATOM 2689 N N . PHE A 1 321 ? 23.397 11.881 -14.553 1.00 90.56 321 PHE A N 1
ATOM 2690 C CA . PHE A 1 321 ? 24.620 12.163 -15.296 1.00 90.56 321 PHE A CA 1
ATOM 2691 C C . PHE A 1 321 ? 24.782 13.665 -15.517 1.00 90.56 321 PHE A C 1
ATOM 2693 O O . PHE A 1 321 ? 24.142 14.262 -16.389 1.00 90.56 321 PHE A O 1
ATOM 2700 N N . ASN A 1 322 ? 25.701 14.264 -14.768 1.00 87.25 322 ASN A N 1
ATOM 2701 C CA . ASN A 1 322 ? 26.030 15.679 -14.861 1.00 87.25 322 ASN A CA 1
ATOM 2702 C C . ASN A 1 322 ? 27.076 15.926 -15.951 1.00 87.25 322 ASN A C 1
ATOM 2704 O O . ASN A 1 322 ? 27.967 15.112 -16.192 1.00 87.25 322 ASN A O 1
ATOM 2708 N N . ARG A 1 323 ? 26.970 17.047 -16.674 1.00 81.38 323 ARG A N 1
ATOM 2709 C CA . ARG A 1 323 ? 27.957 17.393 -17.709 1.00 81.38 323 ARG A CA 1
ATOM 2710 C C . ARG A 1 323 ? 29.194 17.997 -17.057 1.00 81.38 323 ARG A C 1
ATOM 2712 O O . ARG A 1 323 ? 29.067 18.988 -16.343 1.00 81.38 323 ARG A O 1
ATOM 2719 N N . LYS A 1 324 ? 30.384 17.494 -17.390 1.00 81.31 324 LYS A N 1
ATOM 2720 C CA . LYS A 1 324 ? 31.626 18.171 -17.007 1.00 81.31 324 LYS A CA 1
ATOM 2721 C C . LYS A 1 324 ? 31.778 19.453 -17.832 1.00 81.31 324 LYS A C 1
ATOM 2723 O O . LYS A 1 324 ? 31.720 19.411 -19.062 1.00 81.31 324 LYS A O 1
ATOM 2728 N N . SER A 1 325 ? 31.952 20.594 -17.160 1.00 75.31 325 SER A N 1
ATOM 2729 C CA . SER A 1 325 ? 32.045 21.911 -17.817 1.00 75.31 325 SER A CA 1
ATOM 2730 C C . SER A 1 325 ? 33.208 21.976 -18.819 1.00 75.31 325 SER A C 1
ATOM 2732 O O . SER A 1 325 ? 33.067 22.517 -19.915 1.00 75.31 325 SER A O 1
ATOM 2734 N N . THR A 1 326 ? 34.331 21.335 -18.480 1.00 76.44 326 THR A N 1
ATOM 2735 C CA . THR A 1 326 ? 35.578 21.369 -19.256 1.00 76.44 326 THR A CA 1
ATOM 2736 C C . THR A 1 326 ? 35.596 20.425 -20.460 1.00 76.44 326 THR A C 1
ATOM 2738 O O . THR A 1 326 ? 36.283 20.708 -21.438 1.00 76.44 326 THR A O 1
ATOM 2741 N N . ASN A 1 327 ? 34.827 19.329 -20.444 1.00 79.69 327 ASN A N 1
ATOM 2742 C CA . ASN A 1 327 ? 34.750 18.398 -21.570 1.00 79.69 327 ASN A CA 1
ATOM 2743 C C . ASN A 1 327 ? 33.317 17.873 -21.774 1.00 79.69 327 ASN A C 1
ATOM 2745 O O . ASN A 1 327 ? 32.840 17.042 -21.001 1.00 79.69 327 ASN A O 1
ATOM 2749 N N . PRO A 1 328 ? 32.632 18.260 -22.867 1.00 74.56 328 PRO A N 1
ATOM 2750 C CA . PRO A 1 328 ? 31.250 17.863 -23.105 1.00 74.56 328 PRO A CA 1
ATOM 2751 C C . PRO A 1 328 ? 31.072 16.378 -23.456 1.00 74.56 328 PRO A C 1
ATOM 2753 O O . PRO A 1 328 ? 29.918 15.966 -23.577 1.00 74.56 328 PRO A O 1
ATOM 2756 N N . ARG A 1 329 ? 32.159 15.612 -23.672 1.00 82.06 329 ARG A N 1
ATOM 2757 C CA . ARG A 1 329 ? 32.155 14.141 -23.838 1.00 82.06 329 ARG A CA 1
ATOM 2758 C C . ARG A 1 329 ? 32.215 13.377 -22.522 1.00 82.06 329 ARG A C 1
ATOM 2760 O O . ARG A 1 329 ? 32.031 12.172 -22.553 1.00 82.06 329 ARG A O 1
ATOM 2767 N N . ILE A 1 330 ? 32.437 14.067 -21.409 1.00 86.00 330 ILE A N 1
ATOM 2768 C CA . ILE A 1 330 ? 32.490 13.444 -20.095 1.00 86.00 330 ILE A CA 1
ATOM 2769 C C . ILE A 1 330 ? 31.171 13.705 -19.368 1.00 86.00 330 ILE A C 1
ATOM 2771 O O . ILE A 1 330 ? 30.610 14.815 -19.396 1.00 86.00 330 ILE A O 1
ATOM 2775 N N . ARG A 1 331 ? 30.653 12.654 -18.741 1.00 86.62 331 ARG A N 1
ATOM 2776 C CA . ARG A 1 331 ? 29.542 12.707 -17.796 1.00 86.62 331 ARG A CA 1
ATOM 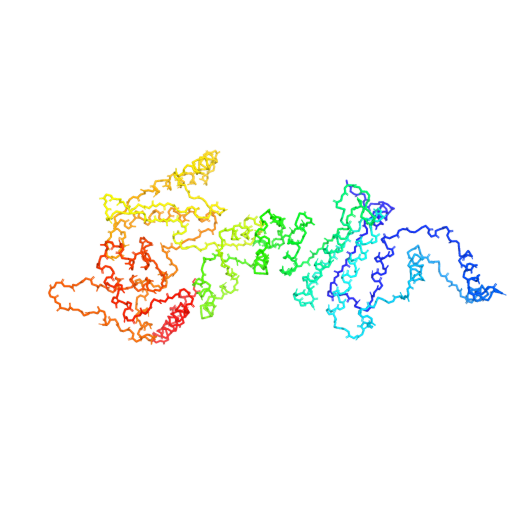2777 C C . ARG A 1 331 ? 30.018 12.218 -16.441 1.00 86.62 331 ARG A C 1
ATOM 2779 O O . ARG A 1 331 ? 30.741 11.237 -16.361 1.00 86.62 331 ARG A O 1
ATOM 2786 N N . ILE A 1 332 ? 29.592 12.918 -15.404 1.00 89.69 332 ILE A N 1
ATOM 2787 C CA . ILE A 1 332 ? 29.858 12.574 -14.014 1.00 89.69 332 ILE A CA 1
ATOM 2788 C C . ILE A 1 332 ? 28.615 11.859 -13.492 1.00 89.69 332 ILE A C 1
ATOM 2790 O O . ILE A 1 332 ? 27.521 12.425 -13.571 1.00 89.69 332 ILE A O 1
ATOM 2794 N N . LEU A 1 333 ? 28.771 10.626 -13.015 1.00 91.75 333 LEU A N 1
ATOM 2795 C CA . LEU A 1 333 ? 27.703 9.885 -12.353 1.00 91.75 333 LEU A CA 1
ATOM 2796 C C . LEU A 1 333 ? 27.550 10.419 -10.929 1.00 91.75 333 LEU A C 1
ATOM 2798 O O . LEU A 1 333 ? 28.485 10.372 -10.137 1.00 91.75 333 LEU A O 1
ATOM 2802 N N . SER A 1 334 ? 26.366 10.914 -10.593 1.00 90.06 334 SER A N 1
ATOM 2803 C CA . SER A 1 334 ? 26.047 11.411 -9.253 1.00 90.06 334 SER A CA 1
ATOM 2804 C C . SER A 1 334 ? 24.833 10.668 -8.711 1.00 90.06 334 SER A C 1
ATOM 2806 O O . SER A 1 334 ? 23.908 10.361 -9.457 1.00 90.06 334 SER A O 1
ATOM 2808 N N . PHE A 1 335 ? 24.816 10.368 -7.416 1.00 90.38 335 PHE A N 1
ATOM 2809 C CA . PHE A 1 335 ? 23.667 9.712 -6.794 1.00 90.38 335 PHE A CA 1
ATOM 2810 C C . PHE A 1 335 ? 22.499 10.683 -6.615 1.00 90.38 335 PHE A C 1
ATOM 2812 O O . PHE A 1 335 ? 22.674 11.877 -6.378 1.00 90.38 335 PHE A O 1
ATOM 2819 N N . GLU A 1 336 ? 21.288 10.147 -6.719 1.00 84.75 336 GLU A N 1
ATOM 2820 C CA . GLU A 1 336 ? 20.031 10.860 -6.537 1.00 84.75 336 GLU A CA 1
ATOM 2821 C C . GLU A 1 336 ? 19.316 10.276 -5.318 1.00 84.75 336 GLU A C 1
ATOM 2823 O O . GLU A 1 336 ? 18.625 9.265 -5.386 1.00 84.75 336 GLU A O 1
ATOM 2828 N N . ASN A 1 337 ? 19.452 10.925 -4.164 1.00 78.06 337 ASN A N 1
ATOM 2829 C CA . ASN A 1 337 ? 18.768 10.515 -2.935 1.00 78.06 337 ASN A CA 1
ATOM 2830 C C . ASN A 1 337 ? 17.345 11.098 -2.859 1.00 78.06 337 ASN A C 1
ATOM 2832 O O . ASN A 1 337 ? 16.961 11.712 -1.866 1.00 78.06 337 ASN A O 1
ATOM 2836 N N . LYS A 1 338 ? 16.539 10.928 -3.917 1.00 74.44 338 LYS A N 1
ATOM 2837 C CA . LYS A 1 338 ? 15.166 11.476 -3.981 1.00 74.44 338 LYS A CA 1
ATOM 2838 C C . LYS A 1 338 ? 14.212 10.807 -2.976 1.00 74.44 338 LYS A C 1
ATOM 2840 O O . LYS A 1 338 ? 13.265 11.443 -2.520 1.00 74.44 338 LYS A O 1
ATOM 2845 N N . ASN A 1 339 ? 14.477 9.553 -2.602 1.00 73.94 339 ASN A N 1
ATOM 2846 C CA . ASN A 1 339 ? 13.649 8.721 -1.719 1.00 73.94 339 ASN A CA 1
ATOM 2847 C C . ASN A 1 339 ? 14.292 8.491 -0.337 1.00 73.94 339 ASN A C 1
ATOM 2849 O O . ASN A 1 339 ? 14.333 7.357 0.139 1.00 73.94 339 ASN A O 1
ATOM 2853 N N . LYS A 1 340 ? 14.771 9.560 0.323 1.00 71.88 340 LYS A N 1
ATOM 2854 C CA . LYS A 1 340 ? 15.529 9.494 1.596 1.00 71.88 340 LYS A CA 1
ATOM 2855 C C . LYS A 1 340 ? 14.865 8.670 2.718 1.00 71.88 340 LYS A C 1
ATOM 2857 O O . LYS A 1 340 ? 15.566 8.250 3.638 1.00 71.88 340 LYS A O 1
ATOM 2862 N N . ASN A 1 341 ? 13.544 8.475 2.674 1.00 73.62 341 ASN A N 1
ATOM 2863 C CA . ASN A 1 341 ? 12.792 7.689 3.661 1.00 73.62 341 ASN A CA 1
ATOM 2864 C C . ASN A 1 341 ? 12.838 6.172 3.404 1.00 73.62 341 ASN A C 1
ATOM 2866 O O . ASN A 1 341 ? 12.635 5.405 4.336 1.00 73.62 341 ASN A O 1
ATOM 2870 N N . LEU A 1 342 ? 13.080 5.741 2.160 1.00 79.00 342 LEU A N 1
ATOM 2871 C CA . LEU A 1 342 ? 13.148 4.324 1.779 1.00 79.00 342 LEU A CA 1
ATOM 2872 C C . LEU A 1 342 ? 14.589 3.808 1.821 1.00 79.00 342 LEU A C 1
ATOM 2874 O O . LEU A 1 342 ? 14.870 2.761 2.397 1.00 79.00 342 LEU A O 1
ATOM 2878 N N . TYR A 1 343 ? 15.507 4.555 1.209 1.00 82.19 343 TYR A N 1
ATOM 2879 C CA . TYR A 1 343 ? 16.928 4.229 1.152 1.00 82.19 343 TYR A CA 1
ATOM 2880 C C . TYR A 1 343 ? 17.759 5.510 1.052 1.00 82.19 343 TYR A C 1
ATOM 2882 O O . TYR A 1 343 ? 17.264 6.575 0.676 1.00 82.19 343 TYR A O 1
ATOM 2890 N N . ARG A 1 344 ? 19.050 5.392 1.366 1.00 80.81 344 ARG A N 1
ATOM 2891 C CA . ARG A 1 344 ? 20.044 6.449 1.155 1.00 80.81 344 ARG A CA 1
ATOM 2892 C C . ARG A 1 344 ? 21.315 5.833 0.588 1.00 80.81 344 ARG A C 1
ATOM 2894 O O . ARG A 1 344 ? 21.833 4.859 1.141 1.00 80.81 344 ARG A O 1
ATOM 2901 N N . LEU A 1 345 ? 21.776 6.374 -0.532 1.00 83.62 345 LEU A N 1
ATOM 2902 C CA . LEU A 1 345 ? 23.079 6.083 -1.117 1.00 83.62 345 LEU A CA 1
ATOM 2903 C C . LEU A 1 345 ? 24.141 7.004 -0.502 1.00 83.62 345 LEU A C 1
ATOM 2905 O O . LEU A 1 345 ? 23.817 8.146 -0.160 1.00 83.62 345 LEU A O 1
ATOM 2909 N N . PRO A 1 346 ? 25.392 6.534 -0.375 1.00 76.56 346 PRO A N 1
ATOM 2910 C CA . PRO A 1 346 ? 26.462 7.327 0.205 1.00 76.56 346 PRO A CA 1
ATOM 2911 C C . PRO A 1 346 ? 26.924 8.422 -0.778 1.00 76.56 346 PRO A C 1
ATOM 2913 O O . PRO A 1 346 ? 27.629 8.132 -1.737 1.00 76.56 346 PRO A O 1
ATOM 2916 N N . ASP A 1 347 ? 26.486 9.663 -0.559 1.00 73.81 347 ASP A N 1
ATOM 2917 C CA . ASP A 1 347 ? 26.819 10.878 -1.329 1.00 73.81 347 ASP A CA 1
ATOM 2918 C C . ASP A 1 347 ? 27.456 11.910 -0.375 1.00 73.81 347 ASP A C 1
ATOM 2920 O O . ASP A 1 347 ? 26.975 12.070 0.745 1.00 73.81 347 ASP A O 1
ATOM 2924 N N . GLU A 1 348 ? 28.512 12.596 -0.820 1.00 56.91 348 GLU A N 1
ATOM 2925 C CA . GLU A 1 348 ? 29.345 13.552 -0.064 1.00 56.91 348 GLU A CA 1
ATOM 2926 C C . GLU A 1 348 ? 28.657 14.890 0.279 1.00 56.91 348 GLU A C 1
ATOM 2928 O O . GLU A 1 348 ? 29.238 15.728 0.968 1.00 56.91 348 GLU A O 1
ATOM 2933 N N . LYS A 1 349 ? 27.425 15.153 -0.180 1.00 58.41 349 LYS A N 1
ATOM 2934 C CA . LYS A 1 349 ? 26.710 16.388 0.205 1.00 58.41 349 LYS A CA 1
ATOM 2935 C C . LYS A 1 349 ? 26.525 16.481 1.731 1.00 58.41 349 LYS A C 1
ATOM 2937 O O . LYS A 1 349 ? 26.020 15.545 2.343 1.00 58.41 349 LYS A O 1
ATOM 2942 N N . GLN A 1 350 ? 26.836 17.653 2.302 1.00 48.50 350 GLN A N 1
ATOM 2943 C CA . GLN A 1 350 ? 26.932 17.964 3.747 1.00 48.50 350 GLN A CA 1
ATOM 2944 C C . GLN A 1 350 ? 25.788 17.452 4.653 1.00 48.50 350 GLN A C 1
ATOM 2946 O O . GLN A 1 350 ? 26.023 17.185 5.824 1.00 48.50 350 GLN A O 1
ATOM 2951 N N . GLU A 1 351 ? 24.562 17.263 4.150 1.00 49.72 351 GLU A N 1
ATOM 2952 C CA . GLU A 1 351 ? 23.456 16.676 4.936 1.00 49.72 351 GLU A CA 1
ATOM 2953 C C . GLU A 1 351 ? 23.597 15.158 5.190 1.00 49.72 351 GLU A C 1
ATOM 2955 O O . GLU A 1 351 ? 22.868 14.606 6.013 1.00 49.72 351 GLU A O 1
ATOM 2960 N N . ASN A 1 352 ? 24.490 14.464 4.479 1.00 56.34 352 ASN A N 1
ATOM 2961 C CA . ASN A 1 352 ? 24.601 13.003 4.505 1.00 56.34 352 ASN A CA 1
ATOM 2962 C C . ASN A 1 352 ? 25.852 12.490 5.230 1.00 56.34 352 ASN A C 1
ATOM 2964 O O . ASN A 1 352 ? 25.897 11.307 5.560 1.00 56.34 352 ASN A O 1
ATOM 2968 N N . GLU A 1 353 ? 26.858 13.332 5.469 1.00 61.69 353 GLU A N 1
ATOM 2969 C CA . GLU A 1 353 ? 28.168 12.884 5.958 1.00 61.69 353 GLU A CA 1
ATOM 2970 C C . GLU A 1 353 ? 28.056 12.238 7.348 1.00 61.69 353 GLU A C 1
ATOM 2972 O O . GLU A 1 353 ? 28.466 11.092 7.522 1.00 61.69 353 GLU A O 1
ATOM 2977 N N . GLU A 1 354 ? 27.348 12.876 8.289 1.00 66.75 354 GLU A N 1
ATOM 2978 C CA . GLU A 1 354 ? 27.113 12.315 9.628 1.00 66.75 354 GLU A CA 1
ATOM 2979 C C . GLU A 1 354 ? 26.320 10.999 9.613 1.00 66.75 354 GLU A C 1
ATOM 2981 O O . GLU A 1 354 ? 26.522 10.120 10.452 1.00 66.75 354 GLU A O 1
ATOM 2986 N N . GLU A 1 355 ? 25.352 10.852 8.709 1.00 66.44 355 GLU A N 1
ATOM 2987 C CA . GLU A 1 355 ? 24.526 9.646 8.646 1.00 66.44 355 GLU A CA 1
ATOM 2988 C C . GLU A 1 355 ? 25.226 8.488 7.941 1.00 66.44 355 GLU A C 1
ATOM 2990 O O . GLU A 1 355 ? 25.083 7.336 8.361 1.00 66.44 355 GLU A O 1
ATOM 2995 N N . ILE A 1 356 ? 25.997 8.782 6.895 1.00 69.31 356 ILE A N 1
ATOM 2996 C CA . ILE A 1 356 ? 26.871 7.805 6.250 1.00 69.31 356 ILE A CA 1
ATOM 2997 C C . ILE A 1 356 ? 27.932 7.367 7.249 1.00 69.31 356 ILE A C 1
ATOM 2999 O O . ILE A 1 356 ? 28.160 6.169 7.390 1.00 69.31 356 ILE A O 1
ATOM 3003 N N . GLU A 1 357 ? 28.504 8.292 8.016 1.00 73.50 357 GLU A N 1
ATOM 3004 C CA . GLU A 1 357 ? 29.436 7.966 9.087 1.00 73.50 357 GLU A CA 1
ATOM 3005 C C . GLU A 1 357 ? 28.766 7.091 10.158 1.00 73.50 357 GLU A C 1
ATOM 3007 O O . GLU A 1 357 ? 29.325 6.072 10.564 1.00 73.50 357 GLU A O 1
ATOM 3012 N N . LYS A 1 358 ? 27.522 7.388 10.561 1.00 75.12 358 LYS A N 1
ATOM 3013 C CA . LYS A 1 358 ? 26.730 6.515 11.452 1.00 75.12 358 LYS A CA 1
ATOM 3014 C C . LYS A 1 358 ? 26.505 5.125 10.847 1.00 75.12 358 LYS A C 1
ATOM 3016 O O . LYS A 1 358 ? 26.618 4.131 11.568 1.00 75.12 358 LYS A O 1
ATOM 3021 N N . LEU A 1 359 ? 26.208 5.023 9.549 1.00 75.31 359 LEU A N 1
ATOM 3022 C CA . LEU A 1 359 ? 26.038 3.749 8.839 1.00 75.31 359 LEU A CA 1
ATOM 3023 C C . LEU A 1 359 ? 27.348 2.956 8.781 1.00 75.31 359 LEU A C 1
ATOM 3025 O O . LEU A 1 359 ? 27.364 1.780 9.148 1.00 75.31 359 LEU A O 1
ATOM 3029 N N . VAL A 1 360 ? 28.446 3.596 8.386 1.00 76.88 360 VAL A N 1
ATOM 3030 C CA . VAL A 1 360 ? 29.795 3.018 8.358 1.00 76.88 360 VAL A CA 1
ATOM 3031 C C . VAL A 1 360 ? 30.182 2.542 9.755 1.00 76.88 360 VAL A C 1
ATOM 3033 O O . VAL A 1 360 ? 30.531 1.377 9.930 1.00 76.88 360 VAL A O 1
ATOM 3036 N N . ASN A 1 361 ? 30.009 3.377 10.781 1.00 80.06 361 ASN A N 1
ATOM 3037 C CA . ASN A 1 361 ? 30.295 3.032 12.172 1.00 80.06 361 ASN A CA 1
ATOM 3038 C C . ASN A 1 361 ? 29.424 1.875 12.682 1.00 80.06 361 ASN A C 1
ATOM 3040 O O . ASN A 1 361 ? 29.922 1.001 13.396 1.00 80.06 361 ASN A O 1
ATOM 3044 N N . LYS A 1 362 ? 28.143 1.817 12.297 1.00 80.25 362 LYS A N 1
ATOM 3045 C CA . LYS A 1 362 ? 27.250 0.692 12.612 1.00 80.25 362 LYS A CA 1
ATOM 3046 C C . LYS A 1 362 ? 27.789 -0.620 12.043 1.00 80.25 362 LYS A C 1
ATOM 3048 O O . LYS A 1 362 ? 27.799 -1.622 12.759 1.00 80.25 362 LYS A O 1
ATOM 3053 N N . TYR A 1 363 ? 28.229 -0.631 10.784 1.00 81.06 363 TYR A N 1
ATOM 3054 C CA . TYR A 1 363 ? 28.732 -1.853 10.152 1.00 81.06 363 TYR A CA 1
ATOM 3055 C C . TYR A 1 363 ? 30.159 -2.210 10.585 1.00 81.06 363 TYR A C 1
ATOM 3057 O O . TYR A 1 363 ? 30.450 -3.390 10.763 1.00 81.06 363 TYR A O 1
ATOM 3065 N N . LYS A 1 364 ? 31.000 -1.214 10.884 1.00 81.06 364 LYS A N 1
ATOM 3066 C CA . LYS A 1 364 ? 32.355 -1.382 11.431 1.00 81.06 364 LYS A CA 1
ATOM 3067 C C . LYS A 1 364 ? 32.365 -2.061 12.803 1.00 81.06 364 LYS A C 1
ATOM 3069 O O . LYS A 1 364 ? 33.268 -2.836 13.095 1.00 81.06 364 LYS A O 1
ATOM 3074 N N . LYS A 1 365 ? 31.349 -1.807 13.635 1.00 78.50 365 LYS A N 1
ATOM 3075 C CA . LYS A 1 365 ? 31.190 -2.438 14.960 1.00 78.50 365 LYS A CA 1
ATOM 3076 C C . LYS A 1 365 ? 30.701 -3.892 14.904 1.00 78.50 365 LYS A C 1
ATOM 3078 O O . LYS A 1 365 ? 30.701 -4.567 15.929 1.00 78.50 365 LYS A O 1
ATOM 3083 N N . GLY A 1 366 ? 30.245 -4.381 13.748 1.00 74.94 366 GLY A N 1
ATOM 3084 C CA . GLY A 1 366 ? 29.728 -5.741 13.616 1.00 74.94 366 GLY A CA 1
ATOM 3085 C C . GLY A 1 366 ? 30.796 -6.749 13.202 1.00 74.94 366 GLY A C 1
ATOM 3086 O O . GLY A 1 366 ? 31.508 -6.555 12.224 1.00 74.94 366 GLY A O 1
ATOM 3087 N N . PHE A 1 367 ? 30.858 -7.880 13.904 1.00 77.19 367 PHE A N 1
ATOM 3088 C CA . PHE A 1 367 ? 31.877 -8.911 13.664 1.00 77.19 367 PHE A CA 1
ATOM 3089 C C . PHE A 1 367 ? 31.471 -9.979 12.640 1.00 77.19 367 PHE A C 1
ATOM 3091 O O . PHE A 1 367 ? 32.316 -10.752 12.186 1.00 77.19 367 PHE A O 1
ATOM 3098 N N . SER A 1 368 ? 30.193 -10.035 12.253 1.00 85.88 368 SER A N 1
ATOM 3099 C CA . SER A 1 368 ? 29.708 -11.046 11.309 1.00 85.88 368 SER A CA 1
ATOM 3100 C C . SER A 1 368 ? 30.216 -10.795 9.886 1.00 85.88 368 SER A C 1
ATOM 3102 O O . SER A 1 368 ? 30.384 -9.650 9.460 1.00 85.88 368 SER A O 1
ATOM 3104 N N . ARG A 1 369 ? 30.397 -11.873 9.112 1.00 84.75 369 ARG A N 1
ATOM 3105 C CA . ARG A 1 369 ? 30.778 -11.799 7.691 1.00 84.75 369 ARG A CA 1
ATOM 3106 C C . ARG A 1 369 ? 29.845 -10.878 6.896 1.00 84.75 369 ARG A C 1
ATOM 3108 O O . ARG A 1 369 ? 30.318 -10.008 6.180 1.00 84.75 369 ARG A O 1
ATOM 3115 N N . LYS A 1 370 ? 28.534 -10.973 7.147 1.00 83.44 370 LYS A N 1
ATOM 3116 C CA . LYS A 1 370 ? 27.510 -10.108 6.542 1.00 83.44 370 LYS A CA 1
ATOM 3117 C C . LYS A 1 370 ? 27.758 -8.617 6.801 1.00 83.44 370 LYS A C 1
ATOM 3119 O O . LYS A 1 370 ? 27.553 -7.803 5.909 1.00 83.44 370 LYS A O 1
ATOM 3124 N N . TYR A 1 371 ? 28.182 -8.248 8.010 1.00 83.44 371 TYR A N 1
ATOM 3125 C CA . TYR A 1 371 ? 28.479 -6.852 8.347 1.00 83.44 371 TYR A CA 1
ATOM 3126 C C . TYR A 1 371 ? 29.747 -6.358 7.641 1.00 83.44 371 TYR A C 1
ATOM 3128 O O . TYR A 1 371 ? 29.741 -5.253 7.103 1.00 83.44 371 TYR A O 1
ATOM 3136 N N . LYS A 1 372 ? 30.794 -7.193 7.580 1.00 84.19 372 LYS A N 1
ATOM 3137 C CA . LYS A 1 372 ? 32.040 -6.878 6.863 1.00 84.19 372 LYS A CA 1
ATOM 3138 C C . LYS A 1 372 ? 31.808 -6.704 5.360 1.00 84.19 372 LYS A C 1
ATOM 3140 O O . LYS A 1 372 ? 32.222 -5.695 4.800 1.00 84.19 372 LYS A O 1
ATOM 3145 N N . ASP A 1 373 ? 31.086 -7.629 4.730 1.00 85.25 373 ASP A N 1
ATOM 3146 C CA . ASP A 1 373 ? 30.762 -7.559 3.297 1.00 85.25 373 ASP A CA 1
ATOM 3147 C C . ASP A 1 373 ? 29.951 -6.293 2.968 1.00 85.25 373 ASP A C 1
ATOM 3149 O O . ASP A 1 373 ? 30.146 -5.651 1.930 1.00 85.25 373 ASP A O 1
ATOM 3153 N N . LYS A 1 374 ? 29.067 -5.887 3.889 1.00 84.06 374 LYS A N 1
ATOM 3154 C CA . LYS A 1 374 ? 28.275 -4.666 3.751 1.00 84.06 374 LYS A CA 1
ATOM 3155 C C . LYS A 1 374 ? 29.119 -3.400 3.881 1.00 84.06 374 LYS A C 1
ATOM 3157 O O . LYS A 1 374 ? 28.928 -2.485 3.085 1.00 84.06 374 LYS A O 1
ATOM 3162 N N . LEU A 1 375 ? 30.070 -3.361 4.816 1.00 84.31 375 LEU A N 1
ATOM 3163 C CA . LEU A 1 375 ? 31.019 -2.252 4.942 1.00 84.31 375 LEU A CA 1
ATOM 3164 C C . LEU A 1 375 ? 31.826 -2.065 3.647 1.00 84.31 375 LEU A C 1
ATOM 3166 O O . LEU A 1 375 ? 31.816 -0.977 3.083 1.00 84.31 375 LEU A O 1
ATOM 3170 N N . VAL A 1 376 ? 32.405 -3.148 3.117 1.00 86.31 376 VAL A N 1
ATOM 3171 C CA . VAL A 1 376 ? 33.156 -3.125 1.848 1.00 86.31 376 VAL A CA 1
ATOM 3172 C C . VAL A 1 376 ? 32.284 -2.638 0.687 1.00 86.31 376 VAL A C 1
ATOM 3174 O O . VAL A 1 376 ? 32.746 -1.910 -0.188 1.00 86.31 376 VAL A O 1
ATOM 3177 N N . THR A 1 377 ? 31.007 -3.028 0.661 1.00 86.69 377 THR A N 1
ATOM 3178 C CA . THR A 1 377 ? 30.064 -2.564 -0.367 1.00 86.69 377 THR A CA 1
ATOM 3179 C C . THR A 1 377 ? 29.817 -1.056 -0.269 1.00 86.69 377 THR A C 1
ATOM 3181 O O . THR A 1 377 ? 29.797 -0.385 -1.298 1.00 86.69 377 THR A O 1
ATOM 3184 N N . ILE A 1 378 ? 29.662 -0.514 0.944 1.00 84.56 378 ILE A N 1
ATOM 3185 C CA . ILE A 1 378 ? 29.457 0.925 1.177 1.00 84.56 378 ILE A CA 1
ATOM 3186 C C . ILE A 1 378 ? 30.698 1.727 0.765 1.00 84.56 378 ILE A C 1
ATOM 3188 O O . ILE A 1 378 ? 30.561 2.702 0.031 1.00 84.56 378 ILE A O 1
ATOM 3192 N N . GLU A 1 379 ? 31.893 1.287 1.165 1.00 84.50 379 GLU A N 1
ATOM 3193 C CA . GLU A 1 379 ? 33.164 1.930 0.794 1.00 84.50 379 GLU A CA 1
ATOM 3194 C C . GLU A 1 379 ? 33.356 1.945 -0.731 1.00 84.50 379 GLU A C 1
ATOM 3196 O O . GLU A 1 379 ? 33.683 2.973 -1.320 1.00 84.50 379 GLU A O 1
ATOM 3201 N N . LYS A 1 380 ? 33.058 0.830 -1.413 1.00 88.88 380 LYS A N 1
ATOM 3202 C CA . LYS A 1 380 ? 33.086 0.779 -2.883 1.00 88.88 380 LYS A CA 1
ATOM 3203 C C . LYS A 1 380 ? 32.062 1.717 -3.519 1.00 88.88 380 LYS A C 1
ATOM 3205 O O . LYS A 1 380 ? 32.371 2.344 -4.528 1.00 88.88 380 LYS A O 1
ATOM 3210 N N . LEU A 1 381 ? 30.860 1.839 -2.956 1.00 88.56 381 LEU A N 1
ATOM 3211 C CA . LEU A 1 381 ? 29.836 2.743 -3.485 1.00 88.56 381 LEU A CA 1
ATOM 3212 C C . LEU A 1 381 ? 30.236 4.216 -3.398 1.00 88.56 381 LEU A C 1
ATOM 3214 O O . LEU A 1 381 ? 29.895 4.968 -4.306 1.00 88.56 381 LEU A O 1
ATOM 3218 N N . GLN A 1 382 ? 30.989 4.620 -2.373 1.00 84.94 382 GLN A N 1
ATOM 3219 C CA . GLN A 1 382 ? 31.521 5.985 -2.292 1.00 84.94 382 GLN A CA 1
ATOM 3220 C C . GLN A 1 382 ? 32.406 6.313 -3.503 1.00 84.94 382 GLN A C 1
ATOM 3222 O O . GLN A 1 382 ? 32.302 7.402 -4.052 1.00 84.94 382 GLN A O 1
ATOM 3227 N N . THR A 1 383 ? 33.181 5.344 -4.004 1.00 86.94 383 THR A N 1
ATOM 3228 C CA . THR A 1 383 ? 34.025 5.532 -5.204 1.00 86.94 383 THR A CA 1
ATOM 3229 C C . THR A 1 383 ? 33.243 5.611 -6.521 1.00 86.94 383 THR A C 1
ATOM 3231 O O . THR A 1 383 ? 33.776 6.056 -7.536 1.00 86.94 383 THR A O 1
ATOM 3234 N N . VAL A 1 384 ? 31.987 5.152 -6.535 1.00 88.56 384 VAL A N 1
ATOM 3235 C CA . VAL A 1 384 ? 31.106 5.239 -7.711 1.00 88.56 384 VAL A CA 1
ATOM 3236 C C . VAL A 1 384 ? 30.523 6.646 -7.843 1.00 88.56 384 VAL A C 1
ATOM 3238 O O . VAL A 1 384 ? 30.268 7.107 -8.958 1.00 88.56 384 VAL A O 1
ATOM 3241 N N . HIS A 1 385 ? 30.320 7.338 -6.721 1.00 87.06 385 HIS A N 1
ATOM 3242 C CA . HIS A 1 385 ? 29.875 8.721 -6.729 1.00 87.06 385 HIS A CA 1
ATOM 3243 C C . HIS A 1 385 ? 30.937 9.622 -7.376 1.00 87.06 385 HIS A C 1
ATOM 3245 O O . HIS A 1 385 ? 32.131 9.462 -7.154 1.00 87.06 385 HIS A O 1
ATOM 3251 N N . ASN A 1 386 ? 30.498 10.568 -8.204 1.00 87.81 386 ASN A N 1
ATOM 3252 C CA . ASN A 1 386 ? 31.344 11.490 -8.964 1.00 87.81 386 ASN A CA 1
ATOM 3253 C C . ASN A 1 386 ? 32.308 10.839 -9.969 1.00 87.81 386 ASN A C 1
ATOM 3255 O O . ASN A 1 386 ? 33.185 11.512 -10.516 1.00 87.81 386 ASN A O 1
ATOM 3259 N N . LYS A 1 387 ? 32.109 9.559 -10.288 1.00 91.00 387 LYS A N 1
ATOM 3260 C CA . LYS A 1 387 ? 32.902 8.861 -11.295 1.00 91.00 387 LYS A CA 1
ATOM 3261 C C . LYS A 1 387 ? 32.639 9.404 -12.699 1.00 91.00 387 LYS A C 1
ATOM 3263 O O . LYS A 1 387 ? 31.498 9.689 -13.074 1.00 91.00 387 LYS A O 1
ATOM 3268 N N . GLU A 1 388 ? 33.705 9.550 -13.478 1.00 92.44 388 GLU A N 1
ATOM 3269 C CA . GLU A 1 388 ? 33.667 10.110 -14.828 1.00 92.44 388 GLU A CA 1
ATOM 3270 C C . GLU A 1 388 ? 33.593 9.015 -15.888 1.00 92.44 388 GLU A C 1
ATOM 3272 O O . GLU A 1 388 ? 34.383 8.080 -15.875 1.00 92.44 388 GLU A O 1
ATOM 3277 N N . PHE A 1 389 ? 32.675 9.182 -16.836 1.00 92.44 389 PHE A N 1
ATOM 3278 C CA . PHE A 1 389 ? 32.491 8.287 -17.974 1.00 92.44 389 PHE A CA 1
ATOM 3279 C C . PHE A 1 389 ? 32.529 9.076 -19.279 1.00 92.44 389 PHE A C 1
ATOM 3281 O O . PHE A 1 389 ? 31.941 10.166 -19.380 1.00 92.44 389 PHE A O 1
ATOM 3288 N N . ASN A 1 390 ? 33.188 8.525 -20.297 1.00 90.88 390 ASN A N 1
ATOM 3289 C CA . ASN A 1 390 ? 33.103 9.048 -21.650 1.00 90.88 390 ASN A CA 1
ATOM 3290 C C . ASN A 1 390 ? 31.831 8.538 -22.325 1.00 90.88 390 ASN A C 1
ATOM 3292 O O . ASN A 1 390 ? 31.314 7.461 -22.027 1.00 90.88 390 ASN A O 1
ATOM 3296 N N . PHE A 1 391 ? 31.288 9.345 -23.235 1.00 88.12 391 PHE A N 1
ATOM 3297 C CA . PHE A 1 391 ? 30.116 8.936 -23.993 1.00 88.12 391 PHE A CA 1
ATOM 3298 C C . PHE A 1 391 ? 30.132 9.397 -25.449 1.00 88.12 391 PHE A C 1
ATOM 3300 O O . PHE A 1 391 ? 30.612 10.479 -25.828 1.00 88.12 391 PHE A O 1
ATOM 3307 N N . ASN A 1 392 ? 29.449 8.614 -26.276 1.00 87.44 392 ASN A N 1
ATOM 3308 C CA . ASN A 1 392 ? 29.192 8.943 -27.662 1.00 87.44 392 ASN A CA 1
ATOM 3309 C C . ASN A 1 392 ? 28.163 10.080 -27.783 1.00 87.44 392 ASN A C 1
ATOM 3311 O O . ASN A 1 392 ? 26.995 9.935 -27.431 1.00 87.44 392 ASN A O 1
ATOM 3315 N N . LYS A 1 393 ? 28.548 11.217 -28.375 1.00 81.75 393 LYS A N 1
ATOM 3316 C CA . LYS A 1 393 ? 27.668 12.398 -28.506 1.00 81.75 393 LYS A CA 1
ATOM 3317 C C . LYS A 1 393 ? 26.370 12.165 -29.294 1.00 81.75 393 LYS A C 1
ATOM 3319 O O . LYS A 1 393 ? 25.459 12.984 -29.175 1.00 81.75 393 LYS A O 1
ATOM 3324 N N . LEU A 1 394 ? 26.313 11.133 -30.141 1.00 82.69 394 LEU A N 1
ATOM 3325 C CA . LEU A 1 394 ? 25.173 10.854 -31.012 1.00 82.69 394 LEU A CA 1
ATOM 3326 C C . LEU A 1 394 ? 24.224 9.812 -30.415 1.00 82.69 394 LEU A C 1
ATOM 3328 O O . LEU A 1 394 ? 23.022 10.078 -30.367 1.00 82.69 394 LEU A O 1
ATOM 3332 N N . SER A 1 395 ? 24.750 8.656 -30.001 1.00 81.69 395 SER A N 1
ATOM 3333 C CA . SER A 1 395 ? 23.970 7.573 -29.378 1.00 81.69 395 SER A CA 1
ATOM 3334 C C . SER A 1 395 ? 23.771 7.757 -27.875 1.00 81.69 395 SER A C 1
ATOM 3336 O O . SER A 1 395 ? 22.923 7.102 -27.291 1.00 81.69 395 SER A O 1
ATOM 3338 N N . PHE A 1 396 ? 24.529 8.659 -27.242 1.00 86.12 396 PHE A N 1
ATOM 3339 C CA . PHE A 1 396 ? 24.534 8.849 -25.788 1.00 86.12 396 PHE A CA 1
ATOM 3340 C C . PHE A 1 396 ? 24.842 7.561 -25.022 1.00 86.12 396 PHE A C 1
ATOM 3342 O O . PHE A 1 396 ? 24.305 7.350 -23.939 1.00 86.12 396 PHE A O 1
ATOM 3349 N N . LYS A 1 397 ? 25.695 6.717 -25.611 1.00 88.81 397 LYS A N 1
ATOM 3350 C CA . LYS A 1 397 ? 26.196 5.503 -24.972 1.00 88.81 397 LYS A CA 1
ATOM 3351 C C . LYS A 1 397 ? 27.477 5.753 -24.217 1.00 88.81 397 LYS A C 1
ATOM 3353 O O . LYS A 1 397 ? 28.276 6.559 -24.692 1.00 88.81 397 LYS A O 1
ATOM 3358 N N . ILE A 1 398 ? 27.650 5.050 -23.111 1.00 90.62 398 ILE A N 1
ATOM 3359 C CA . ILE A 1 398 ? 28.866 5.048 -22.306 1.00 90.62 398 ILE A CA 1
ATOM 3360 C C . ILE A 1 398 ? 29.918 4.193 -23.012 1.00 90.62 398 ILE A C 1
ATOM 3362 O O . ILE A 1 398 ? 29.612 3.108 -23.510 1.00 90.62 398 ILE A O 1
ATOM 3366 N N . ASP A 1 399 ? 31.142 4.709 -23.093 1.00 90.56 399 ASP A N 1
ATOM 3367 C CA . ASP A 1 399 ? 32.242 4.014 -23.758 1.00 90.56 399 ASP A CA 1
ATOM 3368 C C . ASP A 1 399 ? 32.840 2.934 -22.823 1.00 90.56 399 ASP A C 1
ATOM 3370 O O . ASP A 1 399 ? 33.094 1.810 -23.257 1.00 90.56 399 ASP A O 1
ATOM 3374 N N . GLU A 1 400 ? 32.975 3.221 -21.523 1.00 92.69 400 GLU A N 1
ATOM 3375 C CA . GLU A 1 400 ? 33.489 2.305 -20.489 1.00 92.69 400 GLU A CA 1
ATOM 3376 C C . GLU A 1 400 ? 32.408 1.350 -19.935 1.00 92.69 400 GLU A C 1
ATOM 3378 O O . GLU A 1 400 ? 32.035 1.382 -18.759 1.00 92.69 400 GLU A O 1
ATOM 3383 N N . VAL A 1 401 ? 31.875 0.486 -20.804 1.00 89.69 401 VAL A N 1
ATOM 3384 C CA . VAL A 1 401 ? 30.709 -0.376 -20.515 1.00 89.69 401 VAL A CA 1
ATOM 3385 C C . VAL A 1 401 ? 30.910 -1.306 -19.308 1.00 89.69 401 VAL A C 1
ATOM 3387 O O . VAL A 1 401 ? 29.994 -1.461 -18.501 1.00 89.69 401 VAL A O 1
ATOM 3390 N N . GLU A 1 402 ? 32.075 -1.943 -19.172 1.00 92.62 402 GLU A N 1
ATOM 3391 C CA . GLU A 1 402 ? 32.341 -2.906 -18.088 1.00 92.62 402 GLU A CA 1
ATOM 3392 C C . GLU A 1 402 ? 32.326 -2.227 -16.715 1.00 92.62 402 GLU A C 1
ATOM 3394 O O . GLU A 1 402 ? 31.581 -2.626 -15.821 1.00 92.62 402 GLU A O 1
ATOM 3399 N N . GLU A 1 403 ? 33.070 -1.133 -16.585 1.00 91.81 403 GLU A N 1
ATOM 3400 C CA . GLU A 1 403 ? 33.186 -0.352 -15.356 1.00 91.81 403 GLU A CA 1
ATOM 3401 C C . GLU A 1 403 ? 31.852 0.290 -14.940 1.00 91.81 403 GLU A C 1
ATOM 3403 O O . GLU A 1 403 ? 31.494 0.344 -13.754 1.00 91.81 403 GLU A O 1
ATOM 3408 N N . TYR A 1 404 ? 31.074 0.746 -15.922 1.00 92.19 404 TYR A N 1
ATOM 3409 C CA . TYR A 1 404 ? 29.720 1.223 -15.686 1.00 92.19 404 TYR A CA 1
ATOM 3410 C C . TYR A 1 404 ? 28.806 0.096 -15.182 1.00 92.19 404 TYR A C 1
ATOM 3412 O O . TYR A 1 404 ? 28.130 0.261 -14.164 1.00 92.19 404 TYR A O 1
ATOM 3420 N N . ASN A 1 405 ? 28.832 -1.080 -15.815 1.00 93.12 405 ASN A N 1
ATOM 3421 C CA . ASN A 1 405 ? 28.033 -2.231 -15.390 1.00 93.12 405 ASN A CA 1
ATOM 3422 C C . ASN A 1 405 ? 28.393 -2.712 -13.978 1.00 93.12 405 ASN A C 1
ATOM 3424 O O . ASN A 1 405 ? 27.497 -3.071 -13.208 1.00 93.12 405 ASN A O 1
ATOM 3428 N N . GLU A 1 406 ? 29.673 -2.687 -13.604 1.00 93.69 406 GLU A N 1
ATOM 3429 C CA . GLU A 1 406 ? 30.110 -2.970 -12.234 1.00 93.69 406 GLU A CA 1
ATOM 3430 C C . GLU A 1 406 ? 29.533 -1.963 -11.235 1.00 93.69 406 GLU A C 1
ATOM 3432 O O . GLU A 1 406 ? 28.997 -2.357 -10.195 1.00 93.69 406 GLU A O 1
ATOM 3437 N N . SER A 1 407 ? 29.550 -0.675 -11.586 1.00 93.19 407 SER A N 1
ATOM 3438 C CA . SER A 1 407 ? 28.960 0.399 -10.778 1.00 93.19 407 SER A CA 1
ATOM 3439 C C . SER A 1 407 ? 27.452 0.188 -10.577 1.00 93.19 407 SER A C 1
ATOM 3441 O O . SER A 1 407 ? 26.949 0.244 -9.451 1.00 93.19 407 SER A O 1
ATOM 3443 N N . ILE A 1 408 ? 26.722 -0.147 -11.649 1.00 93.69 408 ILE A N 1
ATOM 3444 C CA . ILE A 1 408 ? 25.292 -0.485 -11.582 1.00 93.69 408 ILE A CA 1
ATOM 3445 C C . ILE A 1 408 ? 25.052 -1.728 -10.717 1.00 93.69 408 ILE A C 1
ATOM 3447 O O . ILE A 1 408 ? 24.121 -1.749 -9.909 1.00 93.69 408 ILE A O 1
ATOM 3451 N N . LYS A 1 409 ? 25.878 -2.770 -10.852 1.00 93.69 409 LYS A N 1
ATOM 3452 C CA . LYS A 1 409 ? 25.759 -4.011 -10.073 1.00 93.69 409 LYS A CA 1
ATOM 3453 C C . LYS A 1 409 ? 25.965 -3.764 -8.578 1.00 93.69 409 LYS A C 1
ATOM 3455 O O . LYS A 1 409 ? 25.201 -4.297 -7.774 1.00 93.69 409 LYS A O 1
ATOM 3460 N N . LEU A 1 410 ? 26.943 -2.937 -8.208 1.00 92.81 410 LEU A N 1
ATOM 3461 C CA . LEU A 1 410 ? 27.172 -2.529 -6.819 1.00 92.81 410 LEU A CA 1
ATOM 3462 C C . LEU A 1 410 ? 25.943 -1.817 -6.239 1.00 92.81 410 LEU A C 1
ATOM 3464 O O . LEU A 1 410 ? 25.470 -2.199 -5.167 1.00 92.81 410 LEU A O 1
ATOM 3468 N N . MET A 1 411 ? 25.371 -0.856 -6.974 1.00 92.94 411 MET A N 1
ATOM 3469 C CA . MET A 1 411 ? 24.144 -0.167 -6.554 1.00 92.94 411 MET A CA 1
ATOM 3470 C C . MET A 1 411 ? 22.964 -1.132 -6.402 1.00 92.94 411 MET A C 1
ATOM 3472 O O . MET A 1 411 ? 22.267 -1.095 -5.390 1.00 92.94 411 MET A O 1
ATOM 3476 N N . LYS A 1 412 ? 22.757 -2.040 -7.367 1.00 93.62 412 LYS A N 1
ATOM 3477 C CA . LYS A 1 412 ? 21.690 -3.054 -7.305 1.00 93.62 412 LYS A CA 1
ATOM 3478 C C . LYS A 1 412 ? 21.829 -3.949 -6.079 1.00 93.62 412 LYS A C 1
ATOM 3480 O O . LYS A 1 412 ? 20.841 -4.203 -5.399 1.00 93.62 412 LYS A O 1
ATOM 3485 N N . ASN A 1 413 ? 23.039 -4.414 -5.778 1.00 91.38 413 ASN A N 1
ATOM 3486 C CA . ASN A 1 413 ? 23.280 -5.272 -4.620 1.00 91.38 413 ASN A CA 1
ATOM 3487 C C . ASN A 1 413 ? 22.967 -4.559 -3.303 1.00 91.38 413 ASN A C 1
ATOM 3489 O O . ASN A 1 413 ? 22.325 -5.149 -2.441 1.00 91.38 413 ASN A O 1
ATOM 3493 N N . TYR A 1 414 ? 23.361 -3.293 -3.172 1.00 90.75 414 TYR A N 1
ATOM 3494 C CA . TYR A 1 414 ? 23.066 -2.498 -1.982 1.00 90.75 414 TYR A CA 1
ATOM 3495 C C . TYR A 1 414 ? 21.568 -2.220 -1.809 1.00 90.75 414 TYR A C 1
ATOM 3497 O O . TYR A 1 414 ? 21.035 -2.369 -0.713 1.00 90.75 414 TYR A O 1
ATOM 3505 N N . LEU A 1 415 ? 20.871 -1.859 -2.890 1.00 91.56 415 LEU A N 1
ATOM 3506 C CA . LEU A 1 415 ? 19.444 -1.523 -2.853 1.00 91.56 415 LEU A CA 1
ATOM 3507 C C . LEU A 1 415 ? 18.528 -2.741 -2.645 1.00 91.56 415 LEU A C 1
ATOM 3509 O O . LEU A 1 415 ? 17.426 -2.586 -2.116 1.00 91.56 415 LEU A O 1
ATOM 3513 N N . ASN A 1 416 ? 18.993 -3.955 -2.962 1.00 91.69 416 ASN A N 1
ATOM 3514 C CA . ASN A 1 416 ? 18.250 -5.188 -2.676 1.00 91.69 416 ASN A CA 1
ATOM 3515 C C . ASN A 1 416 ? 17.931 -5.354 -1.185 1.00 91.69 416 ASN A C 1
ATOM 3517 O O . ASN A 1 416 ? 16.864 -5.863 -0.855 1.00 91.69 416 ASN A O 1
ATOM 3521 N N . ASP A 1 417 ? 18.810 -4.889 -0.292 1.00 87.69 417 ASP A N 1
ATOM 3522 C CA . ASP A 1 417 ? 18.583 -4.942 1.160 1.00 87.69 417 ASP A CA 1
ATOM 3523 C C . ASP A 1 417 ? 17.405 -4.065 1.617 1.00 87.69 417 ASP A C 1
ATOM 3525 O O . ASP A 1 417 ? 16.905 -4.232 2.728 1.00 87.69 417 ASP A O 1
ATOM 3529 N N . TYR A 1 418 ? 16.973 -3.133 0.765 1.00 87.88 418 TYR A N 1
ATOM 3530 C CA . TYR A 1 418 ? 15.858 -2.216 0.991 1.00 87.88 418 TYR A CA 1
ATOM 3531 C C . TYR A 1 418 ? 14.622 -2.597 0.160 1.00 87.88 418 TYR A C 1
ATOM 3533 O O . TYR A 1 418 ? 13.696 -1.800 0.048 1.00 87.88 418 TYR A O 1
ATOM 3541 N N . ASN A 1 419 ? 14.608 -3.792 -0.450 1.00 92.56 419 ASN A N 1
ATOM 3542 C CA . ASN A 1 419 ? 13.579 -4.233 -1.400 1.00 92.56 419 ASN A CA 1
ATOM 3543 C C . ASN A 1 419 ? 13.390 -3.263 -2.578 1.00 92.56 419 ASN A C 1
ATOM 3545 O O . ASN A 1 419 ? 12.283 -3.096 -3.087 1.00 92.56 419 ASN A O 1
ATOM 3549 N N . VAL A 1 420 ? 14.472 -2.619 -3.021 1.00 92.56 420 VAL A N 1
ATOM 3550 C CA . VAL A 1 420 ? 14.458 -1.687 -4.151 1.00 92.56 420 VAL A CA 1
ATOM 3551 C C . VAL A 1 420 ? 15.186 -2.307 -5.336 1.00 92.56 420 VAL A C 1
ATOM 3553 O O . VAL A 1 420 ? 16.360 -2.672 -5.263 1.00 92.56 420 VAL A O 1
ATOM 3556 N N . LYS A 1 421 ? 14.486 -2.385 -6.464 1.00 94.31 421 LYS A N 1
ATOM 3557 C CA . LYS A 1 421 ? 15.028 -2.685 -7.785 1.00 94.31 421 LYS A CA 1
ATOM 3558 C C . LYS A 1 421 ? 14.902 -1.444 -8.652 1.00 94.31 421 LYS A C 1
ATOM 3560 O O . LYS A 1 421 ? 13.961 -0.665 -8.527 1.00 94.31 421 LYS A O 1
ATOM 3565 N N . PHE A 1 422 ? 15.853 -1.275 -9.556 1.00 93.25 422 PHE A N 1
ATOM 3566 C CA . PHE A 1 422 ? 15.787 -0.209 -10.540 1.00 93.25 422 PHE A CA 1
ATOM 3567 C C . PHE A 1 422 ? 16.197 -0.713 -11.917 1.00 93.25 422 PHE A C 1
ATOM 3569 O O . PHE A 1 422 ? 16.993 -1.655 -12.060 1.00 93.25 422 PHE A O 1
ATOM 3576 N N . LEU A 1 423 ? 15.603 -0.086 -12.922 1.00 93.44 423 LEU A N 1
ATOM 3577 C CA . LEU A 1 423 ? 15.854 -0.355 -14.327 1.00 93.44 423 LEU A CA 1
ATOM 3578 C C . LEU A 1 423 ? 17.177 0.263 -14.767 1.00 93.44 423 LEU A C 1
ATOM 3580 O O . LEU A 1 423 ? 17.751 1.097 -14.084 1.00 93.44 423 LEU A O 1
ATOM 3584 N N . HIS A 1 424 ? 17.687 -0.158 -15.918 1.00 89.25 424 HIS A N 1
ATOM 3585 C CA . HIS A 1 424 ? 18.925 0.409 -16.446 1.00 89.25 424 HIS A CA 1
ATOM 3586 C C . HIS A 1 424 ? 18.755 1.877 -16.880 1.00 89.25 424 HIS A C 1
ATOM 3588 O O . HIS A 1 424 ? 19.605 2.715 -16.588 1.00 89.25 424 HIS A O 1
ATOM 3594 N N . THR A 1 425 ? 17.621 2.209 -17.505 1.00 91.25 425 THR A N 1
ATOM 3595 C CA . THR A 1 425 ? 17.205 3.598 -17.742 1.00 91.25 425 THR A CA 1
ATOM 3596 C C . THR A 1 425 ? 15.757 3.814 -17.322 1.00 91.25 425 THR A C 1
ATOM 3598 O O . THR A 1 425 ? 15.524 4.381 -16.258 1.00 91.25 425 THR A O 1
ATOM 3601 N N . THR A 1 426 ? 14.798 3.350 -18.124 1.00 93.38 426 THR A N 1
ATOM 3602 C CA . THR A 1 426 ? 13.358 3.445 -17.853 1.00 93.38 426 THR A CA 1
ATOM 3603 C C . THR A 1 426 ? 12.604 2.198 -18.314 1.00 93.38 426 THR A C 1
ATOM 3605 O O . THR A 1 426 ? 13.164 1.361 -19.030 1.00 93.38 426 THR A O 1
ATOM 3608 N N . ILE A 1 427 ? 11.330 2.051 -17.941 1.00 93.38 427 ILE A N 1
ATOM 3609 C CA . ILE A 1 427 ? 10.512 0.902 -18.376 1.00 93.38 427 ILE A CA 1
ATOM 3610 C C . ILE A 1 427 ? 10.339 0.848 -19.897 1.00 93.38 427 ILE A C 1
ATOM 3612 O O . ILE A 1 427 ? 10.313 -0.226 -20.500 1.00 93.38 427 ILE A O 1
ATOM 3616 N N . GLU A 1 428 ? 10.353 2.005 -20.555 1.00 94.50 428 GLU A N 1
ATOM 3617 C CA . GLU A 1 428 ? 10.329 2.103 -22.010 1.00 94.50 428 GLU A CA 1
ATOM 3618 C C . GLU A 1 428 ? 11.555 1.456 -22.665 1.00 94.50 428 GLU A C 1
ATOM 3620 O O . GLU A 1 42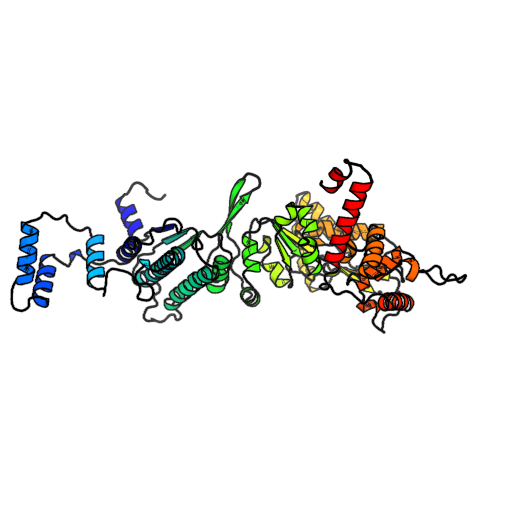8 ? 11.450 0.946 -23.776 1.00 94.50 428 GLU A O 1
ATOM 3625 N N . GLU A 1 429 ? 12.720 1.433 -22.006 1.00 93.31 429 GLU A N 1
ATOM 3626 C CA . GLU A 1 429 ? 13.883 0.691 -22.506 1.00 93.31 429 GLU A CA 1
ATOM 3627 C C . GLU A 1 429 ? 13.651 -0.820 -22.486 1.00 93.31 429 GLU A C 1
ATOM 3629 O O . GLU A 1 429 ? 14.081 -1.517 -23.409 1.00 93.31 429 GLU A O 1
ATOM 3634 N N . VAL A 1 430 ? 12.955 -1.335 -21.474 1.00 92.81 430 VAL A N 1
ATOM 3635 C CA . VAL A 1 430 ? 12.639 -2.767 -21.388 1.00 92.81 430 VAL A CA 1
ATOM 3636 C C . VAL A 1 430 ? 11.789 -3.190 -22.587 1.00 92.81 430 VAL A C 1
ATOM 3638 O O . VAL A 1 430 ? 12.036 -4.243 -23.173 1.00 92.81 430 VAL A O 1
ATOM 3641 N N . LEU A 1 431 ? 10.860 -2.331 -23.017 1.00 93.44 431 LEU A N 1
ATOM 3642 C CA . LEU A 1 431 ? 10.006 -2.574 -24.180 1.00 93.44 431 LEU A CA 1
ATOM 3643 C C . LEU A 1 431 ? 10.664 -2.220 -25.519 1.00 93.44 431 LEU A C 1
ATOM 3645 O O . LEU A 1 431 ? 10.447 -2.919 -26.504 1.00 93.44 431 LEU A O 1
ATOM 3649 N N . ILE A 1 432 ? 11.460 -1.150 -25.580 1.00 93.75 432 ILE A N 1
ATOM 3650 C CA . ILE A 1 432 ? 12.067 -0.606 -26.801 1.00 93.75 432 ILE A CA 1
ATOM 3651 C C . ILE A 1 432 ? 13.593 -0.639 -26.659 1.00 93.75 432 ILE A C 1
ATOM 3653 O O . ILE A 1 432 ? 14.254 0.322 -26.246 1.00 93.75 432 ILE A O 1
ATOM 3657 N N . ASN A 1 433 ? 14.178 -1.767 -27.046 1.00 92.25 433 ASN A N 1
ATOM 3658 C CA . ASN A 1 433 ? 15.617 -2.004 -27.056 1.00 92.25 433 ASN A CA 1
ATOM 3659 C C . ASN A 1 433 ? 16.084 -2.727 -28.325 1.00 92.25 433 ASN A C 1
ATOM 3661 O O . ASN A 1 433 ? 15.328 -3.065 -29.237 1.00 92.25 433 ASN A O 1
ATOM 3665 N N . ILE A 1 434 ? 17.398 -2.918 -28.405 1.00 90.25 434 ILE A N 1
ATOM 3666 C CA . ILE A 1 434 ? 18.061 -3.499 -29.573 1.00 90.25 434 ILE A CA 1
ATOM 3667 C C . ILE A 1 434 ? 17.654 -4.967 -29.778 1.00 90.25 434 ILE A C 1
ATOM 3669 O O . ILE A 1 434 ? 17.593 -5.411 -30.928 1.00 90.25 434 ILE A O 1
ATOM 3673 N N . SER A 1 435 ? 17.343 -5.700 -28.707 1.00 90.69 435 SER A N 1
ATOM 3674 C CA . SER A 1 435 ? 16.948 -7.112 -28.760 1.00 90.69 435 SER A CA 1
ATOM 3675 C C . SER A 1 435 ? 15.549 -7.280 -29.357 1.00 90.69 435 SER A C 1
ATOM 3677 O O . SER A 1 435 ? 15.357 -8.104 -30.248 1.00 90.69 435 SER A O 1
ATOM 3679 N N . CYS A 1 436 ? 14.591 -6.427 -28.984 1.00 90.19 436 CYS A N 1
ATOM 3680 C CA . CYS A 1 436 ? 13.224 -6.456 -29.522 1.00 90.19 436 CYS A CA 1
ATOM 3681 C C . CYS A 1 436 ? 13.032 -5.627 -30.809 1.00 90.19 436 CYS A C 1
ATOM 3683 O O . CYS A 1 436 ? 11.913 -5.500 -31.309 1.00 90.19 436 CYS A O 1
ATOM 3685 N N . LYS A 1 437 ? 14.109 -5.090 -31.408 1.00 90.88 437 LYS A N 1
ATOM 3686 C CA . LYS A 1 437 ? 14.043 -4.176 -32.570 1.00 90.88 437 LYS A CA 1
ATOM 3687 C C . LYS A 1 437 ? 13.178 -4.689 -33.726 1.00 90.88 437 LYS A C 1
ATOM 3689 O O . LYS A 1 437 ? 12.549 -3.892 -34.415 1.00 90.88 437 LYS A O 1
ATOM 3694 N N . LYS A 1 438 ? 13.188 -6.004 -33.987 1.00 90.69 438 LYS A N 1
ATOM 3695 C CA . LYS A 1 438 ? 12.431 -6.616 -35.091 1.00 90.69 438 LYS A CA 1
ATOM 3696 C C . LYS A 1 438 ? 10.929 -6.497 -34.827 1.00 90.69 438 LYS A C 1
ATOM 3698 O O . LYS A 1 438 ? 10.223 -5.966 -35.679 1.00 90.69 438 LYS A O 1
ATOM 3703 N N . LEU A 1 439 ? 10.490 -6.914 -33.638 1.00 93.38 439 LEU A N 1
ATOM 3704 C CA . LEU A 1 439 ? 9.105 -6.800 -33.178 1.00 93.38 439 LEU A CA 1
ATOM 3705 C C . LEU A 1 439 ? 8.648 -5.343 -33.190 1.00 93.38 439 LEU A C 1
ATOM 3707 O O . LEU A 1 439 ? 7.626 -5.020 -33.784 1.00 93.38 439 LEU A O 1
ATOM 3711 N N . PHE A 1 440 ? 9.464 -4.447 -32.636 1.00 93.94 440 PHE A N 1
ATOM 3712 C CA . PHE A 1 440 ? 9.148 -3.025 -32.570 1.00 93.94 440 PHE A CA 1
ATOM 3713 C C . PHE A 1 440 ? 8.951 -2.380 -33.951 1.00 93.94 440 PHE A C 1
ATOM 3715 O O . PHE A 1 440 ? 7.972 -1.672 -34.175 1.00 93.94 440 PHE A O 1
ATOM 3722 N N . PHE A 1 441 ? 9.832 -2.644 -34.924 1.00 92.38 441 PHE A N 1
ATOM 3723 C CA . PHE A 1 441 ? 9.653 -2.105 -36.278 1.00 92.38 441 PHE A CA 1
ATOM 3724 C C . PHE A 1 441 ? 8.478 -2.739 -37.032 1.00 92.38 441 PHE A C 1
ATOM 3726 O O . PHE A 1 441 ? 7.874 -2.064 -37.867 1.00 92.38 441 PHE A O 1
ATOM 3733 N N . ASN A 1 442 ? 8.161 -4.009 -36.769 1.00 93.19 442 ASN A N 1
ATOM 3734 C CA . ASN A 1 442 ? 6.978 -4.653 -37.336 1.00 93.19 442 ASN A CA 1
ATOM 3735 C C . ASN A 1 442 ? 5.698 -4.018 -36.785 1.00 93.19 442 ASN A C 1
ATOM 3737 O O . ASN A 1 442 ? 4.818 -3.665 -37.566 1.00 93.19 442 ASN A O 1
ATOM 3741 N N . TRP A 1 443 ? 5.649 -3.786 -35.475 1.00 95.25 443 TRP A N 1
ATOM 3742 C CA . TRP A 1 443 ? 4.557 -3.083 -34.813 1.00 95.25 443 TRP A CA 1
ATOM 3743 C C . TRP A 1 443 ? 4.384 -1.658 -35.352 1.00 95.25 443 TRP A C 1
ATOM 3745 O O . TRP A 1 443 ? 3.300 -1.304 -35.799 1.00 95.25 443 TRP A O 1
ATOM 3755 N N . LEU A 1 444 ? 5.465 -0.869 -35.447 1.00 92.81 444 LEU A N 1
ATOM 3756 C CA . LEU A 1 444 ? 5.414 0.483 -36.027 1.00 92.81 444 LEU A CA 1
ATOM 3757 C C . LEU A 1 444 ? 4.883 0.500 -37.468 1.00 92.81 444 LEU A C 1
ATOM 3759 O O . LEU A 1 444 ? 4.211 1.448 -37.882 1.00 92.81 444 LEU A O 1
ATOM 3763 N N . LYS A 1 445 ? 5.208 -0.533 -38.252 1.00 92.56 445 LYS A N 1
ATOM 3764 C CA . LYS A 1 445 ? 4.682 -0.695 -39.608 1.00 92.56 445 LYS A CA 1
ATOM 3765 C C . LYS A 1 445 ? 3.187 -1.013 -39.586 1.00 92.56 445 LYS A C 1
ATOM 3767 O O . LYS A 1 445 ? 2.489 -0.505 -40.457 1.00 92.56 445 LYS A O 1
ATOM 3772 N N . ASN A 1 446 ? 2.735 -1.848 -38.652 1.00 92.25 446 ASN A N 1
ATOM 3773 C CA . ASN A 1 446 ? 1.338 -2.249 -38.525 1.00 92.25 446 ASN A CA 1
ATOM 3774 C C . ASN A 1 446 ? 0.457 -1.095 -38.033 1.00 92.25 446 ASN A C 1
ATOM 3776 O O . ASN A 1 446 ? -0.472 -0.705 -38.726 1.00 92.25 446 ASN A O 1
ATOM 3780 N N . GLU A 1 447 ? 0.803 -0.504 -36.890 1.00 91.12 447 GLU A N 1
ATOM 3781 C CA . GLU A 1 447 ? -0.024 0.513 -36.231 1.00 91.12 447 GLU A CA 1
ATOM 3782 C C . GLU A 1 447 ? 0.048 1.879 -36.912 1.00 91.12 447 GLU A C 1
ATOM 3784 O O . GLU A 1 447 ? -0.958 2.566 -37.055 1.00 91.12 447 GLU A O 1
ATOM 3789 N N . TYR A 1 448 ? 1.242 2.294 -37.346 1.00 88.56 448 TYR A N 1
ATOM 3790 C CA . TYR A 1 448 ? 1.473 3.660 -37.832 1.00 88.56 448 TYR A CA 1
ATOM 3791 C C . TYR A 1 448 ? 1.842 3.720 -39.321 1.00 88.56 448 TYR A C 1
ATOM 3793 O O . TYR A 1 448 ? 2.158 4.790 -39.843 1.00 88.56 448 TYR A O 1
ATOM 3801 N N . GLY A 1 449 ? 1.889 2.586 -40.030 1.00 86.62 449 GLY A N 1
ATOM 3802 C CA . GLY A 1 449 ? 2.334 2.542 -41.431 1.00 86.62 449 GLY A CA 1
ATOM 3803 C C . GLY A 1 449 ? 3.819 2.894 -41.626 1.00 86.62 449 GLY A C 1
ATOM 3804 O O . GLY A 1 449 ? 4.285 3.109 -42.754 1.00 86.62 449 GLY A O 1
ATOM 3805 N N . ILE A 1 450 ? 4.605 2.963 -40.545 1.00 85.31 450 ILE A N 1
ATOM 3806 C CA . ILE A 1 450 ? 5.989 3.437 -40.576 1.00 85.31 450 ILE A CA 1
ATOM 3807 C C . ILE A 1 450 ? 6.919 2.293 -40.979 1.00 85.31 450 ILE A C 1
ATOM 3809 O O . ILE A 1 450 ? 7.271 1.416 -40.195 1.00 85.31 450 ILE A O 1
ATOM 3813 N N . LYS A 1 451 ? 7.397 2.329 -42.225 1.00 80.19 451 LYS A N 1
ATOM 3814 C CA . LYS A 1 451 ? 8.390 1.369 -42.720 1.00 80.19 451 LYS A CA 1
ATOM 3815 C C . LYS A 1 451 ? 9.802 1.803 -42.335 1.00 80.19 451 LYS A C 1
ATOM 3817 O O . LYS A 1 451 ? 10.176 2.964 -42.487 1.00 80.19 451 LYS A O 1
ATOM 3822 N N . LYS A 1 452 ? 10.648 0.841 -41.965 1.00 70.19 452 LYS A N 1
ATOM 3823 C CA . LYS A 1 452 ? 12.089 1.040 -41.710 1.00 70.19 452 LYS A CA 1
ATOM 3824 C C . LYS A 1 452 ? 12.806 1.805 -42.835 1.00 70.19 452 LYS A C 1
ATOM 3826 O O . LYS A 1 452 ? 13.635 2.678 -42.573 1.00 70.19 452 LYS A O 1
ATOM 3831 N N . THR A 1 453 ? 12.436 1.525 -44.087 1.00 65.19 453 THR A N 1
ATOM 3832 C CA . THR A 1 453 ? 12.955 2.180 -45.302 1.00 65.19 453 THR A CA 1
ATOM 3833 C C . THR A 1 453 ? 12.706 3.686 -45.341 1.00 65.19 453 THR A C 1
ATOM 3835 O O . THR A 1 453 ? 13.443 4.411 -46.012 1.00 65.19 453 THR A O 1
ATOM 3838 N N . ASN A 1 454 ? 11.710 4.180 -44.597 1.00 66.62 454 ASN A N 1
ATOM 3839 C CA . ASN A 1 454 ? 11.376 5.600 -44.534 1.00 66.62 454 ASN A CA 1
ATOM 3840 C C . ASN A 1 454 ? 12.529 6.415 -43.934 1.00 66.62 454 ASN A C 1
ATOM 3842 O O . ASN A 1 454 ? 12.650 7.604 -44.224 1.00 66.62 454 ASN A O 1
ATOM 3846 N N . PHE A 1 455 ? 13.392 5.801 -43.122 1.00 67.31 455 PHE A N 1
ATOM 3847 C CA . PHE A 1 455 ? 14.542 6.459 -42.488 1.00 67.31 455 PHE A CA 1
ATOM 3848 C C . PHE A 1 455 ? 15.867 6.183 -43.205 1.00 67.31 455 PHE A C 1
ATOM 3850 O O . PHE A 1 455 ? 16.895 6.754 -42.852 1.00 67.31 455 PHE A O 1
ATOM 3857 N N . SER A 1 456 ? 15.858 5.341 -44.242 1.00 57.53 456 SER A N 1
ATOM 3858 C CA . SER A 1 456 ? 17.072 4.838 -44.895 1.00 57.53 456 SER A CA 1
ATOM 3859 C C . SER A 1 456 ? 17.614 5.713 -46.037 1.00 57.53 456 SER A C 1
ATOM 3861 O O . SER A 1 456 ? 18.525 5.280 -46.741 1.00 57.53 456 SER A O 1
ATOM 3863 N N . LYS A 1 457 ? 17.101 6.928 -46.287 1.00 50.12 457 LYS A N 1
ATOM 3864 C CA . LYS A 1 457 ? 17.447 7.679 -47.514 1.00 50.12 457 LYS A CA 1
ATOM 3865 C C . LYS A 1 457 ? 18.393 8.871 -47.301 1.00 50.12 457 LYS A C 1
ATOM 3867 O O . LYS A 1 457 ? 17.968 9.971 -46.969 1.00 50.12 457 LYS A O 1
ATOM 3872 N N . ARG A 1 458 ? 19.675 8.646 -47.629 1.00 42.91 458 ARG A N 1
ATOM 3873 C CA . ARG A 1 458 ? 20.452 9.358 -48.678 1.00 42.91 458 ARG A CA 1
ATOM 3874 C C . ARG A 1 458 ? 21.799 8.636 -48.871 1.00 42.91 458 ARG A C 1
ATOM 3876 O O . ARG A 1 458 ? 22.762 8.910 -48.159 1.00 42.91 458 ARG A O 1
ATOM 3883 N N . LYS A 1 459 ? 21.876 7.724 -49.853 1.00 40.84 459 LYS A N 1
ATOM 3884 C CA . LYS A 1 459 ? 23.146 7.193 -50.388 1.00 40.84 459 LYS A CA 1
ATOM 3885 C C . LYS A 1 459 ? 23.866 8.312 -51.157 1.00 40.84 459 LYS A C 1
ATOM 3887 O O . LYS A 1 459 ? 23.832 8.366 -52.375 1.00 40.84 459 LYS A O 1
ATOM 3892 N N . GLY A 1 460 ? 24.480 9.238 -50.430 1.00 44.03 460 GLY A N 1
ATOM 3893 C CA . GLY A 1 460 ? 25.586 10.055 -50.924 1.00 44.03 460 GLY A CA 1
ATOM 3894 C C . GLY A 1 460 ? 26.867 9.552 -50.266 1.00 44.03 460 GLY A C 1
ATOM 3895 O O . GLY A 1 460 ? 26.816 9.126 -49.110 1.00 44.03 460 GLY A O 1
ATOM 3896 N N . LYS A 1 461 ? 28.003 9.604 -50.973 1.00 41.88 461 LYS A N 1
ATOM 3897 C CA . LYS A 1 461 ? 29.310 9.015 -50.599 1.00 41.88 461 LYS A CA 1
ATOM 3898 C C . LYS A 1 461 ? 29.870 9.394 -49.198 1.00 41.88 461 LYS A C 1
ATOM 3900 O O . LYS A 1 461 ? 30.941 8.925 -48.845 1.00 41.88 461 LYS A O 1
ATOM 3905 N N . LYS A 1 462 ? 29.167 10.188 -48.369 1.00 44.31 462 LYS A N 1
ATOM 3906 C CA . LYS A 1 462 ? 29.599 10.642 -47.028 1.00 44.31 462 LYS A CA 1
ATOM 3907 C C . LYS A 1 462 ? 28.554 10.563 -45.887 1.00 44.31 462 LYS A C 1
ATOM 3909 O O . LYS A 1 462 ? 28.766 11.186 -44.853 1.00 44.31 462 LYS A O 1
ATOM 3914 N N . ARG A 1 463 ? 27.418 9.847 -46.001 1.00 49.84 463 ARG A N 1
ATOM 3915 C CA . ARG A 1 463 ? 26.408 9.789 -44.904 1.00 49.84 463 ARG A CA 1
ATOM 3916 C C . ARG A 1 463 ? 25.875 8.377 -44.593 1.00 49.84 463 ARG A C 1
ATOM 3918 O O . ARG A 1 463 ? 24.727 8.069 -44.885 1.00 49.84 463 ARG A O 1
ATOM 3925 N N . LYS A 1 464 ? 26.693 7.542 -43.936 1.00 48.69 464 LYS A N 1
ATOM 3926 C CA . LYS A 1 464 ? 26.312 6.246 -43.316 1.00 48.69 464 LYS A CA 1
ATOM 3927 C C . LYS A 1 464 ? 26.048 6.373 -41.793 1.00 48.69 464 LYS A C 1
ATOM 3929 O O . LYS A 1 464 ? 26.459 5.516 -41.025 1.00 48.69 464 LYS A O 1
ATOM 3934 N N . PHE A 1 465 ? 25.423 7.455 -41.320 1.00 56.72 465 PHE A N 1
ATOM 3935 C CA . PHE A 1 465 ? 25.419 7.773 -39.874 1.00 56.72 465 PHE A CA 1
ATOM 3936 C C . PHE A 1 465 ? 24.229 7.241 -39.058 1.00 56.72 465 PHE A C 1
ATOM 3938 O O . PHE A 1 465 ? 24.278 7.309 -37.836 1.00 56.72 465 PHE A O 1
ATOM 3945 N N . ILE A 1 466 ? 23.166 6.722 -39.683 1.00 72.38 466 ILE A N 1
ATOM 3946 C CA . ILE A 1 466 ? 21.952 6.303 -38.961 1.00 72.38 466 ILE A CA 1
ATOM 3947 C C . ILE A 1 466 ? 21.801 4.785 -39.053 1.00 72.38 466 ILE A C 1
ATOM 3949 O O . ILE A 1 466 ? 21.393 4.251 -40.084 1.00 72.38 466 ILE A O 1
ATOM 3953 N N . THR A 1 467 ? 22.167 4.093 -37.976 1.00 81.56 467 THR A N 1
ATOM 3954 C CA . THR A 1 467 ? 21.989 2.643 -37.837 1.00 81.56 467 THR A CA 1
ATOM 3955 C C . THR A 1 467 ? 20.609 2.321 -37.262 1.00 81.56 467 THR A C 1
ATOM 3957 O O . THR A 1 467 ? 19.955 3.172 -36.662 1.00 81.56 467 THR A O 1
ATOM 3960 N N . ASN A 1 468 ? 20.158 1.072 -37.409 1.00 83.06 468 ASN A N 1
ATOM 3961 C CA . ASN A 1 468 ? 18.886 0.636 -36.816 1.00 83.06 468 ASN A CA 1
ATOM 3962 C C . ASN A 1 468 ? 18.909 0.730 -35.289 1.00 83.06 468 ASN A C 1
ATOM 3964 O O . ASN A 1 468 ? 17.901 1.084 -34.696 1.00 83.06 468 ASN A O 1
ATOM 3968 N N . ASN A 1 469 ? 20.056 0.439 -34.674 1.00 86.62 469 ASN A N 1
ATOM 3969 C CA . ASN A 1 469 ? 20.220 0.519 -33.225 1.00 86.62 469 ASN A CA 1
ATOM 3970 C C . ASN A 1 469 ? 20.071 1.971 -32.753 1.00 86.62 469 ASN A C 1
ATOM 3972 O O . ASN A 1 469 ? 19.313 2.233 -31.828 1.00 86.62 469 ASN A O 1
ATOM 3976 N N . LEU A 1 470 ? 20.686 2.917 -33.475 1.00 87.81 470 LEU A N 1
ATOM 3977 C CA . LEU A 1 470 ? 20.512 4.342 -33.205 1.00 87.81 470 LEU A CA 1
ATOM 3978 C C . LEU A 1 470 ? 19.045 4.771 -33.373 1.00 87.81 470 LEU A C 1
ATOM 3980 O O . LEU A 1 470 ? 18.528 5.535 -32.572 1.00 87.81 470 LEU A O 1
ATOM 3984 N N . LEU A 1 471 ? 18.347 4.277 -34.401 1.00 88.69 471 LEU A N 1
ATOM 3985 C CA . LEU A 1 471 ? 16.925 4.586 -34.581 1.00 88.69 471 LEU A CA 1
ATOM 3986 C C . LEU A 1 471 ? 16.074 4.101 -33.408 1.00 88.69 471 LEU A C 1
ATOM 3988 O O . LEU A 1 471 ? 15.218 4.855 -32.966 1.00 88.69 471 LEU A O 1
ATOM 3992 N N . VAL A 1 472 ? 16.310 2.887 -32.902 1.00 90.94 472 VAL A N 1
ATOM 3993 C CA . VAL A 1 472 ? 15.592 2.347 -31.734 1.00 90.94 472 VAL A CA 1
ATOM 3994 C C . VAL A 1 472 ? 15.766 3.261 -30.519 1.00 90.94 472 VAL A C 1
ATOM 3996 O O . VAL A 1 472 ? 14.781 3.607 -29.877 1.00 90.94 472 VAL A O 1
ATOM 3999 N N . GLU A 1 473 ? 16.988 3.724 -30.257 1.00 90.69 473 GLU A N 1
ATOM 4000 C CA . GLU A 1 473 ? 17.291 4.667 -29.171 1.00 90.69 473 GLU A CA 1
ATOM 4001 C C . GLU A 1 473 ? 16.526 5.994 -29.314 1.00 90.69 473 GLU A C 1
ATOM 4003 O O . GLU A 1 473 ? 15.919 6.480 -28.363 1.00 90.69 473 GLU A O 1
ATOM 4008 N N . TYR A 1 474 ? 16.482 6.578 -30.515 1.00 91.38 474 TYR A N 1
ATOM 4009 C CA . TYR A 1 474 ? 15.717 7.812 -30.732 1.00 91.38 474 TYR A CA 1
ATOM 4010 C C . TYR A 1 474 ? 14.199 7.594 -30.738 1.00 91.38 474 TYR A C 1
ATOM 4012 O O . TYR A 1 474 ? 13.466 8.490 -30.324 1.00 91.38 474 TYR A O 1
ATOM 4020 N N . PHE A 1 475 ? 13.715 6.437 -31.197 1.00 92.44 475 PHE A N 1
ATOM 4021 C CA . PHE A 1 475 ? 12.304 6.084 -31.075 1.00 92.44 475 PHE A CA 1
ATOM 4022 C C . PHE A 1 475 ? 11.910 5.961 -29.611 1.00 92.44 475 PHE A C 1
ATOM 4024 O O . PHE A 1 475 ? 10.901 6.536 -29.234 1.00 92.44 475 PHE A O 1
ATOM 4031 N N . ARG A 1 476 ? 12.733 5.330 -28.768 1.00 93.25 476 ARG A N 1
ATOM 4032 C CA . ARG A 1 476 ? 12.497 5.263 -27.321 1.00 93.25 476 ARG A CA 1
ATOM 4033 C C . ARG A 1 476 ? 12.228 6.645 -26.712 1.00 93.25 476 ARG A C 1
ATOM 4035 O O . ARG A 1 476 ? 11.315 6.778 -25.909 1.00 93.25 476 ARG A O 1
ATOM 4042 N N . LEU A 1 477 ? 12.941 7.690 -27.149 1.00 93.25 477 LEU A N 1
ATOM 4043 C CA . LEU A 1 477 ? 12.664 9.068 -26.712 1.00 93.25 477 LEU A CA 1
ATOM 4044 C C . LEU A 1 477 ? 11.300 9.608 -27.162 1.00 93.25 477 LEU A C 1
ATOM 4046 O O . LEU A 1 477 ? 10.732 10.454 -26.477 1.00 93.25 477 LEU A O 1
ATOM 4050 N N . LEU A 1 478 ? 10.791 9.182 -28.322 1.00 92.88 478 LEU A N 1
ATOM 4051 C CA . LEU A 1 478 ? 9.439 9.537 -28.764 1.00 92.88 478 LEU A CA 1
ATOM 4052 C C . LEU A 1 478 ? 8.358 8.842 -27.940 1.00 92.88 478 LEU A C 1
ATOM 4054 O O . LEU A 1 478 ? 7.257 9.368 -27.884 1.00 92.88 478 LEU A O 1
ATOM 4058 N N . PHE A 1 479 ? 8.671 7.720 -27.300 1.00 93.44 479 PHE A N 1
ATOM 4059 C CA . PHE A 1 479 ? 7.773 6.990 -26.405 1.00 93.44 479 PHE A CA 1
ATOM 4060 C C . PHE A 1 479 ? 8.009 7.338 -24.927 1.00 93.44 479 PHE A C 1
ATOM 4062 O O . PHE A 1 479 ? 7.720 6.535 -24.058 1.00 93.44 479 PHE A O 1
ATOM 4069 N N . ASP A 1 480 ? 8.550 8.527 -24.639 1.00 91.50 480 ASP A N 1
ATOM 4070 C CA . ASP A 1 480 ? 8.836 9.039 -23.286 1.00 91.50 480 ASP A CA 1
ATOM 4071 C C . ASP A 1 480 ? 9.927 8.325 -22.469 1.00 91.50 480 ASP A C 1
ATOM 4073 O O . ASP A 1 480 ? 10.167 8.680 -21.311 1.00 91.50 480 ASP A O 1
ATOM 4077 N N . GLY A 1 481 ? 10.681 7.415 -23.086 1.00 92.38 481 GLY A N 1
ATOM 4078 C CA . GLY A 1 481 ? 11.854 6.813 -22.462 1.00 92.38 481 GLY A CA 1
ATOM 4079 C C . GLY A 1 481 ? 13.094 7.714 -22.465 1.00 92.38 481 GLY A C 1
ATOM 4080 O O . GLY A 1 481 ? 13.085 8.861 -22.932 1.00 92.38 481 GLY A O 1
ATOM 4081 N N . LYS A 1 482 ? 14.207 7.174 -21.956 1.00 92.94 482 LYS A N 1
ATOM 4082 C CA . LYS A 1 482 ? 15.510 7.863 -21.886 1.00 92.94 482 LYS A CA 1
ATOM 4083 C C . LYS A 1 482 ? 16.622 7.075 -22.586 1.00 92.94 482 LYS A C 1
ATOM 4085 O O . LYS A 1 482 ? 16.539 5.861 -22.771 1.00 92.94 482 LYS A O 1
ATOM 4090 N N . MET A 1 483 ? 17.672 7.789 -22.987 1.00 91.00 483 MET A N 1
ATOM 4091 C CA . MET A 1 483 ? 18.930 7.180 -23.444 1.00 91.00 483 MET A CA 1
ATOM 4092 C C . MET A 1 483 ? 19.726 6.596 -22.265 1.00 91.00 483 MET A C 1
ATOM 4094 O O . MET A 1 483 ? 19.418 6.903 -21.116 1.00 91.00 483 MET A O 1
ATOM 4098 N N . GLU A 1 484 ? 20.793 5.840 -22.547 1.00 89.56 484 GLU A N 1
ATOM 4099 C CA . GLU A 1 484 ? 21.693 5.239 -21.541 1.00 89.56 484 GLU A CA 1
ATOM 4100 C C . GLU A 1 484 ? 22.229 6.267 -20.528 1.00 89.56 484 GLU A C 1
ATOM 4102 O O . GLU A 1 484 ? 22.129 6.063 -19.323 1.00 89.56 484 GLU A O 1
ATOM 4107 N N . THR A 1 485 ? 22.653 7.454 -20.9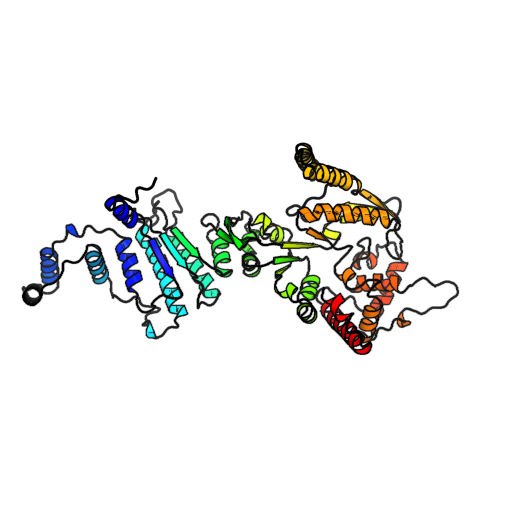78 1.00 88.50 485 THR A N 1
ATOM 4108 C CA . THR A 1 485 ? 23.041 8.550 -20.064 1.00 88.50 485 THR A CA 1
ATOM 4109 C C . THR A 1 485 ? 21.851 9.359 -19.513 1.00 88.50 485 THR A C 1
ATOM 4111 O O . THR A 1 485 ? 21.987 10.559 -19.267 1.00 88.50 485 THR A O 1
ATOM 4114 N N . LEU A 1 486 ? 20.657 8.768 -19.417 1.00 90.75 486 LEU A N 1
ATOM 4115 C CA . LEU A 1 486 ? 19.409 9.358 -18.898 1.00 90.75 486 LEU A CA 1
ATOM 4116 C C . LEU A 1 486 ? 18.927 10.642 -19.599 1.00 90.75 486 LEU A C 1
ATOM 4118 O O . LEU A 1 486 ? 18.103 11.398 -19.081 1.00 90.75 486 LEU A O 1
ATOM 4122 N N . VAL A 1 487 ? 19.407 10.891 -20.818 1.00 89.44 487 VAL A N 1
ATOM 4123 C CA . VAL A 1 487 ? 18.980 12.036 -21.631 1.00 89.44 487 VAL A CA 1
ATOM 4124 C C . VAL A 1 487 ? 17.563 11.783 -22.141 1.00 89.44 487 VAL A C 1
ATOM 4126 O O . VAL A 1 487 ? 17.314 10.767 -22.784 1.00 89.44 487 VAL A O 1
ATOM 4129 N N . SER A 1 488 ? 16.651 12.723 -21.884 1.00 91.25 488 SER A N 1
ATOM 4130 C CA . SER A 1 488 ? 15.249 12.648 -22.320 1.00 91.25 488 SER A CA 1
ATOM 4131 C C . SER A 1 488 ? 14.971 13.444 -23.600 1.00 91.25 488 SER A C 1
ATOM 4133 O O . SER A 1 488 ? 15.788 14.263 -24.036 1.00 91.25 488 SER A O 1
ATOM 4135 N N . TYR A 1 489 ? 13.772 13.269 -24.169 1.00 90.56 489 TYR A N 1
ATOM 4136 C CA . TYR A 1 489 ? 13.294 14.033 -25.328 1.00 90.56 489 TYR A CA 1
ATOM 4137 C C . TYR A 1 489 ? 13.485 15.547 -25.153 1.00 90.56 489 TYR A C 1
ATOM 4139 O O . TYR A 1 489 ? 14.107 16.193 -25.998 1.00 90.56 489 TYR A O 1
ATOM 4147 N N . LYS A 1 490 ? 13.029 16.099 -24.015 1.00 88.50 490 LYS A N 1
ATOM 4148 C CA . LYS A 1 490 ? 13.083 17.542 -23.705 1.00 88.50 490 LYS A CA 1
ATOM 4149 C C . LYS A 1 490 ? 14.512 18.094 -23.720 1.00 88.50 490 LYS A C 1
ATOM 4151 O O . LYS A 1 490 ? 14.745 19.203 -24.197 1.00 88.50 490 LYS A O 1
ATOM 4156 N N . HIS A 1 491 ? 15.482 17.306 -23.251 1.00 86.25 491 HIS A N 1
ATOM 4157 C CA . HIS A 1 491 ? 16.893 17.694 -23.266 1.00 86.25 491 HIS A CA 1
ATOM 4158 C C . HIS A 1 491 ? 17.452 17.817 -24.688 1.00 86.25 491 HIS A C 1
ATOM 4160 O O . HIS A 1 491 ? 18.356 18.620 -24.921 1.00 86.25 491 HIS A O 1
ATOM 4166 N N . ILE A 1 492 ? 16.948 17.022 -25.638 1.00 86.12 492 ILE A N 1
ATOM 4167 C CA . ILE A 1 492 ? 17.395 17.067 -27.034 1.00 86.12 492 ILE A CA 1
ATOM 4168 C C . ILE A 1 492 ? 16.631 18.117 -27.840 1.00 86.12 492 ILE A C 1
ATOM 4170 O O . ILE A 1 492 ? 17.238 18.810 -28.666 1.00 86.12 492 ILE A O 1
ATOM 4174 N N . SER A 1 493 ? 15.323 18.236 -27.606 1.00 83.88 493 SER A N 1
ATOM 4175 C CA . SER A 1 493 ? 14.441 19.135 -28.345 1.00 83.88 493 SER A CA 1
ATOM 4176 C C . SER A 1 493 ? 14.648 20.611 -27.994 1.00 83.88 493 SER A C 1
ATOM 4178 O O . SER A 1 493 ? 14.451 21.445 -28.875 1.00 83.88 493 SER A O 1
ATOM 4180 N N . SER A 1 494 ? 15.086 20.938 -26.770 1.00 79.50 494 SER A N 1
ATOM 4181 C CA . SER A 1 494 ? 15.331 22.323 -26.333 1.00 79.50 494 SER A CA 1
ATOM 4182 C C . SER A 1 494 ? 16.369 23.039 -27.202 1.00 79.50 494 SER A C 1
ATOM 4184 O O . SER A 1 494 ? 17.344 22.423 -27.638 1.00 79.50 494 SER A O 1
ATOM 4186 N N . GLU A 1 495 ? 16.194 24.340 -27.455 1.00 58.69 495 GLU A N 1
ATOM 4187 C CA . GLU A 1 495 ? 17.074 25.133 -28.335 1.00 58.69 495 GLU A CA 1
ATOM 4188 C C . GLU A 1 495 ? 18.512 25.253 -27.803 1.00 58.69 495 GLU A C 1
ATOM 4190 O O . GLU A 1 495 ? 19.466 25.184 -28.580 1.00 58.69 495 GLU A O 1
ATOM 4195 N N . ASN A 1 496 ? 18.682 25.249 -26.477 1.00 61.00 496 ASN A N 1
ATOM 4196 C CA . ASN A 1 496 ? 19.978 25.358 -25.794 1.00 61.00 496 ASN A CA 1
ATOM 4197 C C . ASN A 1 496 ? 20.880 24.112 -25.913 1.00 61.00 496 ASN A C 1
ATOM 4199 O O . ASN A 1 496 ? 22.031 24.122 -25.467 1.00 61.00 496 ASN A O 1
ATOM 4203 N N . ASN A 1 497 ? 20.404 23.008 -26.501 1.00 62.94 497 ASN A N 1
ATOM 4204 C CA . ASN A 1 497 ? 21.241 21.821 -26.663 1.00 62.94 497 ASN A CA 1
ATOM 4205 C C . ASN A 1 497 ? 22.326 22.014 -27.748 1.00 62.94 497 ASN A C 1
ATOM 4207 O O . ASN A 1 497 ? 22.044 22.296 -28.913 1.00 62.94 497 ASN A O 1
ATOM 4211 N N . LYS A 1 498 ? 23.590 21.781 -27.374 1.00 65.56 498 LYS A N 1
ATOM 4212 C CA . LYS A 1 498 ? 24.765 21.900 -28.257 1.00 65.56 498 LYS A CA 1
ATOM 4213 C C . LYS A 1 498 ? 24.858 20.779 -29.319 1.00 65.56 498 LYS A C 1
ATOM 4215 O O . LYS A 1 498 ? 25.673 20.868 -30.234 1.00 65.56 498 LYS A O 1
ATOM 4220 N N . ASN A 1 499 ? 24.016 19.738 -29.250 1.00 72.81 499 ASN A N 1
ATOM 4221 C CA . ASN A 1 499 ? 24.046 18.584 -30.165 1.00 72.81 499 ASN A CA 1
ATOM 4222 C C . ASN A 1 499 ? 23.082 18.738 -31.361 1.00 72.81 499 ASN A C 1
ATOM 4224 O O . ASN A 1 499 ? 22.013 18.125 -31.422 1.00 72.81 499 ASN A O 1
ATOM 4228 N N . HIS A 1 500 ? 23.486 19.529 -32.360 1.00 76.00 500 HIS A N 1
ATOM 4229 C CA . HIS A 1 500 ? 22.678 19.832 -33.552 1.00 76.00 500 HIS A CA 1
ATOM 4230 C C . HIS A 1 500 ? 22.264 18.595 -34.378 1.00 76.00 500 HIS A C 1
ATOM 4232 O O . HIS A 1 500 ? 21.154 18.549 -34.912 1.00 76.00 500 HIS A O 1
ATOM 4238 N N . LEU A 1 501 ? 23.120 17.569 -34.473 1.00 81.31 501 LEU A N 1
ATOM 4239 C CA . LEU A 1 501 ? 22.815 16.352 -35.238 1.00 81.31 501 LEU A CA 1
ATOM 4240 C C . LEU A 1 501 ? 21.715 15.508 -34.572 1.00 81.31 501 LEU A C 1
ATOM 4242 O O . LEU A 1 501 ? 20.782 15.087 -35.252 1.00 81.31 501 LEU A O 1
ATOM 4246 N N . SER A 1 502 ? 21.780 15.327 -33.251 1.00 84.56 502 SER A N 1
ATOM 4247 C CA . SER A 1 502 ? 20.771 14.601 -32.468 1.00 84.56 502 SER A CA 1
ATOM 4248 C C . SER A 1 502 ? 19.391 15.242 -32.597 1.00 84.56 502 SER A C 1
ATOM 4250 O O . SER A 1 502 ? 18.400 14.558 -32.845 1.00 84.56 502 SER A O 1
ATOM 4252 N N . ARG A 1 503 ? 19.333 16.580 -32.542 1.00 84.69 503 ARG A N 1
ATOM 4253 C CA . ARG A 1 503 ? 18.088 17.331 -32.747 1.00 84.69 503 ARG A CA 1
ATOM 4254 C C . ARG A 1 503 ? 17.524 17.134 -34.156 1.00 84.69 503 ARG A C 1
ATOM 4256 O O . ARG A 1 503 ? 16.316 16.988 -34.312 1.00 84.69 503 ARG A O 1
ATOM 4263 N N . LYS A 1 504 ? 18.376 17.101 -35.188 1.00 83.94 504 LYS A N 1
ATOM 4264 C CA . LYS A 1 504 ? 17.946 16.832 -36.573 1.00 83.94 504 LYS A CA 1
ATOM 4265 C C . LYS A 1 504 ? 17.346 15.437 -36.743 1.00 83.94 504 LYS A C 1
ATOM 4267 O O . LYS A 1 504 ? 16.336 15.309 -37.430 1.00 83.94 504 LYS A O 1
ATOM 4272 N N . ILE A 1 505 ? 17.946 14.415 -36.127 1.00 85.69 505 ILE A N 1
ATOM 4273 C CA . ILE A 1 505 ? 17.409 13.045 -36.157 1.00 85.69 505 ILE A CA 1
ATOM 4274 C C . ILE A 1 505 ? 16.035 13.015 -35.487 1.00 85.69 505 ILE A C 1
ATOM 4276 O O . ILE A 1 505 ? 15.078 12.530 -36.088 1.00 85.69 505 ILE A O 1
ATOM 4280 N N . LEU A 1 506 ? 15.920 13.610 -34.299 1.00 87.00 506 LEU A N 1
ATOM 4281 C CA . LEU A 1 506 ? 14.666 13.654 -33.555 1.00 87.00 506 LEU A CA 1
ATOM 4282 C C . LEU A 1 506 ? 13.559 14.395 -34.323 1.00 87.00 506 LEU A C 1
ATOM 4284 O O . LEU A 1 506 ? 12.462 13.866 -34.445 1.00 87.00 506 LEU A O 1
ATOM 4288 N N . LYS A 1 507 ? 13.854 15.555 -34.932 1.00 85.25 507 LYS A N 1
ATOM 4289 C CA . LYS A 1 507 ? 12.900 16.288 -35.792 1.00 85.25 507 LYS A CA 1
ATOM 4290 C C . LYS A 1 507 ? 12.440 15.457 -36.998 1.00 85.25 507 LYS A C 1
ATOM 4292 O O . LYS A 1 507 ? 11.267 15.485 -37.352 1.00 85.25 507 LYS A O 1
ATOM 4297 N N . CYS A 1 508 ? 13.348 14.699 -37.618 1.00 84.38 508 CYS A N 1
ATOM 4298 C CA . CYS A 1 508 ? 13.013 13.806 -38.732 1.00 84.38 508 CYS A CA 1
ATOM 4299 C C . CYS A 1 508 ? 12.068 12.676 -38.297 1.00 84.38 508 CYS A C 1
ATOM 4301 O O . CYS A 1 508 ? 11.132 12.343 -39.022 1.00 84.38 508 CYS A O 1
ATOM 4303 N N . LEU A 1 509 ? 12.282 12.097 -37.115 1.00 86.19 509 LEU A N 1
ATOM 4304 C CA . LEU A 1 509 ? 11.383 11.080 -36.569 1.00 86.19 509 LEU A CA 1
ATOM 4305 C C . LEU A 1 509 ? 10.029 11.683 -36.191 1.00 86.19 509 LEU A C 1
ATOM 4307 O O . LEU A 1 509 ? 9.002 11.147 -36.592 1.00 86.19 509 LEU A O 1
ATOM 4311 N N . HIS A 1 510 ? 10.041 12.842 -35.531 1.00 85.25 510 HIS A N 1
ATOM 4312 C CA . HIS A 1 510 ? 8.835 13.551 -35.115 1.00 85.25 510 HIS A CA 1
ATOM 4313 C C . HIS A 1 510 ? 7.931 13.934 -36.295 1.00 85.25 510 HIS A C 1
ATOM 4315 O O . HIS A 1 510 ? 6.718 13.842 -36.191 1.00 85.25 510 HIS A O 1
ATOM 4321 N N . SER A 1 511 ? 8.509 14.257 -37.462 1.00 83.88 511 SER A N 1
ATOM 4322 C CA . SER A 1 511 ? 7.733 14.516 -38.690 1.00 83.88 511 SER A CA 1
ATOM 4323 C C . SER A 1 511 ? 6.926 13.316 -39.206 1.00 83.88 511 SER A C 1
ATOM 4325 O O . SER A 1 511 ? 6.106 13.476 -40.103 1.00 83.88 511 SER A O 1
ATOM 4327 N N . LYS A 1 512 ? 7.185 12.111 -38.686 1.00 84.62 512 LYS A N 1
ATOM 4328 C CA . LYS A 1 512 ? 6.508 10.870 -39.089 1.00 84.62 512 LYS A CA 1
ATOM 4329 C C . LYS A 1 512 ? 5.737 10.202 -37.963 1.00 84.62 512 LYS A C 1
ATOM 4331 O O . LYS A 1 512 ? 4.830 9.433 -38.250 1.00 84.62 512 LYS A O 1
ATOM 4336 N N . LEU A 1 513 ? 6.135 10.436 -36.719 1.00 87.88 513 LEU A N 1
ATOM 4337 C CA . LEU A 1 513 ? 5.477 9.907 -35.538 1.00 87.88 513 LEU A CA 1
ATOM 4338 C C . LEU A 1 513 ? 5.490 10.978 -34.458 1.00 87.88 513 LEU A C 1
ATOM 4340 O O . LEU A 1 513 ? 6.558 11.375 -33.981 1.00 87.88 513 LEU A O 1
ATOM 4344 N N . ASN A 1 514 ? 4.301 11.413 -34.057 1.00 87.25 514 ASN A N 1
ATOM 4345 C CA . ASN A 1 514 ? 4.165 12.297 -32.912 1.00 87.25 514 ASN A CA 1
ATOM 4346 C C . ASN A 1 514 ? 4.695 11.600 -31.659 1.00 87.25 514 ASN A C 1
ATOM 4348 O O . ASN A 1 514 ? 4.627 10.376 -31.528 1.00 87.25 514 ASN A O 1
ATOM 4352 N N . LYS A 1 515 ? 5.227 12.399 -30.734 1.00 89.38 515 LYS A N 1
ATOM 4353 C CA . LYS A 1 515 ? 5.626 11.904 -29.419 1.00 89.38 515 LYS A CA 1
ATOM 4354 C C . LYS A 1 515 ? 4.406 11.246 -28.762 1.00 89.38 515 LYS A C 1
ATOM 4356 O O . LYS A 1 515 ? 3.326 11.828 -28.778 1.00 89.38 515 LYS A O 1
ATOM 4361 N N . GLN A 1 516 ? 4.592 10.039 -28.251 1.00 90.38 516 GLN A N 1
ATOM 4362 C CA . GLN A 1 516 ? 3.594 9.298 -27.500 1.00 90.38 516 GLN A CA 1
ATOM 4363 C C . GLN A 1 516 ? 3.806 9.593 -26.021 1.00 90.38 516 GLN A C 1
ATOM 4365 O O . GLN A 1 516 ? 4.933 9.524 -25.527 1.00 90.38 516 GLN A O 1
ATOM 4370 N N . ASP A 1 517 ? 2.730 9.957 -25.334 1.00 85.44 517 ASP A N 1
ATOM 4371 C CA . ASP A 1 517 ? 2.773 10.196 -23.896 1.00 85.44 517 ASP A CA 1
ATOM 4372 C C . ASP A 1 517 ? 2.584 8.885 -23.126 1.00 85.44 517 ASP A C 1
ATOM 4374 O O . ASP A 1 517 ? 2.012 7.920 -23.646 1.00 85.44 517 ASP A O 1
ATOM 4378 N N . LYS A 1 518 ? 3.032 8.859 -21.865 1.00 82.31 518 LYS A N 1
ATOM 4379 C CA . LYS A 1 518 ? 2.949 7.685 -20.971 1.00 82.31 518 LYS A CA 1
ATOM 4380 C C . LYS A 1 518 ? 1.533 7.118 -20.767 1.00 82.31 518 LYS A C 1
ATOM 4382 O O . LYS A 1 518 ? 1.403 5.996 -20.311 1.00 82.31 518 LYS A O 1
ATOM 4387 N N . THR A 1 519 ? 0.487 7.870 -21.108 1.00 84.56 519 THR A N 1
ATOM 4388 C CA . THR A 1 519 ? -0.928 7.468 -20.986 1.00 84.56 519 THR A CA 1
ATOM 4389 C C . THR A 1 519 ? -1.613 7.230 -22.336 1.00 84.56 519 THR A C 1
ATOM 4391 O O . THR A 1 519 ? -2.831 7.103 -22.396 1.00 84.56 519 THR A O 1
ATOM 4394 N N . SER A 1 520 ? -0.861 7.197 -23.441 1.00 88.44 520 SER A N 1
ATOM 4395 C CA . SER A 1 520 ? -1.428 7.059 -24.795 1.00 88.44 520 SER A CA 1
ATOM 4396 C C . SER A 1 520 ? -1.870 5.636 -25.164 1.00 88.44 520 SER A C 1
ATOM 4398 O O . SER A 1 520 ? -2.393 5.433 -26.257 1.00 88.44 520 SER A O 1
ATOM 4400 N N . GLY A 1 521 ? -1.663 4.643 -24.292 1.00 90.88 521 GLY A N 1
ATOM 4401 C CA . GLY A 1 521 ? -2.024 3.245 -24.556 1.00 90.88 521 GLY A CA 1
ATOM 4402 C C . GLY A 1 521 ? -1.035 2.492 -25.459 1.00 90.88 521 GLY A C 1
ATOM 4403 O O . GLY A 1 521 ? -1.298 1.366 -25.897 1.00 90.88 521 GLY A O 1
ATOM 4404 N N . TRP A 1 522 ? 0.101 3.117 -25.798 1.00 94.31 522 TRP A N 1
ATOM 4405 C CA . TRP A 1 522 ? 1.077 2.536 -26.720 1.00 94.31 522 TRP A CA 1
ATOM 4406 C C . TRP A 1 522 ? 1.725 1.269 -26.149 1.00 94.31 522 TRP A C 1
ATOM 4408 O O . TRP A 1 522 ? 2.029 0.355 -26.917 1.00 94.31 522 TRP A O 1
ATOM 4418 N N . ALA A 1 523 ? 1.922 1.193 -24.826 1.00 94.75 523 ALA A N 1
ATOM 4419 C CA . ALA A 1 523 ? 2.561 0.050 -24.185 1.00 94.75 523 ALA A CA 1
ATOM 4420 C C . ALA A 1 523 ? 1.665 -1.193 -24.291 1.00 94.75 523 ALA A C 1
ATOM 4422 O O . ALA A 1 523 ? 2.143 -2.258 -24.682 1.00 94.75 523 ALA A O 1
ATOM 4423 N N . THR A 1 524 ? 0.355 -1.046 -24.067 1.00 94.81 524 THR A N 1
ATOM 4424 C CA . THR A 1 524 ? -0.647 -2.098 -24.283 1.00 94.81 524 THR A CA 1
ATOM 4425 C C . THR A 1 524 ? -0.709 -2.514 -25.742 1.00 94.81 524 THR A C 1
ATOM 4427 O O . THR A 1 524 ? -0.690 -3.712 -26.024 1.00 94.81 524 THR A O 1
ATOM 4430 N N . SER A 1 525 ? -0.769 -1.556 -26.676 1.00 95.31 525 SER A N 1
ATOM 4431 C CA . SER A 1 525 ? -0.795 -1.865 -28.114 1.00 95.31 525 SER A CA 1
ATOM 4432 C C . SER A 1 525 ? 0.438 -2.676 -28.522 1.00 95.31 525 SER A C 1
ATOM 4434 O O . SER A 1 525 ? 0.314 -3.745 -29.128 1.00 95.31 525 SER A O 1
ATOM 4436 N N . PHE A 1 526 ? 1.627 -2.227 -28.114 1.00 95.56 526 PHE A N 1
ATOM 4437 C CA . PHE A 1 526 ? 2.875 -2.910 -28.423 1.00 95.56 526 PHE A CA 1
ATOM 4438 C C . PHE A 1 526 ? 2.952 -4.304 -27.794 1.00 95.56 526 PHE A C 1
ATOM 4440 O O . PHE A 1 526 ? 3.282 -5.258 -28.496 1.00 95.56 526 PHE A O 1
ATOM 4447 N N . LEU A 1 527 ? 2.604 -4.456 -26.512 1.00 95.31 527 LEU A N 1
ATOM 4448 C CA . LEU A 1 527 ? 2.590 -5.761 -25.844 1.00 95.31 527 LEU A CA 1
ATOM 4449 C C . LEU A 1 527 ? 1.594 -6.723 -26.491 1.00 95.31 527 LEU A C 1
ATOM 4451 O O . LEU A 1 527 ? 1.929 -7.878 -26.749 1.00 95.31 527 LEU A O 1
ATOM 4455 N N . ASN A 1 528 ? 0.390 -6.248 -26.812 1.00 95.62 528 ASN A N 1
ATOM 4456 C CA . ASN A 1 528 ? -0.636 -7.075 -27.433 1.00 95.62 528 ASN A CA 1
ATOM 4457 C C . ASN A 1 528 ? -0.216 -7.587 -28.809 1.00 95.62 528 ASN A C 1
ATOM 4459 O O . ASN A 1 528 ? -0.538 -8.733 -29.142 1.00 95.62 528 ASN A O 1
ATOM 4463 N N . PHE A 1 529 ? 0.472 -6.744 -29.584 1.00 95.94 529 PHE A N 1
ATOM 4464 C CA . PHE A 1 529 ? 1.072 -7.116 -30.859 1.00 95.94 529 PHE A CA 1
ATOM 4465 C C . PHE A 1 529 ? 2.234 -8.089 -30.661 1.00 95.94 529 PHE A C 1
ATOM 4467 O O . PHE A 1 529 ? 2.268 -9.127 -31.310 1.00 95.94 529 PHE A O 1
ATOM 4474 N N . ALA A 1 530 ? 3.166 -7.781 -29.756 1.00 94.69 530 ALA A N 1
ATOM 4475 C CA . ALA A 1 530 ? 4.362 -8.584 -29.535 1.00 94.69 530 ALA A CA 1
ATOM 4476 C C . ALA A 1 530 ? 4.013 -10.004 -29.076 1.00 94.69 530 ALA A C 1
ATOM 4478 O O . ALA A 1 530 ? 4.539 -10.963 -29.631 1.00 94.69 530 ALA A O 1
ATOM 4479 N N . ILE A 1 531 ? 3.084 -10.147 -28.124 1.00 93.94 531 ILE A N 1
ATOM 4480 C CA . ILE A 1 531 ? 2.617 -11.458 -27.653 1.00 93.94 531 ILE A CA 1
ATOM 4481 C C . ILE A 1 531 ? 1.966 -12.235 -28.805 1.00 93.94 531 ILE A C 1
ATOM 4483 O O . ILE A 1 531 ? 2.298 -13.398 -29.005 1.00 93.94 531 ILE A O 1
ATOM 4487 N N . ALA A 1 532 ? 1.108 -11.593 -29.604 1.00 93.06 532 ALA A N 1
ATOM 4488 C CA . ALA A 1 532 ? 0.456 -12.252 -30.736 1.00 93.06 532 ALA A CA 1
ATOM 4489 C C . ALA A 1 532 ? 1.451 -12.669 -31.836 1.00 93.06 532 ALA A C 1
ATOM 4491 O O . ALA A 1 532 ? 1.335 -13.759 -32.388 1.00 93.06 532 ALA A O 1
ATOM 4492 N N . ASP A 1 533 ? 2.442 -11.831 -32.156 1.00 92.00 533 ASP A N 1
ATOM 4493 C CA . ASP A 1 533 ? 3.486 -12.153 -33.140 1.00 92.00 533 ASP A CA 1
ATOM 4494 C C . ASP A 1 533 ? 4.340 -13.339 -32.667 1.00 92.00 533 ASP A C 1
ATOM 4496 O O . ASP A 1 533 ? 4.599 -14.260 -33.443 1.00 92.00 533 ASP A O 1
ATOM 4500 N N . ILE A 1 534 ? 4.698 -13.369 -31.377 1.00 90.56 534 ILE A N 1
ATOM 4501 C CA . ILE A 1 534 ? 5.415 -14.493 -30.761 1.00 90.56 534 ILE A CA 1
ATOM 4502 C C . ILE A 1 534 ? 4.570 -15.772 -30.843 1.00 90.56 534 ILE A C 1
ATOM 4504 O O . ILE A 1 534 ? 5.064 -16.794 -31.314 1.00 90.56 534 ILE A O 1
ATOM 4508 N N . GLU A 1 535 ? 3.291 -15.729 -30.467 1.00 89.69 535 GLU A N 1
ATOM 4509 C CA . GLU A 1 535 ? 2.389 -16.887 -30.550 1.00 89.69 535 GLU A CA 1
ATOM 4510 C C . GLU A 1 535 ? 2.245 -17.422 -31.976 1.00 89.69 535 GLU A C 1
ATOM 4512 O O . GLU A 1 535 ? 2.382 -18.626 -32.199 1.00 89.69 535 GLU A O 1
ATOM 4517 N N . ASN A 1 536 ? 2.036 -16.528 -32.943 1.00 88.25 536 ASN A N 1
ATOM 4518 C CA . ASN A 1 536 ? 1.927 -16.892 -34.351 1.00 88.25 536 ASN A CA 1
ATOM 4519 C C . ASN A 1 536 ? 3.225 -17.532 -34.859 1.00 88.25 536 ASN A C 1
ATOM 4521 O O . ASN A 1 536 ? 3.186 -18.546 -35.564 1.00 88.25 536 ASN A O 1
ATOM 4525 N N . SER A 1 537 ? 4.378 -16.988 -34.455 1.00 82.94 537 SER A N 1
ATOM 4526 C CA . SER A 1 537 ? 5.678 -17.555 -34.812 1.00 82.94 537 SER A CA 1
ATOM 4527 C C . SER A 1 537 ? 5.856 -18.974 -34.258 1.00 82.94 537 SER A C 1
ATOM 4529 O O . SER A 1 537 ? 6.253 -19.859 -35.013 1.00 82.94 537 SER A O 1
ATOM 4531 N N . LEU A 1 538 ? 5.427 -19.226 -33.016 1.00 79.75 538 LEU A N 1
ATOM 4532 C CA . LEU A 1 538 ? 5.473 -20.544 -32.369 1.00 79.75 538 LEU A CA 1
ATOM 4533 C C . LEU A 1 538 ? 4.518 -21.561 -33.009 1.00 79.75 538 LEU A C 1
ATOM 4535 O O . LEU A 1 538 ? 4.826 -22.748 -33.075 1.00 79.75 538 LEU A O 1
ATOM 4539 N N . THR A 1 539 ? 3.351 -21.127 -33.495 1.00 69.62 539 THR A N 1
ATOM 4540 C CA . THR A 1 539 ? 2.437 -22.018 -34.232 1.00 69.62 539 THR A CA 1
ATOM 4541 C C . THR A 1 539 ? 2.953 -22.382 -35.623 1.00 69.62 539 THR A C 1
ATOM 4543 O O . THR A 1 539 ? 2.649 -23.463 -36.117 1.00 69.62 539 THR A O 1
ATOM 4546 N N . SER A 1 540 ? 3.754 -21.510 -36.244 1.00 59.88 540 SER A N 1
ATOM 4547 C CA . SER A 1 540 ? 4.297 -21.725 -37.590 1.00 59.88 540 SER A CA 1
ATOM 4548 C C . SER A 1 540 ? 5.545 -22.615 -37.635 1.00 59.88 540 SER A C 1
ATOM 4550 O O . SER A 1 540 ? 5.833 -23.190 -38.681 1.00 59.88 540 SER A O 1
ATOM 4552 N N . THR A 1 541 ? 6.274 -22.754 -36.522 1.00 55.44 541 THR A N 1
ATOM 4553 C CA . THR A 1 541 ? 7.519 -23.539 -36.444 1.00 55.44 541 THR A CA 1
ATOM 4554 C C . THR A 1 541 ? 7.335 -24.974 -35.953 1.00 55.44 541 THR A C 1
ATOM 4556 O O . THR A 1 541 ? 8.288 -25.739 -35.995 1.00 55.44 541 THR A O 1
ATOM 4559 N N . GLY A 1 542 ? 6.134 -25.387 -35.530 1.00 51.88 542 GLY A N 1
ATOM 4560 C CA . GLY A 1 542 ? 5.862 -26.785 -35.163 1.00 51.88 542 GLY A CA 1
ATOM 4561 C C . GLY A 1 542 ? 6.665 -27.322 -33.965 1.00 51.88 542 GLY A C 1
ATOM 4562 O O . GLY A 1 542 ? 6.714 -28.532 -33.769 1.00 51.88 542 GLY A O 1
ATOM 4563 N N . GLU A 1 543 ? 7.273 -26.461 -33.146 1.00 46.69 543 GLU A N 1
ATOM 4564 C CA . GLU A 1 543 ? 8.122 -26.878 -32.024 1.00 46.69 543 GLU A CA 1
ATOM 4565 C C . GLU A 1 543 ? 7.386 -26.742 -30.683 1.00 46.69 543 GLU A C 1
ATOM 4567 O O . GLU A 1 543 ? 7.154 -25.652 -30.158 1.00 46.69 543 GLU A O 1
ATOM 4572 N N . ASN A 1 544 ? 7.030 -27.889 -30.098 1.00 49.09 544 ASN A N 1
ATOM 4573 C CA . ASN A 1 544 ? 6.453 -27.989 -28.754 1.00 49.09 544 ASN A CA 1
ATOM 4574 C C . ASN A 1 544 ? 7.473 -27.723 -27.622 1.00 49.09 544 ASN A C 1
ATOM 4576 O O . ASN A 1 544 ? 7.055 -27.591 -26.473 1.00 49.09 544 ASN A O 1
ATOM 4580 N N . GLU A 1 545 ? 8.775 -27.598 -27.910 1.00 45.84 545 GLU A N 1
ATOM 4581 C CA . GLU A 1 545 ? 9.816 -27.357 -26.891 1.00 45.84 545 GLU A CA 1
ATOM 4582 C C . GLU A 1 545 ? 9.945 -25.879 -26.478 1.00 45.84 545 GLU A C 1
ATOM 4584 O O . GLU A 1 545 ? 10.066 -25.592 -25.288 1.00 45.84 545 GLU A O 1
ATOM 4589 N N . GLN A 1 546 ? 9.764 -24.916 -27.391 1.00 44.94 546 GLN A N 1
ATOM 4590 C CA . GLN A 1 546 ? 9.835 -23.478 -27.058 1.00 44.94 546 GLN A CA 1
ATOM 4591 C C . GLN A 1 546 ? 8.657 -22.988 -26.194 1.00 44.94 546 GLN A C 1
ATOM 4593 O O . GLN A 1 546 ? 8.743 -21.961 -25.521 1.00 44.94 546 GLN A O 1
ATOM 4598 N N . LYS A 1 547 ? 7.548 -23.742 -26.149 1.00 43.56 547 LYS A N 1
ATOM 4599 C CA . LYS A 1 547 ? 6.423 -23.461 -25.238 1.00 43.56 547 LYS A CA 1
ATOM 4600 C C . LYS A 1 547 ? 6.761 -23.726 -23.766 1.00 43.56 547 LYS A C 1
ATOM 4602 O O . LYS A 1 547 ? 6.059 -23.191 -22.908 1.00 43.56 547 LYS A O 1
ATOM 4607 N N . LYS A 1 548 ? 7.784 -24.542 -23.475 1.00 42.16 548 LYS A N 1
ATOM 4608 C CA . LYS A 1 548 ? 8.269 -24.789 -22.108 1.00 42.16 548 LYS A CA 1
ATOM 4609 C C . LYS A 1 548 ? 9.199 -23.671 -21.634 1.00 42.16 548 LYS A C 1
ATOM 4611 O O . LYS A 1 548 ? 8.995 -23.158 -20.544 1.00 42.16 548 LYS A O 1
ATOM 4616 N N . GLU A 1 549 ? 10.114 -23.219 -22.487 1.00 41.19 549 GLU A N 1
ATOM 4617 C CA . GLU A 1 549 ? 11.138 -22.220 -22.131 1.00 41.19 549 GLU A CA 1
ATOM 4618 C C . GLU A 1 549 ? 10.587 -20.797 -21.899 1.00 41.19 549 GLU A C 1
ATOM 4620 O O . GLU A 1 549 ? 11.226 -19.987 -21.242 1.00 41.19 549 GLU A O 1
ATOM 4625 N N . PHE A 1 550 ? 9.389 -20.477 -22.406 1.00 39.12 550 PHE A N 1
ATOM 4626 C CA . PHE A 1 550 ? 8.732 -19.179 -22.165 1.00 39.12 550 PHE A CA 1
ATOM 4627 C C . PHE A 1 550 ? 7.803 -19.174 -20.931 1.00 39.12 550 PHE A C 1
ATOM 4629 O O . PHE A 1 550 ? 7.240 -18.134 -20.589 1.00 39.12 550 PHE A O 1
ATOM 4636 N N . ARG A 1 551 ? 7.566 -20.339 -20.306 1.00 37.72 551 ARG A N 1
ATOM 4637 C CA . ARG A 1 551 ? 6.634 -20.517 -19.173 1.00 37.72 551 ARG A CA 1
ATOM 4638 C C . ARG A 1 551 ? 7.325 -20.776 -17.829 1.00 37.72 551 ARG A C 1
ATOM 4640 O O . ARG A 1 551 ? 6.648 -20.664 -16.808 1.00 37.72 551 ARG A O 1
ATOM 4647 N N . GLU A 1 552 ? 8.607 -21.131 -17.840 1.00 30.34 552 GLU A N 1
ATOM 4648 C CA . GLU A 1 552 ? 9.493 -21.173 -16.664 1.00 30.34 552 GLU A CA 1
ATOM 4649 C C . GLU A 1 552 ? 10.173 -19.813 -16.467 1.00 30.34 552 GLU A C 1
ATOM 4651 O O . GLU A 1 552 ? 10.330 -19.409 -15.290 1.00 30.34 552 GLU A O 1
#